Protein AF-0000000077140183 (afdb_homodimer)

Secondary structure (DSSP, 8-state):
---PPPHHHHHHHHHHHHHHHHS-S-HHHHHHHHHHHHHHHTT-SEEEEEEEETTEEEEEEEEETTGGGTT-EEESTTSHHHHHHHHTS-EEES-TTT-TTS-HHHHHHHT-SEEEEEEEEETTEEEEEEEEEESSTT---HHHHHHHHHHHHHHHHHHHHHHHHHHHHHHHHHHHHHHHB-TTTSSEEHHHHHHHHHHHHHH--SSS-EEEEEEEEETTHHHHHHHH-HHHHHHHHHHHHHHHHTTS-TTSEEEE-SSSEEEEEEEESS-HHHHHHHHHHHHHHT-EEEEETTEEEEE-EEEEEEEETTT-SSHHHHHHHHHHHHHHHHHHHHH-/---PPPHHHHHHHHHHHHHHHHS-S-HHHHHHHHHHHHHHHTT-SEEEEEEEETTEEEEEEEEETTGGGTT-EEESTTSHHHHHHHHTS-EEES-TTT-TTS-HHHHHHHT-SEEEEEEEEETTEEEEEEEEEESSTT---HHHHHHHHHHHHHHHHHHHHHHHHHHHHHHHHHHHHHHHB-TTTSSEEHHHHHHHHHHHHHH-SSSS-EEEEEEEEETTHHHHHHHH-HHHHHHHHHHHHHHHHTTS-TTSEEEE-SSSEEEEEEEESS-HHHHHHHHHHHHHHT-EEEEETTEEEEE-EEEEEEEETTT-SSHHHHHHHHHHHHHHHHHHHHH-

Solvent-accessible surface area (backbone atoms only — not comparable to full-atom values): 34399 Å² total; per-residue (Å²): 127,89,66,73,66,52,63,70,56,50,51,51,50,48,52,50,50,30,52,56,54,55,44,73,63,40,56,72,61,48,44,40,50,52,19,45,51,54,15,60,74,61,65,39,51,13,10,32,32,28,34,74,56,89,68,28,31,32,28,73,26,42,21,66,79,36,49,85,47,56,67,43,72,43,54,30,76,73,25,49,63,33,49,18,52,75,69,68,36,72,42,74,41,50,34,37,92,76,38,87,61,44,49,48,68,64,29,57,75,73,52,42,20,15,37,40,32,38,46,24,48,49,92,89,43,80,70,30,34,40,36,33,29,25,66,45,60,59,66,74,52,70,47,43,52,51,53,52,56,66,44,35,55,37,55,20,22,47,48,51,50,11,53,52,48,50,53,49,51,52,49,39,53,52,27,45,43,48,33,30,25,28,88,86,62,65,38,28,13,42,66,36,44,53,53,50,49,52,52,51,57,69,64,56,56,95,59,77,56,36,39,36,38,34,30,36,36,47,52,61,44,67,58,40,25,72,74,62,31,59,68,50,30,52,48,50,53,32,50,49,50,53,48,44,55,72,73,52,59,88,87,44,47,48,21,41,59,42,88,51,31,31,36,36,42,42,76,36,69,61,57,66,67,59,52,49,51,49,52,54,47,50,56,56,63,52,38,45,78,44,77,53,97,90,36,82,42,68,45,40,67,28,47,10,73,20,38,51,63,86,51,22,86,47,68,67,43,30,50,52,43,6,48,50,39,15,52,51,40,39,54,56,50,71,75,97,127,89,66,74,65,52,61,68,54,49,52,52,51,46,51,50,50,31,50,56,54,56,42,73,66,39,57,73,60,47,43,41,50,51,21,44,51,52,15,60,74,61,66,38,51,13,10,33,32,29,34,74,57,90,65,28,30,32,29,72,26,42,19,66,78,37,48,84,46,56,68,42,71,43,55,30,77,74,25,49,63,32,50,20,52,74,68,69,35,72,43,76,43,49,34,38,90,76,38,87,61,43,50,48,68,65,29,58,76,72,51,43,20,14,37,40,32,37,49,26,49,49,92,89,42,80,69,31,35,42,35,35,29,26,66,44,62,60,67,74,50,71,46,42,53,51,52,51,57,68,45,36,54,37,54,20,23,46,49,51,50,11,53,53,46,48,54,50,49,52,48,40,53,51,27,45,44,47,33,30,26,28,88,84,61,66,37,29,13,41,67,37,43,53,52,49,47,51,52,50,58,69,63,57,56,96,60,76,56,36,41,35,38,35,31,36,34,46,52,62,44,66,58,40,26,72,75,63,31,59,68,51,32,52,48,51,52,32,49,48,50,52,49,46,56,72,73,52,58,88,88,45,49,48,18,41,60,41,89,51,32,32,36,35,41,43,75,35,69,60,58,67,67,58,51,51,52,49,53,55,48,50,57,56,65,51,37,45,79,44,77,54,98,90,36,80,42,70,46,42,67,26,46,10,72,18,38,51,62,86,52,23,86,46,69,67,44,30,51,51,43,7,48,50,39,15,51,52,40,40,53,56,48,70,75,97

Foldseek 3Di:
DLDADDPVLVVLLVVLLVPLQPDDLAQLVLQQSLFVSLCVSQVFQKKFWWDDDPQKTATCYMDHLCRVVHGPIDGLPQAPLVVCVVVVHKDKQQALVPDNSHDNVVCVVSLFTIKIKHWADDPHDTGTIMITTHNDGRSGDSNSRVSSVVNRPSSNVSNVVSVVVVVVVVVVVVVVQVVFADPLQSAGEQVNVLVVVQVVLVPPDPDLKKKKKKKKFWPCLVVQCVVPNVVRSSVLQNLLSVLLVVLDDPVWHWYAYDSGMIMIIDIGSDDPVVVVVSVVVSLVRSWDWDDDPNDIDTTHMFMFMFIPPPQHSDDVRNVVRRVVRSVVRVVVVVVD/DLDADDPVLVVLLVVLLVPLQPDDLAQLVLQQSLFVSLCVSQVFQKKFWWDDDPQKTATCYMDHLCRVVHGDIDGLPQAPLVVCVVVVHKDKDQALVPDNSHDNVVCVVSLFTIKIKHWADDPHDTGTIMITTHNDGRSGDSNSRVSSVVNRPSSNVSNVVSVVVVVVVVVVVVVVQVVFADPLQSAGEQVNVLVVVQVVLVVPDPDLKKKKKKKKFWPCLVVQCVVPNVVRSSVLQNLLSVLLVVLDDPVWHWYAYDSGMIMIIDIGSDDPVVVVVSVVVSLVRSWDWDDDPNDIDTTHMFMFMFIPPPQHSDSVRNVVRRVVRSVVRVVVVVVD

Radius of gyration: 33.9 Å; Cα contacts (8 Å, |Δi|>4): 1271; chains: 2; bounding box: 65×95×74 Å

Organism: Leptospira biflexa serovar Patoc (strain Patoc 1 / ATCC 23582 / Paris) (NCBI:txid456481)

pLDDT: mean 90.31, std 8.54, range [27.25, 98.44]

InterPro domains:
  IPR000160 GGDEF domain [PF00990] (179-335)
  IPR000160 GGDEF domain [PS50887] (209-336)
  IPR000160 GGDEF domain [SM00267] (168-335)
  IPR000160 GGDEF domain [TIGR00254] (178-334)
  IPR000160 GGDEF domain [cd01949] (181-334)
  IPR003018 GAF domain [PF13185] (31-160)
  IPR003018 GAF domain [SM00065] (26-169)
  IPR029016 GAF-like domain superfamily [G3DSA:3.30.450.40] (6-173)
  IPR029787 Nucleotide cyclase [SSF55073] (184-334)
  IPR043128 Reverse transcriptase/Diguanylate cyclase domain [G3DSA:3.30.70.270] (174-336)
  IPR052163 Diguanylate Cyclase/Regulatory Protein [PTHR46663] (154-335)

Sequence (672 aa):
MATSPSESTLEKILKIQTELTAAKPDVPLLLDLITLHSKELVSGDGAVFELVEGEDLVYRAASGTASNQIGLRLKVTGSFSGLSLQLKETLNCIDSEEDNRVNREACRVVGLRSMIVVPLYFDMEVLGVLKVLSAKPGFFTENDLYSLNMLSGTMAAVLHNAYRWAEREKRLQSMSYLASHDTLTGIYNRSAFYDFLRRGITRLSSNFISLSVVFFDLDGLKQVNDSYGHAAGDFLITQFANRLSNLIQDHDTFARLGGDEFGLILMSPEPKDSVVSFLINIAKLVEGEVLFESKSLLIKVSYGIAFYPEDGKDLESLVARADERMYENKRERKKNMATSPSESTLEKILKIQTELTAAKPDVPLLLDLITLHSKELVSGDGAVFELVEGEDLVYRAASGTASNQIGLRLKVTGSFSGLSLQLKETLNCIDSEEDNRVNREACRVVGLRSMIVVPLYFDMEVLGVLKVLSAKPGFFTENDLYSLNMLSGTMAAVLHNAYRWAEREKRLQSMSYLASHDTLTGIYNRSAFYDFLRRGITRLSSNFISLSVVFFDLDGLKQVNDSYGHAAGDFLITQFANRLSNLIQDHDTFARLGGDEFGLILMSPEPKDSVVSFLINIAKLVEGEVLFESKSLLIKVSYGIAFYPEDGKDLESLVARADERMYENKRERKKN

Nearest PDB structures (foldseek):
  5m3c-assembly1_B  TM=9.252E-01  e=2.926E-11  Pseudomonas aeruginosa
  4zmu-assembly2_D  TM=4.448E-01  e=1.237E-18  Pseudomonas aeruginosa PAO1
  3hva-assembly2_B  TM=9.137E-01  e=3.283E-10  Pseudomonas aeruginosa PAO1
  7e6g-assembly1_B  TM=7.432E-01  e=3.866E-12  Pseudomonas aeruginosa
  5xge-assembly1_A  TM=5.636E-01  e=2.466E-12  Pseudomonas aeruginosa PAO1

Structure (mmCIF, N/CA/C/O backbone):
data_AF-0000000077140183-model_v1
#
loop_
_entity.id
_entity.type
_entity.pdbx_description
1 polymer 'GGDEF domain-containing protein'
#
loop_
_atom_site.group_PDB
_atom_site.id
_atom_site.type_symbol
_atom_site.label_atom_id
_atom_site.label_alt_id
_atom_site.label_comp_id
_atom_site.label_asym_id
_atom_site.label_entity_id
_atom_site.label_seq_id
_atom_site.pdbx_PDB_ins_code
_atom_site.Cartn_x
_atom_site.Cartn_y
_atom_site.Cartn_z
_atom_site.occupancy
_atom_site.B_iso_or_equiv
_atom_site.auth_seq_id
_atom_site.auth_comp_id
_atom_site.auth_asym_id
_atom_site.auth_atom_id
_atom_site.pdbx_PDB_model_num
ATOM 1 N N . MET A 1 1 ? -12.25 -41.938 -20.172 1 27.25 1 MET A N 1
ATOM 2 C CA . MET A 1 1 ? -11.172 -41.844 -19.188 1 27.25 1 MET A CA 1
ATOM 3 C C . MET A 1 1 ? -10.383 -40.562 -19.375 1 27.25 1 MET A C 1
ATOM 5 O O . MET A 1 1 ? -9.852 -40.312 -20.453 1 27.25 1 MET A O 1
ATOM 9 N N . ALA A 1 2 ? -10.57 -39.438 -18.703 1 46.03 2 ALA A N 1
ATOM 10 C CA . ALA A 1 2 ? -9.992 -38.094 -18.906 1 46.03 2 ALA A CA 1
ATOM 11 C C . ALA A 1 2 ? -8.477 -38.188 -19.062 1 46.03 2 ALA A C 1
ATOM 13 O O . ALA A 1 2 ? -7.777 -38.688 -18.172 1 46.03 2 ALA A O 1
ATOM 14 N N . THR A 1 3 ? -7.969 -38.438 -20.188 1 50.25 3 THR A N 1
ATOM 15 C CA . THR A 1 3 ? -6.547 -38.656 -20.438 1 50.25 3 THR A CA 1
ATOM 16 C C . THR A 1 3 ? -5.719 -37.5 -19.859 1 50.25 3 THR A C 1
ATOM 18 O O . THR A 1 3 ? -6.012 -36.312 -20.109 1 50.25 3 THR A O 1
ATOM 21 N N . SER A 1 4 ? -4.973 -37.812 -18.828 1 60.75 4 SER A N 1
ATOM 22 C CA . SER A 1 4 ? -4.066 -36.875 -18.125 1 60.75 4 SER A CA 1
ATOM 23 C C . SER A 1 4 ? -2.965 -36.406 -19.062 1 60.75 4 SER A C 1
ATOM 25 O O . SER A 1 4 ? -2.533 -37.125 -19.953 1 60.75 4 SER A O 1
ATOM 27 N N . PRO A 1 5 ? -2.801 -34.969 -19.109 1 67.12 5 PRO A N 1
ATOM 28 C CA . PRO A 1 5 ? -1.727 -34.438 -19.953 1 67.12 5 PRO A CA 1
ATOM 29 C C . PRO A 1 5 ? -0.402 -35.188 -19.75 1 67.12 5 PRO A C 1
ATOM 31 O O . PRO A 1 5 ? -0.179 -35.781 -18.703 1 67.12 5 PRO A O 1
ATOM 34 N N . SER A 1 6 ? 0.355 -35.188 -20.797 1 78.75 6 SER A N 1
ATOM 35 C CA . SER A 1 6 ? 1.677 -35.812 -20.781 1 78.75 6 SER A CA 1
ATOM 36 C C . SER A 1 6 ? 2.588 -35.125 -19.766 1 78.75 6 SER A C 1
ATOM 38 O O . SER A 1 6 ? 2.297 -34 -19.297 1 78.75 6 SER A O 1
ATOM 40 N N . GLU A 1 7 ? 3.57 -35.781 -19.312 1 80.06 7 GLU A N 1
ATOM 41 C CA . GLU A 1 7 ? 4.555 -35.25 -18.375 1 80.06 7 GLU A CA 1
ATOM 42 C C . GLU A 1 7 ? 5.172 -33.969 -18.891 1 80.06 7 GLU A C 1
ATOM 44 O O . GLU A 1 7 ? 5.379 -33.031 -18.109 1 80.06 7 GLU A O 1
ATOM 49 N N . SER A 1 8 ? 5.363 -33.938 -20.141 1 85.44 8 SER A N 1
ATOM 50 C CA . SER A 1 8 ? 5.953 -32.75 -20.734 1 85.44 8 SER A CA 1
ATOM 51 C C . SER A 1 8 ? 5.016 -31.547 -20.641 1 85.44 8 SER A C 1
ATOM 53 O O . SER A 1 8 ? 5.453 -30.438 -20.359 1 85.44 8 SER A O 1
ATOM 55 N N . THR A 1 9 ? 3.689 -31.797 -20.844 1 89.19 9 THR A N 1
ATOM 56 C CA . THR A 1 9 ? 2.695 -30.734 -20.75 1 89.19 9 THR A CA 1
ATOM 57 C C . THR A 1 9 ? 2.578 -30.234 -19.312 1 89.19 9 THR A C 1
ATOM 59 O O . THR A 1 9 ? 2.498 -29.031 -19.078 1 89.19 9 THR A O 1
ATOM 62 N N . LEU A 1 10 ? 2.654 -31.156 -18.406 1 89.81 10 LEU A N 1
ATOM 63 C CA . LEU A 1 10 ? 2.553 -30.781 -17 1 89.81 10 LEU A CA 1
ATOM 64 C C . LEU A 1 10 ? 3.746 -29.938 -16.562 1 89.81 10 LEU A C 1
ATOM 66 O O . LEU A 1 10 ? 3.59 -28.984 -15.805 1 89.81 10 LEU A O 1
ATOM 70 N N . GLU A 1 11 ? 4.902 -30.234 -17.062 1 89.88 11 GLU A N 1
ATOM 71 C CA . GLU A 1 11 ? 6.098 -29.453 -16.75 1 89.88 11 GLU A CA 1
ATOM 72 C C . GLU A 1 11 ? 5.992 -28.047 -17.312 1 89.88 11 GLU A C 1
ATOM 74 O O . GLU A 1 11 ? 6.445 -27.094 -16.688 1 89.88 11 GLU A O 1
ATOM 79 N N . LYS A 1 12 ? 5.441 -27.953 -18.5 1 92.5 12 LYS A N 1
ATOM 80 C CA . LYS A 1 12 ? 5.223 -26.641 -19.094 1 92.5 12 LYS A CA 1
ATOM 81 C C . LYS A 1 12 ? 4.273 -25.797 -18.234 1 92.5 12 LYS A C 1
ATOM 83 O O . LYS A 1 12 ? 4.5 -24.609 -18.031 1 92.5 12 LYS A O 1
ATOM 88 N N . ILE A 1 13 ? 3.219 -26.438 -17.781 1 94.44 13 ILE A N 1
ATOM 89 C CA . ILE A 1 13 ? 2.236 -25.766 -16.953 1 94.44 13 ILE A CA 1
ATOM 90 C C . ILE A 1 13 ? 2.906 -25.266 -15.672 1 94.44 13 ILE A C 1
ATOM 92 O O . ILE A 1 13 ? 2.684 -24.125 -15.25 1 94.44 13 ILE A O 1
ATOM 96 N N . LEU A 1 14 ? 3.73 -26.094 -15.102 1 93.25 14 LEU A N 1
ATOM 97 C CA . LEU A 1 14 ? 4.441 -25.734 -13.883 1 93.25 14 LEU A CA 1
ATOM 98 C C . LEU A 1 14 ? 5.32 -24.5 -14.102 1 93.25 14 LEU A C 1
ATOM 100 O O . LEU A 1 14 ? 5.355 -23.609 -13.266 1 93.25 14 LEU A O 1
ATOM 104 N N . LYS A 1 15 ? 5.988 -24.484 -15.203 1 93.62 15 LYS A N 1
ATOM 105 C CA . LYS A 1 15 ? 6.867 -23.359 -15.539 1 93.62 15 LYS A CA 1
ATOM 106 C C . LYS A 1 15 ? 6.066 -22.078 -15.711 1 93.62 15 LYS A C 1
ATOM 108 O O . LYS A 1 15 ? 6.477 -21.016 -15.234 1 93.62 15 LYS A O 1
ATOM 113 N N . ILE A 1 16 ? 4.949 -22.156 -16.375 1 96.12 16 ILE A N 1
ATOM 114 C CA . ILE A 1 16 ? 4.09 -21 -16.594 1 96.12 16 ILE A CA 1
ATOM 115 C C . ILE A 1 16 ? 3.578 -20.469 -15.258 1 96.12 16 ILE A C 1
ATOM 117 O O . ILE A 1 16 ? 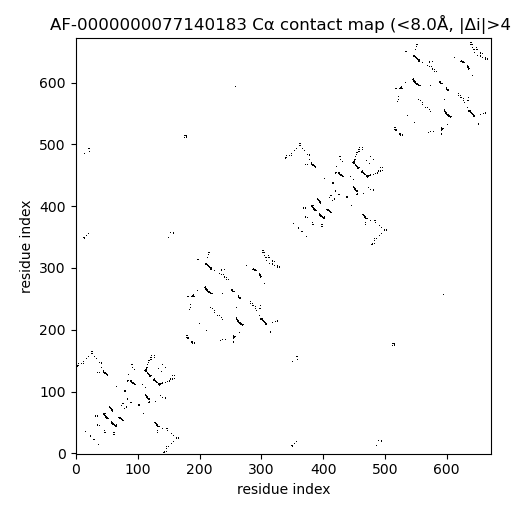3.57 -19.25 -15.023 1 96.12 16 ILE A O 1
ATOM 121 N N . GLN A 1 17 ? 3.164 -21.375 -14.406 1 95.75 17 GLN A N 1
ATOM 122 C CA . GLN A 1 17 ? 2.672 -20.969 -13.086 1 95.75 17 GLN A CA 1
ATOM 123 C C . GLN A 1 17 ? 3.74 -20.203 -12.312 1 95.75 17 GLN A C 1
ATOM 125 O O . GLN A 1 17 ? 3.453 -19.172 -11.703 1 95.75 17 GLN A O 1
ATOM 130 N N . THR A 1 18 ? 4.934 -20.734 -12.352 1 94.31 18 THR A N 1
ATOM 131 C CA . THR A 1 18 ? 6.043 -20.094 -11.648 1 94.31 18 THR A CA 1
ATOM 132 C C . THR A 1 18 ? 6.309 -18.703 -12.219 1 94.31 18 THR A C 1
ATOM 134 O O . THR A 1 18 ? 6.496 -17.75 -11.469 1 94.31 18 THR A O 1
ATOM 137 N N . GLU A 1 19 ? 6.289 -18.578 -13.5 1 95.25 19 GLU A N 1
ATOM 138 C CA . GLU A 1 19 ? 6.547 -17.297 -14.164 1 95.25 19 GLU A CA 1
ATOM 139 C C . GLU A 1 19 ? 5.473 -16.266 -13.812 1 95.25 19 GLU A C 1
ATOM 141 O O . GLU A 1 19 ? 5.785 -15.117 -13.523 1 95.25 19 GLU A O 1
ATOM 146 N N . LEU A 1 20 ? 4.27 -16.703 -13.859 1 96.69 20 LEU A N 1
ATOM 147 C CA . LEU A 1 20 ? 3.166 -15.805 -13.547 1 96.69 20 LEU A CA 1
ATOM 148 C C . LEU A 1 20 ? 3.25 -15.336 -12.102 1 96.69 20 LEU A C 1
ATOM 150 O O . LEU A 1 20 ? 3.033 -14.156 -11.812 1 96.69 20 LEU A O 1
ATOM 154 N N . THR A 1 21 ? 3.562 -16.234 -11.219 1 95.69 21 THR A N 1
ATOM 155 C CA . THR A 1 21 ? 3.641 -15.914 -9.797 1 95.69 21 THR A CA 1
ATOM 156 C C . THR A 1 21 ? 4.809 -14.969 -9.523 1 95.69 21 THR A C 1
ATOM 158 O O . THR A 1 21 ? 4.703 -14.078 -8.672 1 95.69 21 THR A O 1
ATOM 161 N N . ALA A 1 22 ? 5.891 -15.141 -10.242 1 94.81 22 ALA A N 1
ATOM 162 C CA . ALA A 1 22 ? 7.105 -14.352 -10.031 1 94.81 22 ALA A CA 1
ATOM 163 C C . ALA A 1 22 ? 7.004 -1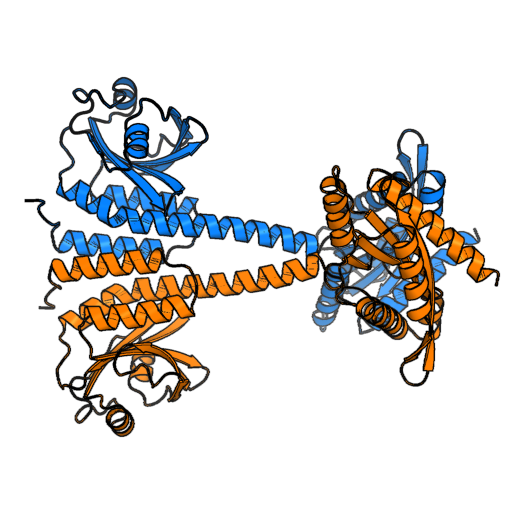2.992 -10.719 1 94.81 22 ALA A C 1
ATOM 165 O O . ALA A 1 22 ? 7.797 -12.094 -10.445 1 94.81 22 ALA A O 1
ATOM 166 N N . ALA A 1 23 ? 6.039 -12.812 -11.602 1 95.19 23 ALA A N 1
ATOM 167 C CA . ALA A 1 23 ? 5.906 -11.57 -12.359 1 95.19 23 ALA A CA 1
ATOM 168 C C . ALA A 1 23 ? 5.5 -10.414 -11.453 1 95.19 23 ALA A C 1
ATOM 170 O O . ALA A 1 23 ? 4.91 -10.625 -10.391 1 95.19 23 ALA A O 1
ATOM 171 N N . LYS A 1 24 ? 5.855 -9.211 -11.898 1 92.88 24 LYS A N 1
ATOM 172 C CA . LYS A 1 24 ? 5.391 -8.016 -11.203 1 92.88 24 LYS A CA 1
ATOM 173 C C . LYS A 1 24 ? 3.867 -7.977 -11.141 1 92.88 24 LYS A C 1
ATOM 175 O O . LYS A 1 24 ? 3.189 -8.312 -12.109 1 92.88 24 LYS A O 1
ATOM 180 N N . PRO A 1 25 ? 3.42 -7.59 -10.039 1 92.69 25 PRO A N 1
ATOM 181 C CA . PRO A 1 25 ? 1.963 -7.52 -9.914 1 92.69 25 PRO A CA 1
ATOM 182 C C . PRO A 1 25 ? 1.364 -6.328 -10.656 1 92.69 25 PRO A C 1
ATOM 184 O O . PRO A 1 25 ? 0.802 -5.426 -10.031 1 92.69 25 PRO A O 1
ATOM 187 N N . ASP A 1 26 ? 1.492 -6.297 -11.898 1 93.19 26 ASP A N 1
ATOM 188 C CA . ASP A 1 26 ? 0.964 -5.32 -12.844 1 93.19 26 ASP A CA 1
ATOM 189 C C . ASP A 1 26 ? -0.111 -5.945 -13.734 1 93.19 26 ASP A C 1
ATOM 191 O O . ASP A 1 26 ? 0.169 -6.871 -14.5 1 93.19 26 ASP A O 1
ATOM 195 N N . VAL A 1 27 ? -1.305 -5.426 -13.633 1 94.25 27 VAL A N 1
ATOM 196 C CA . VAL A 1 27 ? -2.469 -6.07 -14.227 1 94.25 27 VAL A CA 1
ATOM 197 C C . VAL A 1 27 ? -2.293 -6.156 -15.742 1 94.25 27 VAL A C 1
ATOM 199 O O . VAL A 1 27 ? -2.373 -7.242 -16.328 1 94.25 27 VAL A O 1
ATOM 202 N N . PRO A 1 28 ? -2.008 -5.051 -16.484 1 93.19 28 PRO A N 1
ATOM 203 C CA . PRO A 1 28 ? -1.827 -5.156 -17.922 1 93.19 28 PRO A CA 1
ATOM 204 C C . PRO A 1 28 ? -0.751 -6.168 -18.312 1 93.19 28 PRO A C 1
ATOM 206 O O . PRO A 1 28 ? -0.937 -6.938 -19.266 1 93.19 28 PRO A O 1
ATOM 209 N N . LEU A 1 29 ? 0.357 -6.156 -17.609 1 95.12 29 LEU A N 1
ATOM 210 C CA . LEU A 1 29 ? 1.44 -7.094 -17.875 1 95.12 29 LEU A CA 1
ATOM 211 C C . LEU A 1 29 ? 0.966 -8.531 -17.719 1 95.12 29 LEU A C 1
ATOM 213 O O . LEU A 1 29 ? 1.258 -9.391 -18.562 1 95.12 29 LEU A O 1
ATOM 217 N N . LEU A 1 30 ? 0.309 -8.836 -16.609 1 97.5 30 LEU A N 1
ATOM 218 C CA . LEU A 1 30 ? -0.152 -10.188 -16.328 1 97.5 30 LEU A CA 1
ATOM 219 C C . LEU A 1 30 ? -1.182 -10.641 -17.359 1 97.5 30 LEU A C 1
ATOM 221 O O . LEU A 1 30 ? -1.185 -11.805 -17.766 1 97.5 30 LEU A O 1
ATOM 225 N N . LEU A 1 31 ? -2.1 -9.742 -17.781 1 97.06 31 LEU A N 1
ATOM 226 C CA . LEU A 1 31 ? -3.07 -10.086 -18.812 1 97.06 31 LEU A CA 1
ATOM 227 C C . LEU A 1 31 ? -2.367 -10.484 -20.109 1 97.06 31 LEU A C 1
ATOM 229 O O . LEU A 1 31 ? -2.758 -11.453 -20.766 1 97.06 31 LEU A O 1
ATOM 233 N N . ASP A 1 32 ? -1.354 -9.758 -20.391 1 96.62 32 ASP A N 1
ATOM 234 C CA . ASP A 1 32 ? -0.572 -10.078 -21.594 1 96.62 32 ASP A CA 1
ATOM 235 C C . ASP A 1 32 ? 0.088 -11.445 -21.469 1 96.62 32 ASP A C 1
ATOM 237 O O . ASP A 1 32 ? 0.048 -12.25 -22.406 1 96.62 32 ASP A O 1
ATOM 241 N N . LEU A 1 33 ? 0.681 -11.727 -20.359 1 97.75 33 LEU A N 1
ATOM 242 C CA . LEU A 1 33 ? 1.35 -13 -20.125 1 97.75 33 LEU A CA 1
ATOM 243 C C . LEU A 1 33 ? 0.35 -14.148 -20.156 1 97.75 33 LEU A C 1
ATOM 245 O O . LEU A 1 33 ? 0.633 -15.211 -20.734 1 97.75 33 LEU A O 1
ATOM 249 N N . ILE A 1 34 ? -0.799 -13.938 -19.562 1 98.25 34 ILE A N 1
ATOM 250 C CA . ILE A 1 34 ? -1.831 -14.969 -19.5 1 98.25 34 ILE A CA 1
ATOM 251 C C . ILE A 1 34 ? -2.287 -15.32 -20.906 1 98.25 34 ILE A C 1
ATOM 253 O O . ILE A 1 34 ? -2.369 -16.5 -21.266 1 98.25 34 ILE A O 1
ATOM 257 N N . THR A 1 35 ? -2.564 -14.328 -21.734 1 97.88 35 THR A N 1
ATOM 258 C CA . THR A 1 35 ? -3.008 -14.594 -23.094 1 97.88 35 THR A CA 1
ATOM 259 C C . THR A 1 35 ? -1.903 -15.273 -23.906 1 97.88 35 THR A C 1
ATOM 261 O O . THR A 1 35 ? -2.154 -16.25 -24.594 1 97.88 35 THR A O 1
ATOM 264 N N . LEU A 1 36 ? -0.718 -14.828 -23.75 1 97.5 36 LEU A N 1
ATOM 265 C CA . LEU A 1 36 ? 0.408 -15.375 -24.5 1 97.5 36 LEU A CA 1
ATOM 266 C C . LEU A 1 36 ? 0.671 -16.828 -24.109 1 97.5 36 LEU A C 1
ATOM 268 O O . LEU A 1 36 ? 0.748 -17.703 -24.984 1 97.5 36 LEU A O 1
ATOM 272 N N . HIS A 1 37 ? 0.803 -17.109 -22.844 1 97.81 37 HIS A N 1
ATOM 273 C CA . HIS A 1 37 ? 1.134 -18.453 -22.359 1 97.81 37 HIS A CA 1
ATOM 274 C C . HIS A 1 37 ? 0.015 -19.438 -22.672 1 97.81 37 HIS A C 1
ATOM 276 O O . HIS A 1 37 ? 0.279 -20.594 -23.016 1 97.81 37 HIS A O 1
ATOM 282 N N . SER A 1 38 ? -1.236 -19.016 -22.516 1 98.06 38 SER A N 1
ATOM 283 C CA . SER A 1 38 ? -2.355 -19.906 -22.797 1 98.06 38 SER A CA 1
ATOM 284 C C . SER A 1 38 ? -2.418 -20.281 -24.281 1 98.06 38 SER A C 1
ATOM 286 O O . SER A 1 38 ? -2.645 -21.438 -24.625 1 98.06 38 SER A O 1
ATOM 288 N N . LYS A 1 39 ? -2.215 -19.234 -25.094 1 97.69 39 LYS A N 1
ATOM 289 C CA . LYS A 1 39 ? -2.176 -19.484 -26.531 1 97.69 39 LYS A CA 1
ATOM 290 C C . LYS A 1 39 ? -1.105 -20.516 -26.891 1 97.69 39 LYS A C 1
ATOM 292 O O . LYS A 1 39 ? -1.375 -21.469 -27.609 1 97.69 39 LYS A O 1
ATOM 297 N N . GLU A 1 40 ? 0.047 -20.375 -26.312 1 96.88 40 GLU A N 1
ATOM 298 C CA . GLU A 1 40 ? 1.183 -21.25 -26.625 1 96.88 40 GLU A CA 1
ATOM 299 C C . GLU A 1 40 ? 0.984 -22.641 -26.031 1 96.88 40 GLU A C 1
ATOM 301 O O . GLU A 1 40 ? 1.347 -23.641 -26.672 1 96.88 40 GLU A O 1
ATOM 306 N N . LEU A 1 41 ? 0.421 -22.703 -24.891 1 96.75 41 LEU A N 1
ATOM 307 C CA . LEU A 1 41 ? 0.246 -23.969 -24.188 1 96.75 41 LEU A CA 1
ATOM 308 C C . LEU A 1 41 ? -0.604 -24.938 -25 1 96.75 41 LEU A C 1
ATOM 310 O O . LEU A 1 41 ? -0.317 -26.141 -25.047 1 96.75 41 LEU A O 1
ATOM 314 N N . VAL A 1 42 ? -1.631 -24.391 -25.719 1 96.88 42 VAL A N 1
ATOM 315 C CA . VAL A 1 42 ? -2.539 -25.281 -26.422 1 96.88 42 VAL A CA 1
ATOM 316 C C . VAL A 1 42 ? -2.422 -25.047 -27.922 1 96.88 42 VAL A C 1
ATOM 318 O O . VAL A 1 42 ? -3.285 -25.484 -28.703 1 96.88 42 VAL A O 1
ATOM 321 N N . SER A 1 43 ? -1.419 -24.281 -28.297 1 97.06 43 SER A N 1
ATOM 322 C CA . SER A 1 43 ? -1.067 -24.031 -29.703 1 97.06 43 SER A CA 1
ATOM 323 C C . SER A 1 43 ? -2.221 -23.375 -30.453 1 97.06 43 SER A C 1
ATOM 325 O O . SER A 1 43 ? -2.488 -23.719 -31.609 1 97.06 43 SER A O 1
ATOM 327 N N . GLY A 1 44 ? -2.939 -22.5 -29.797 1 97.19 44 GLY A N 1
ATOM 328 C CA . GLY A 1 44 ? -3.998 -21.766 -30.453 1 97.19 44 GLY A CA 1
ATOM 329 C C . GLY A 1 44 ? -3.475 -20.703 -31.406 1 97.19 44 GLY A C 1
ATOM 330 O O . GLY A 1 44 ? -2.295 -20.359 -31.375 1 97.19 44 GLY A O 1
ATOM 331 N N . ASP A 1 45 ? -4.398 -20.25 -32.25 1 97.5 45 ASP A N 1
ATOM 332 C CA . ASP A 1 45 ? -4.035 -19.188 -33.188 1 97.5 45 ASP A CA 1
ATOM 333 C C . ASP A 1 45 ? -3.992 -17.828 -32.469 1 97.5 45 ASP A C 1
ATOM 335 O O . ASP A 1 45 ? -3.211 -16.953 -32.844 1 97.5 45 ASP A O 1
ATOM 339 N N . GLY A 1 46 ? -4.812 -17.703 -31.547 1 96.56 46 GLY A N 1
ATOM 340 C CA . GLY A 1 46 ? -4.922 -16.484 -30.766 1 96.56 46 GLY A CA 1
ATOM 341 C C . GLY A 1 46 ? -5.551 -16.688 -29.406 1 96.56 46 GLY A C 1
ATOM 342 O O . GLY A 1 46 ? -6.086 -17.766 -29.125 1 96.56 46 GLY A O 1
ATOM 343 N N . ALA A 1 47 ? -5.434 -15.672 -28.547 1 97.75 47 ALA A N 1
ATOM 344 C CA . ALA A 1 47 ? -6.086 -15.664 -27.234 1 97.75 47 ALA A CA 1
ATOM 345 C C . ALA A 1 47 ? -6.492 -14.242 -26.844 1 97.75 47 ALA A C 1
ATOM 347 O O . ALA A 1 47 ? -5.855 -13.273 -27.25 1 97.75 47 ALA A O 1
ATOM 348 N N . VAL A 1 48 ? -7.562 -14.188 -26.078 1 96.44 48 VAL A N 1
ATOM 349 C CA . VAL A 1 48 ? -8.062 -12.898 -25.609 1 96.44 48 VAL A CA 1
ATOM 350 C C . VAL A 1 48 ? -8.492 -13.008 -24.156 1 96.44 48 VAL A C 1
ATOM 352 O O . VAL A 1 48 ? -9 -14.047 -23.719 1 96.44 48 VAL A O 1
ATOM 355 N N . PHE A 1 49 ? -8.211 -11.953 -23.469 1 97.94 49 PHE A N 1
ATOM 356 C CA . PHE A 1 49 ? -8.773 -11.82 -22.125 1 97.94 49 PHE A CA 1
ATOM 357 C C . PHE A 1 49 ? -9.867 -10.766 -22.109 1 97.94 49 PHE A C 1
ATOM 359 O O . PHE A 1 49 ? -9.641 -9.617 -22.484 1 97.94 49 PHE A O 1
ATOM 366 N N . GLU A 1 50 ? -10.984 -11.141 -21.641 1 96.31 50 GLU A N 1
ATOM 367 C CA . GLU A 1 50 ? -12.156 -10.273 -21.609 1 96.31 50 GLU A CA 1
ATOM 368 C C . GLU A 1 50 ? -12.523 -9.875 -20.172 1 96.31 50 GLU A C 1
ATOM 370 O O . GLU A 1 50 ? -12.648 -10.734 -19.297 1 96.31 50 GLU A O 1
ATOM 375 N N . LEU A 1 51 ? -12.734 -8.664 -19.969 1 95.44 51 LEU A N 1
ATOM 376 C CA . LEU A 1 51 ? -13.203 -8.164 -18.688 1 95.44 51 LEU A CA 1
ATOM 377 C C . LEU A 1 51 ? -14.695 -7.836 -18.734 1 95.44 51 LEU A C 1
ATOM 379 O O . LEU A 1 51 ? -15.195 -7.387 -19.766 1 95.44 51 LEU A O 1
ATOM 383 N N . VAL A 1 52 ? -15.375 -7.977 -17.578 1 93.81 52 VAL A N 1
ATOM 384 C CA . VAL A 1 52 ? -16.797 -7.621 -17.484 1 93.81 52 VAL A CA 1
ATOM 385 C C . VAL A 1 52 ? -16.922 -6.152 -17.094 1 93.81 52 VAL A C 1
ATOM 387 O O . VAL A 1 52 ? -16.422 -5.734 -16.047 1 93.81 52 VAL A O 1
ATOM 390 N N . GLU A 1 53 ? -17.516 -5.414 -17.812 1 92.31 53 GLU A N 1
ATOM 391 C CA . GLU A 1 53 ? -17.859 -4.02 -17.547 1 92.31 53 GLU A CA 1
ATOM 392 C C . GLU A 1 53 ? -19.344 -3.77 -17.719 1 92.31 53 GLU A C 1
ATOM 394 O O . GLU A 1 53 ? -19.797 -3.457 -18.828 1 92.31 53 GLU A O 1
ATOM 399 N N . GLY A 1 54 ? -20.031 -3.828 -16.594 1 91.69 54 GLY A N 1
ATOM 400 C CA . GLY A 1 54 ? -21.484 -3.744 -16.688 1 91.69 54 GLY A CA 1
ATOM 401 C C . GLY A 1 54 ? -22.094 -4.938 -17.391 1 91.69 54 GLY A C 1
ATOM 402 O O . GLY A 1 54 ? -21.938 -6.078 -16.953 1 91.69 54 GLY A O 1
ATOM 403 N N . GLU A 1 55 ? -22.703 -4.645 -18.531 1 93.56 55 GLU A N 1
ATOM 404 C CA . GLU A 1 55 ? -23.375 -5.711 -19.266 1 93.56 55 GLU A CA 1
ATOM 405 C C . GLU A 1 55 ? -22.5 -6.199 -20.438 1 93.56 55 GLU A C 1
ATOM 407 O O . GLU A 1 55 ? -22.922 -7.082 -21.188 1 93.56 55 GLU A O 1
ATOM 412 N N . ASP A 1 56 ? -21.281 -5.641 -20.453 1 93.38 56 ASP A N 1
ATOM 413 C CA . ASP A 1 56 ? -20.438 -5.938 -21.609 1 93.38 56 ASP A CA 1
ATOM 414 C C . ASP A 1 56 ? -19.188 -6.699 -21.188 1 93.38 56 ASP A C 1
ATOM 416 O O . ASP A 1 56 ? -18.781 -6.652 -20.016 1 93.38 56 ASP A O 1
ATOM 420 N N . LEU A 1 57 ? -18.734 -7.469 -22.156 1 93 57 LEU A N 1
ATOM 421 C CA . LEU A 1 57 ? -17.359 -7.992 -22.125 1 93 57 LEU A CA 1
ATOM 422 C C . LEU A 1 57 ? -16.438 -7.168 -23.016 1 93 57 LEU A C 1
ATOM 424 O O . LEU A 1 57 ? -16.766 -6.898 -24.172 1 93 57 LEU A O 1
ATOM 428 N N . VAL A 1 58 ? -15.359 -6.758 -22.422 1 93.88 58 VAL A N 1
ATOM 429 C CA . VAL A 1 58 ? -14.438 -5.91 -23.172 1 93.88 58 VAL A CA 1
ATOM 430 C C . VAL A 1 58 ? -13.094 -6.613 -23.328 1 93.88 58 VAL A C 1
ATOM 432 O O . VAL A 1 58 ? -12.516 -7.078 -22.328 1 93.88 58 VAL A O 1
ATOM 435 N N . TYR A 1 59 ? -12.602 -6.703 -24.594 1 93.56 59 TYR A N 1
ATOM 436 C CA . TYR A 1 59 ? -11.281 -7.273 -24.859 1 93.56 59 TYR A CA 1
ATOM 437 C C . TYR A 1 59 ? -10.18 -6.375 -24.312 1 93.56 59 TYR A C 1
ATOM 439 O O . TYR A 1 59 ? -9.953 -5.277 -24.828 1 93.56 59 TYR A O 1
ATOM 447 N N . ARG A 1 60 ? -9.461 -6.844 -23.344 1 93.56 60 ARG A N 1
ATOM 448 C CA . ARG A 1 60 ? -8.484 -5.984 -22.672 1 93.56 60 ARG A CA 1
ATOM 449 C C . ARG A 1 60 ? -7.062 -6.395 -23.031 1 93.56 60 ARG A C 1
ATOM 451 O O . ARG A 1 60 ? -6.145 -5.574 -22.984 1 93.56 60 ARG A O 1
ATOM 458 N N . ALA A 1 61 ? -6.848 -7.625 -23.312 1 95.62 61 ALA A N 1
ATOM 459 C CA . ALA A 1 61 ? -5.555 -8.141 -23.75 1 95.62 61 ALA A CA 1
ATOM 460 C C . ALA A 1 61 ? -5.734 -9.211 -24.828 1 95.62 61 ALA A C 1
ATOM 462 O O . ALA A 1 61 ? -6.758 -9.898 -24.875 1 95.62 61 ALA A O 1
ATOM 463 N N . ALA A 1 62 ? -4.762 -9.305 -25.656 1 95.06 62 ALA A N 1
ATOM 464 C CA . ALA A 1 62 ? -4.867 -10.258 -26.75 1 95.06 62 ALA A CA 1
ATOM 465 C C . ALA A 1 62 ? -3.484 -10.68 -27.25 1 95.06 62 ALA A C 1
ATOM 467 O O . ALA A 1 62 ? -2.494 -9.984 -27 1 95.06 62 ALA A O 1
ATOM 468 N N . SER A 1 63 ? -3.436 -11.812 -27.828 1 94.94 63 SER A N 1
ATOM 469 C CA . SER A 1 63 ? -2.229 -12.344 -28.453 1 94.94 63 SER A CA 1
ATOM 470 C C . SER A 1 63 ? -2.553 -13.078 -29.75 1 94.94 63 SER A C 1
ATOM 472 O O . SER A 1 63 ? -3.705 -13.438 -30 1 94.94 63 SER A O 1
ATOM 474 N N . GLY A 1 64 ? -1.54 -13.227 -30.625 1 94.69 64 GLY A N 1
ATOM 475 C CA . GLY A 1 64 ? -1.72 -13.938 -31.875 1 94.69 64 GLY A CA 1
ATOM 476 C C . GLY A 1 64 ? -2.67 -13.242 -32.812 1 94.69 64 GLY A C 1
ATOM 477 O O . GLY A 1 64 ? -2.605 -12.023 -33 1 94.69 64 GLY A O 1
ATOM 478 N N . THR A 1 65 ? -3.566 -13.969 -33.438 1 92 65 THR A N 1
ATOM 479 C CA . THR A 1 65 ? -4.445 -13.453 -34.5 1 92 65 THR A CA 1
ATOM 480 C C . THR A 1 65 ? -5.508 -12.531 -33.906 1 92 65 THR A C 1
ATOM 482 O O . THR A 1 65 ? -6.18 -11.805 -34.625 1 92 65 THR A O 1
ATOM 485 N N . ALA A 1 66 ? -5.598 -12.555 -32.594 1 90.69 66 ALA A N 1
ATOM 486 C CA . ALA A 1 66 ? -6.633 -11.75 -31.938 1 90.69 66 ALA A CA 1
ATOM 487 C C . ALA A 1 66 ? -6.09 -10.391 -31.531 1 90.69 66 ALA A C 1
ATOM 489 O O . ALA A 1 66 ? -6.82 -9.562 -30.984 1 90.69 66 ALA A O 1
ATOM 490 N N . SER A 1 67 ? -4.855 -10.062 -31.75 1 91.38 67 SER A N 1
ATOM 491 C CA . SER A 1 67 ? -4.156 -8.883 -31.234 1 91.38 67 SER A CA 1
ATOM 492 C C . SER A 1 67 ? -4.832 -7.598 -31.703 1 91.38 67 SER A C 1
ATOM 494 O O . SER A 1 67 ? -4.77 -6.578 -31.016 1 91.38 67 SER A O 1
ATOM 496 N N . ASN A 1 68 ? -5.504 -7.629 -32.75 1 88.19 68 ASN A N 1
ATOM 497 C CA . ASN A 1 68 ? -6.121 -6.43 -33.312 1 88.19 68 ASN A CA 1
ATOM 498 C C . ASN A 1 68 ? -7.543 -6.242 -32.781 1 88.19 68 ASN A C 1
ATOM 500 O O . ASN A 1 68 ? -8.25 -5.324 -33.219 1 88.19 68 ASN A O 1
ATOM 504 N N . GLN A 1 69 ? -7.941 -7.043 -31.875 1 87.38 69 GLN A N 1
ATOM 505 C CA . GLN A 1 69 ? -9.328 -7.008 -31.438 1 87.38 69 GLN A CA 1
ATOM 506 C C . GLN A 1 69 ? -9.445 -6.324 -30.078 1 87.38 69 GLN A C 1
ATOM 508 O O . GLN A 1 69 ? -10.531 -6.289 -29.484 1 87.38 69 GLN A O 1
ATOM 513 N N . ILE A 1 70 ? -8.414 -5.828 -29.578 1 90.69 70 ILE A N 1
ATOM 514 C CA . ILE A 1 70 ? -8.422 -5.164 -28.281 1 90.69 70 ILE A CA 1
ATOM 515 C C . ILE A 1 70 ? -9.422 -4.012 -28.297 1 90.69 70 ILE A C 1
ATOM 517 O O . ILE A 1 70 ? -9.484 -3.252 -29.266 1 90.69 70 ILE A O 1
ATOM 521 N N . GLY A 1 71 ? -10.195 -3.883 -27.25 1 88.31 71 GLY A N 1
ATOM 522 C CA . GLY A 1 71 ? -11.188 -2.822 -27.156 1 88.31 71 GLY A CA 1
ATOM 523 C C . GLY A 1 71 ? -12.562 -3.252 -27.625 1 88.31 71 GLY A C 1
ATOM 524 O O . GLY A 1 71 ? -13.555 -2.561 -27.375 1 88.31 71 GLY A O 1
ATOM 525 N N . LEU A 1 72 ? -12.625 -4.348 -28.312 1 88.19 72 LEU A N 1
ATOM 526 C CA . LEU A 1 72 ? -13.898 -4.891 -28.75 1 88.19 72 LEU A CA 1
ATOM 527 C C . LEU A 1 72 ? -14.828 -5.133 -27.578 1 88.19 72 LEU A C 1
ATOM 529 O O . LEU A 1 72 ? -14.391 -5.605 -26.516 1 88.19 72 LEU A O 1
ATOM 533 N N . ARG A 1 73 ? -16.094 -4.844 -27.781 1 90.56 73 ARG A N 1
ATOM 534 C CA . ARG A 1 73 ? -17.109 -5.02 -26.75 1 90.56 73 ARG A CA 1
ATOM 535 C C . ARG A 1 73 ? -18.219 -5.961 -27.219 1 90.56 73 ARG A C 1
ATOM 537 O O . ARG A 1 73 ? -18.625 -5.91 -28.375 1 90.56 73 ARG A O 1
ATOM 544 N N . LEU A 1 74 ? -18.578 -6.883 -26.438 1 88.69 74 LEU A N 1
ATOM 545 C CA . LEU A 1 74 ? -19.703 -7.77 -26.703 1 88.69 74 LEU A CA 1
ATOM 546 C C . LEU A 1 74 ? -20.578 -7.914 -25.469 1 88.69 74 LEU A C 1
ATOM 548 O O . LEU A 1 74 ? -20.094 -7.785 -24.328 1 88.6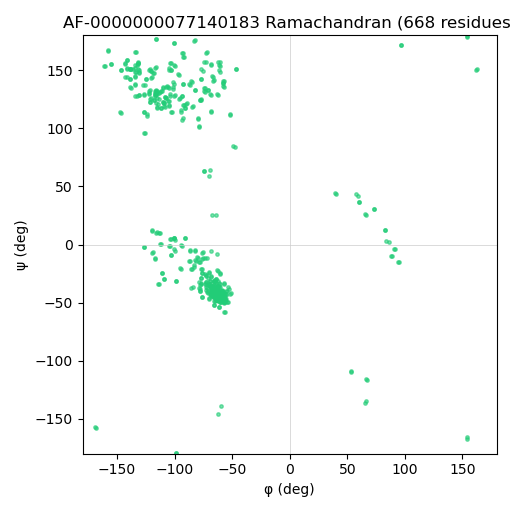9 74 LEU A O 1
ATOM 552 N N . LYS A 1 75 ? -21.828 -8.102 -25.672 1 91.5 75 LYS A N 1
ATOM 553 C CA . LYS A 1 75 ? -22.75 -8.305 -24.547 1 91.5 75 LYS A CA 1
ATOM 554 C C . LYS A 1 75 ? -22.438 -9.609 -23.828 1 91.5 75 LYS A C 1
ATOM 556 O O . LYS A 1 75 ? -22.125 -10.625 -24.453 1 91.5 75 LYS A O 1
ATOM 561 N N . VAL A 1 76 ? -22.547 -9.578 -22.531 1 93.12 76 VAL A N 1
ATOM 562 C CA . VAL A 1 76 ? -22.375 -10.789 -21.734 1 93.12 76 VAL A CA 1
ATOM 563 C C . VAL A 1 76 ? -23.453 -11.805 -22.094 1 93.12 76 VAL A C 1
ATOM 565 O O . VAL A 1 76 ? -23.141 -12.977 -22.359 1 93.12 76 VAL A O 1
ATOM 568 N N . THR A 1 77 ? -24.641 -11.266 -22.109 1 91.12 77 THR A N 1
ATOM 569 C CA . THR A 1 77 ? -25.781 -12.125 -22.422 1 91.12 77 THR A CA 1
ATOM 570 C C . THR A 1 77 ? -25.734 -12.555 -23.891 1 91.12 77 THR A C 1
ATOM 572 O O . THR A 1 77 ? -25.531 -11.734 -24.781 1 91.12 77 THR A O 1
ATOM 575 N N . GLY A 1 78 ? -25.859 -13.828 -24.109 1 87.5 78 GLY A N 1
ATOM 576 C CA . GLY A 1 78 ? -25.906 -14.336 -25.469 1 87.5 78 GLY A CA 1
ATOM 577 C C . GLY A 1 78 ? -24.547 -14.695 -26.031 1 87.5 78 GLY A C 1
ATOM 578 O O . GLY A 1 78 ? -24.438 -15.172 -27.156 1 87.5 78 GLY A O 1
ATOM 579 N N . SER A 1 79 ? -23.547 -14.469 -25.344 1 90.88 79 SER A N 1
ATOM 580 C CA . SER A 1 79 ? -22.203 -14.805 -25.812 1 90.88 79 SER A CA 1
ATOM 581 C C . SER A 1 79 ? -21.719 -16.109 -25.172 1 90.88 79 SER A C 1
ATOM 583 O O . SER A 1 79 ? -22.188 -16.5 -24.109 1 90.88 79 SER A O 1
ATOM 585 N N . PHE A 1 80 ? -20.812 -16.75 -25.906 1 95.44 80 PHE A N 1
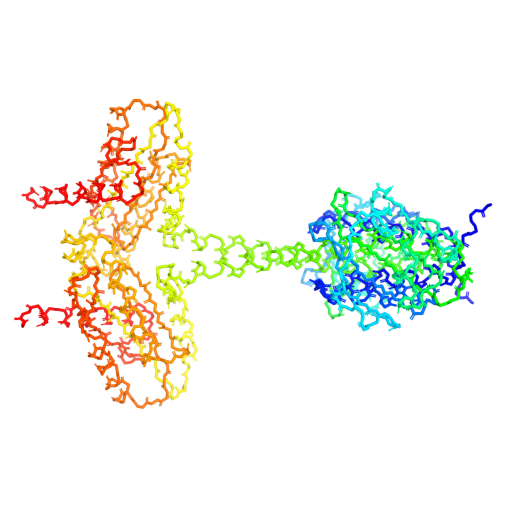ATOM 586 C CA . PHE A 1 80 ? -20.234 -17.984 -25.422 1 95.44 80 PHE A CA 1
ATOM 587 C C . PHE A 1 80 ? -19.453 -17.75 -24.125 1 95.44 80 PHE A C 1
ATOM 589 O O . PHE A 1 80 ? -19.531 -18.531 -23.188 1 95.44 80 PHE A O 1
ATOM 596 N N . SER A 1 81 ? -18.719 -16.641 -24.062 1 95.5 81 SER A N 1
ATOM 597 C CA . SER A 1 81 ? -17.984 -16.25 -22.859 1 95.5 81 SER A CA 1
ATOM 598 C C . SER A 1 81 ? -18.938 -15.977 -21.703 1 95.5 81 SER A C 1
ATOM 600 O O . SER A 1 81 ? -18.688 -16.391 -20.562 1 95.5 81 SER A O 1
ATOM 602 N N . GLY A 1 82 ? -20 -15.242 -22 1 95.25 82 GLY A N 1
ATOM 603 C CA . GLY A 1 82 ? -21.016 -15 -20.984 1 95.25 82 GLY A CA 1
ATOM 604 C C . GLY A 1 82 ? -21.609 -16.281 -20.422 1 95.25 82 GLY A C 1
ATOM 605 O O . GLY A 1 82 ? -21.859 -16.359 -19.219 1 95.25 82 GLY A O 1
ATOM 606 N N . LEU A 1 83 ? -21.875 -17.25 -21.281 1 96.06 83 LEU A N 1
ATOM 607 C CA . LEU A 1 83 ? -22.375 -18.547 -20.844 1 96.06 83 LEU A CA 1
ATOM 608 C C . LEU A 1 83 ? -21.406 -19.234 -19.906 1 96.06 83 LEU A C 1
ATOM 610 O O . LEU A 1 83 ? -21.812 -19.812 -18.891 1 96.06 83 LEU A O 1
ATOM 614 N N . SER A 1 84 ? -20.172 -19.172 -20.266 1 96.56 84 SER A N 1
ATOM 615 C CA . SER A 1 84 ? -19.141 -19.75 -19.422 1 96.56 84 SER A CA 1
ATOM 616 C C . SER A 1 84 ? -19.156 -19.125 -18.031 1 96.56 84 SER A C 1
ATOM 618 O O . SER A 1 84 ? -19.016 -19.828 -17.031 1 96.56 84 SER A O 1
ATOM 620 N N . LEU A 1 85 ? -19.281 -17.859 -17.953 1 95.19 85 LEU A N 1
ATOM 621 C CA . LEU A 1 85 ? -19.344 -17.156 -16.672 1 95.19 85 LEU A CA 1
ATOM 622 C C . LEU A 1 85 ? -20.578 -17.594 -15.883 1 95.19 85 LEU A C 1
ATOM 624 O O . LEU A 1 85 ? -20.484 -17.812 -14.68 1 95.19 85 LEU A O 1
ATOM 628 N N . GLN A 1 86 ? -21.656 -17.656 -16.531 1 94 86 GLN A N 1
ATOM 629 C CA . GLN A 1 86 ? -22.906 -18.047 -15.898 1 94 86 GLN A CA 1
ATOM 630 C C . GLN A 1 86 ? -22.812 -19.453 -15.312 1 94 86 GLN A C 1
ATOM 632 O O . GLN A 1 86 ? -23.25 -19.703 -14.188 1 94 86 GLN A O 1
ATOM 637 N N . LEU A 1 87 ? -22.219 -20.375 -16.047 1 94.44 87 LEU A N 1
ATOM 638 C CA . LEU A 1 87 ? -22.109 -21.766 -15.641 1 94.44 87 LEU A CA 1
ATOM 639 C C . LEU A 1 87 ? -20.922 -21.984 -14.719 1 94.44 87 LEU A C 1
ATOM 641 O O . LEU A 1 87 ? -20.797 -23.016 -14.07 1 94.44 87 LEU A O 1
ATOM 645 N N . LYS A 1 88 ? -19.984 -21.016 -14.719 1 93.81 88 LYS A N 1
ATOM 646 C CA . LYS A 1 88 ? -18.719 -21.094 -13.984 1 93.81 88 LYS A CA 1
ATOM 647 C C . LYS A 1 88 ? -17.922 -22.328 -14.398 1 93.81 88 LYS A C 1
ATOM 649 O O . LYS A 1 88 ? -17.438 -23.078 -13.547 1 93.81 88 LYS A O 1
ATOM 654 N N . GLU A 1 89 ? -17.922 -22.531 -15.742 1 94.31 89 GLU A N 1
ATOM 655 C CA . GLU A 1 89 ? -17.234 -23.703 -16.281 1 94.31 89 GLU A CA 1
ATOM 656 C C . GLU A 1 89 ? -16.469 -23.344 -17.547 1 94.31 89 GLU A C 1
ATOM 658 O O . GLU A 1 89 ? -16.875 -22.453 -18.312 1 94.31 89 GLU A O 1
ATOM 663 N N . THR A 1 90 ? -15.391 -24.109 -17.734 1 96.69 90 THR A N 1
ATOM 664 C CA . THR A 1 90 ? -14.688 -24.031 -19.016 1 96.69 90 THR A CA 1
ATOM 665 C C . THR A 1 90 ? -15.523 -24.672 -20.125 1 96.69 90 THR A C 1
ATOM 667 O O . THR A 1 90 ? -16.047 -25.781 -19.953 1 96.69 90 THR A O 1
ATOM 670 N N . LEU A 1 91 ? -15.617 -23.953 -21.219 1 96.75 91 LEU A N 1
ATOM 671 C CA . LEU A 1 91 ? -16.422 -24.453 -22.344 1 96.75 91 LEU A CA 1
ATOM 672 C C . LEU A 1 91 ? -15.57 -24.609 -23.594 1 96.75 91 LEU A C 1
ATOM 674 O O . LEU A 1 91 ? -14.594 -23.891 -23.781 1 96.75 91 LEU A O 1
ATOM 678 N N . ASN A 1 92 ? -15.953 -25.547 -24.375 1 97.5 92 ASN A N 1
ATOM 679 C CA . ASN A 1 92 ? -15.312 -25.828 -25.672 1 97.5 92 ASN A CA 1
ATOM 680 C C . ASN A 1 92 ? -16.297 -25.703 -26.812 1 97.5 92 ASN A C 1
ATOM 682 O O . ASN A 1 92 ? -17.422 -26.219 -26.734 1 97.5 92 ASN A O 1
ATOM 686 N N . CYS A 1 93 ? -15.984 -24.922 -27.766 1 97.94 93 CYS A N 1
ATOM 687 C CA . CYS A 1 93 ? -16.703 -24.875 -29.031 1 97.94 93 CYS A CA 1
ATOM 688 C C . CYS A 1 93 ? -15.93 -25.594 -30.125 1 97.94 93 CYS A C 1
ATOM 690 O O . CYS A 1 93 ? -14.891 -25.109 -30.578 1 97.94 93 CYS A O 1
ATOM 692 N N . ILE A 1 94 ? -16.469 -26.656 -30.594 1 97.62 94 ILE A N 1
ATOM 693 C CA . ILE A 1 94 ? -15.797 -27.516 -31.562 1 97.62 94 ILE A CA 1
ATOM 694 C C . ILE A 1 94 ? -15.844 -26.875 -32.938 1 97.62 94 ILE A C 1
ATOM 696 O O . ILE A 1 94 ? -14.852 -26.891 -33.688 1 97.62 94 ILE A O 1
ATOM 700 N N . ASP A 1 95 ? -16.953 -26.391 -33.312 1 97.88 95 ASP A N 1
ATOM 701 C CA . ASP A 1 95 ? -17.172 -25.703 -34.562 1 97.88 95 ASP A CA 1
ATOM 702 C C . ASP A 1 95 ? -18.219 -24.594 -34.438 1 97.88 95 ASP A C 1
ATOM 704 O O . ASP A 1 95 ? -19.406 -24.875 -34.25 1 97.88 95 ASP A O 1
ATOM 708 N N . SER A 1 96 ? -17.766 -23.344 -34.594 1 96.06 96 SER A N 1
ATOM 709 C CA . SER A 1 96 ? -18.641 -22.188 -34.375 1 96.06 96 SER A CA 1
ATOM 710 C C . SER A 1 96 ? -19.812 -22.188 -35.344 1 96.06 96 SER A C 1
ATOM 712 O O . SER A 1 96 ? -20.859 -21.609 -35.062 1 96.06 96 SER A O 1
ATOM 714 N N . GLU A 1 97 ? -19.688 -22.875 -36.5 1 96.31 97 GLU A N 1
ATOM 715 C CA . GLU A 1 97 ? -20.75 -22.906 -37.5 1 96.31 97 GLU A CA 1
ATOM 716 C C . GLU A 1 97 ? -21.844 -23.891 -37.062 1 96.31 97 GLU A C 1
ATOM 718 O O . GLU A 1 97 ? -22.953 -23.844 -37.625 1 96.31 97 GLU A O 1
ATOM 723 N N . GLU A 1 98 ? -21.578 -24.719 -36.125 1 96.19 98 GLU A N 1
ATOM 724 C CA . GLU A 1 98 ? -22.531 -25.766 -35.75 1 96.19 98 GLU A CA 1
ATOM 725 C C . GLU A 1 98 ? -22.953 -25.609 -34.281 1 96.19 98 GLU A C 1
ATOM 727 O O . GLU A 1 98 ? -23.797 -26.375 -33.812 1 96.19 98 GLU A O 1
ATOM 732 N N . ASP A 1 99 ? -22.344 -24.734 -33.562 1 96.5 99 ASP A N 1
ATOM 733 C CA . ASP A 1 99 ? -22.594 -24.562 -32.156 1 96.5 99 ASP A CA 1
ATOM 734 C C . ASP A 1 99 ? -23.625 -23.469 -31.891 1 96.5 99 ASP A C 1
ATOM 736 O O . ASP A 1 99 ? -23.344 -22.281 -32.125 1 96.5 99 ASP A O 1
ATOM 740 N N . ASN A 1 100 ? -24.781 -23.75 -31.375 1 93.62 100 ASN A N 1
ATOM 741 C CA . ASN A 1 100 ? -25.859 -22.797 -31.172 1 93.62 100 ASN A CA 1
ATOM 742 C C . ASN A 1 100 ? -25.578 -21.875 -29.984 1 93.62 100 ASN A C 1
ATOM 744 O O . ASN A 1 100 ? -26.25 -20.859 -29.812 1 93.62 100 ASN A O 1
ATOM 748 N N . ARG A 1 101 ? -24.562 -22.125 -29.281 1 93.88 101 ARG A N 1
ATOM 749 C CA . ARG A 1 101 ? -24.266 -21.344 -28.094 1 93.88 101 ARG A CA 1
ATOM 750 C C . ARG A 1 101 ? -23.438 -20.109 -28.438 1 93.88 101 ARG A C 1
ATOM 752 O O . ARG A 1 101 ? -23.297 -19.203 -27.625 1 93.88 101 ARG A O 1
ATOM 759 N N . VAL A 1 102 ? -22.906 -20.094 -29.609 1 94.06 102 VAL A N 1
ATOM 760 C CA . VAL A 1 102 ? -22.016 -18.984 -29.969 1 94.06 102 VAL A CA 1
ATOM 761 C C . VAL A 1 102 ? -22.734 -18.016 -30.875 1 94.06 102 VAL A C 1
ATOM 763 O O . VAL A 1 102 ? -23.766 -18.344 -31.469 1 94.06 102 VAL A O 1
ATOM 766 N N . ASN A 1 103 ? -22.266 -16.766 -30.875 1 88.62 103 ASN A N 1
ATOM 767 C CA . ASN A 1 103 ? -22.656 -15.805 -31.891 1 88.62 103 ASN A CA 1
ATOM 768 C C . ASN A 1 103 ? -21.891 -16.031 -33.188 1 88.62 103 ASN A C 1
ATOM 770 O O . ASN A 1 103 ? -20.781 -15.531 -33.375 1 88.62 103 ASN A O 1
ATOM 774 N N . ARG A 1 104 ? -22.547 -16.656 -34.125 1 91.31 104 ARG A N 1
ATOM 775 C CA . ARG A 1 104 ? -21.891 -17.125 -35.344 1 91.31 104 ARG A CA 1
ATOM 776 C C . ARG A 1 104 ? -21.375 -15.961 -36.188 1 91.31 104 ARG A C 1
ATOM 778 O O . ARG A 1 104 ? -20.266 -16.031 -36.719 1 91.31 104 ARG A O 1
ATOM 785 N N . GLU A 1 105 ? -22.141 -14.906 -36.219 1 87.44 105 GLU A N 1
ATOM 786 C CA . GLU A 1 105 ? -21.734 -13.734 -37 1 87.44 105 GLU A CA 1
ATOM 787 C C . GLU A 1 105 ? -20.469 -13.102 -36.438 1 87.44 105 GLU A C 1
ATOM 789 O O . GLU A 1 105 ? -19.547 -12.766 -37.188 1 87.44 105 GLU A O 1
ATOM 794 N N . ALA A 1 106 ? -20.438 -12.984 -35.188 1 83.81 106 ALA A N 1
ATOM 795 C CA . ALA A 1 106 ? -19.266 -12.43 -34.531 1 83.81 106 ALA A CA 1
ATOM 796 C C . ALA A 1 106 ? -18.031 -13.305 -34.75 1 83.81 106 ALA A C 1
ATOM 798 O O . ALA A 1 106 ? -16.938 -12.797 -34.969 1 83.81 106 ALA A O 1
ATOM 799 N N . CYS A 1 107 ? -18.172 -14.602 -34.781 1 91 107 CYS A N 1
ATOM 800 C CA . CYS A 1 107 ? -17.078 -15.547 -35 1 91 107 CYS A CA 1
ATOM 801 C C . CYS A 1 107 ? -16.547 -15.43 -36.438 1 91 107 CYS A C 1
ATOM 803 O O . CYS A 1 107 ? -15.336 -15.477 -36.656 1 91 107 CYS A O 1
ATOM 805 N N . ARG A 1 108 ? -17.484 -15.25 -37.312 1 89.06 108 ARG A N 1
ATOM 806 C CA . ARG A 1 108 ? -17.109 -15.133 -38.719 1 89.06 108 ARG A CA 1
ATOM 807 C C . ARG A 1 108 ? -16.266 -13.883 -38.969 1 89.06 108 ARG A C 1
ATOM 809 O O . ARG A 1 108 ? -15.289 -13.922 -39.719 1 89.06 108 ARG A O 1
ATOM 816 N N . VAL A 1 109 ? -16.609 -12.875 -38.312 1 81.31 109 VAL A N 1
ATOM 817 C CA . VAL A 1 109 ? -15.93 -11.594 -38.5 1 81.31 109 VAL A CA 1
ATOM 818 C C . VAL A 1 109 ? -14.469 -11.719 -38.062 1 81.31 109 VAL A C 1
ATOM 820 O O . VAL A 1 109 ? -13.586 -11.125 -38.688 1 81.31 109 VAL A O 1
ATOM 823 N N . VAL A 1 110 ? -14.195 -12.609 -37.062 1 82.19 110 VAL A N 1
ATOM 824 C CA . VAL A 1 110 ? -12.836 -12.695 -36.531 1 82.19 110 VAL A CA 1
ATOM 825 C C . VAL A 1 110 ? -12.141 -13.945 -37.062 1 82.19 110 VAL A C 1
ATOM 827 O O . VAL A 1 110 ? -10.969 -14.188 -36.781 1 82.19 110 VAL A O 1
ATOM 830 N N . GLY A 1 111 ? -12.875 -14.703 -37.844 1 86.44 111 GLY A N 1
ATOM 831 C CA . GLY A 1 111 ? -12.312 -15.906 -38.438 1 86.44 111 GLY A CA 1
ATOM 832 C C . GLY A 1 111 ? -12.109 -17.031 -37.469 1 86.44 111 GLY A C 1
ATOM 833 O O . GLY A 1 111 ? -11.156 -17.797 -37.562 1 86.44 111 GLY A O 1
ATOM 834 N N . LEU A 1 112 ? -12.883 -17.125 -36.5 1 92.69 112 LEU A N 1
ATOM 835 C CA . LEU A 1 112 ? -12.828 -18.109 -35.438 1 92.69 112 LEU A CA 1
ATOM 836 C C . LEU A 1 112 ? -13.75 -19.281 -35.719 1 92.69 112 LEU A C 1
ATOM 838 O O . LEU A 1 112 ? -14.922 -19.109 -36.062 1 92.69 112 LEU A O 1
ATOM 842 N N . ARG A 1 113 ? -13.211 -20.562 -35.688 1 96.75 113 ARG A N 1
ATOM 843 C CA . ARG A 1 113 ? -14.047 -21.734 -35.906 1 96.75 113 ARG A CA 1
ATOM 844 C C . ARG A 1 113 ? -14.156 -22.594 -34.656 1 96.75 113 ARG A C 1
ATOM 846 O O . ARG A 1 113 ? -15.156 -23.281 -34.469 1 96.75 113 ARG A O 1
ATOM 853 N N . SER A 1 114 ? -13.141 -22.656 -33.906 1 97.94 114 SER A N 1
ATOM 854 C CA . SER A 1 114 ? -13.164 -23.359 -32.625 1 97.94 114 SER A CA 1
ATOM 855 C C . SER A 1 114 ? -12.539 -22.5 -31.516 1 97.94 114 SER A C 1
ATOM 857 O O . SER A 1 114 ? -11.75 -21.594 -31.797 1 97.94 114 SER A O 1
ATOM 859 N N . MET A 1 115 ? -12.938 -22.75 -30.266 1 97.94 115 MET A N 1
ATOM 860 C CA . MET A 1 115 ? -12.391 -21.969 -29.156 1 97.94 115 MET A CA 1
ATOM 861 C C . MET A 1 115 ? -12.602 -22.688 -27.828 1 97.94 115 MET A C 1
ATOM 863 O O . MET A 1 115 ? -13.477 -23.547 -27.719 1 97.94 115 MET A O 1
ATOM 867 N N . ILE A 1 116 ? -11.75 -22.406 -26.875 1 98.06 116 ILE A N 1
ATOM 868 C CA . ILE A 1 116 ? -11.938 -22.734 -25.469 1 98.06 116 ILE A CA 1
ATOM 869 C C . ILE A 1 116 ? -12.102 -21.453 -24.656 1 98.06 116 ILE A C 1
ATOM 871 O O . ILE A 1 116 ? -11.352 -20.484 -24.844 1 98.06 116 ILE A O 1
ATOM 875 N N . VAL A 1 117 ? -13.109 -21.406 -23.844 1 98 117 VAL A N 1
ATOM 876 C CA . VAL A 1 117 ? -13.352 -20.266 -22.969 1 98 117 VAL A CA 1
ATOM 877 C C . VAL A 1 117 ? -13.227 -20.703 -21.516 1 98 117 VAL A C 1
ATOM 879 O O . VAL A 1 117 ? -13.828 -21.688 -21.094 1 98 117 VAL A O 1
ATOM 882 N N . VAL A 1 118 ? -12.453 -19.984 -20.734 1 98.12 118 VAL A N 1
ATOM 883 C CA . VAL A 1 118 ? -12.18 -20.297 -19.328 1 98.12 118 VAL A CA 1
ATOM 884 C C . VAL A 1 118 ? -12.562 -19.109 -18.453 1 98.12 118 VAL A C 1
ATOM 886 O O . VAL A 1 118 ? -11.906 -18.078 -18.469 1 98.12 118 VAL A O 1
ATOM 889 N N . PRO A 1 119 ? -13.57 -19.25 -17.656 1 97.56 119 PRO A N 1
ATOM 890 C CA . PRO A 1 119 ? -13.875 -18.188 -16.703 1 97.56 119 PRO A CA 1
ATOM 891 C C . PRO A 1 119 ? -12.898 -18.156 -15.523 1 97.56 119 PRO A C 1
ATOM 893 O O . PRO A 1 119 ? -12.508 -19.203 -15.016 1 97.56 119 PRO A O 1
ATOM 896 N N . LEU A 1 120 ? -12.453 -17.062 -15.172 1 97.19 120 LEU A N 1
ATOM 897 C CA . LEU A 1 120 ? -11.539 -16.922 -14.039 1 97.19 120 LEU A CA 1
ATOM 898 C C . LEU A 1 120 ? -12.242 -16.281 -12.852 1 97.19 120 LEU A C 1
ATOM 900 O O . LEU A 1 120 ? -12.797 -15.188 -12.969 1 97.19 120 LEU A O 1
ATOM 904 N N . TYR A 1 121 ? -12.109 -17.031 -11.758 1 94.69 121 TYR A N 1
ATOM 905 C CA . TYR A 1 121 ? -12.711 -16.578 -10.508 1 94.69 121 TYR A CA 1
ATOM 906 C C . TYR A 1 121 ? -11.711 -16.641 -9.359 1 94.69 121 TYR A C 1
ATOM 908 O O . TYR A 1 121 ? -10.836 -17.516 -9.344 1 94.69 121 TYR A O 1
ATOM 916 N N . PHE A 1 122 ? -11.828 -15.82 -8.508 1 93.75 122 PHE A N 1
ATOM 917 C CA . PHE A 1 122 ? -11.18 -15.93 -7.207 1 93.75 122 PHE A CA 1
ATOM 918 C C . PHE A 1 122 ? -12.195 -15.789 -6.078 1 93.75 122 PHE A C 1
ATOM 920 O O . PHE A 1 122 ? -12.781 -14.719 -5.895 1 93.75 122 PHE A O 1
ATOM 927 N N . ASP A 1 123 ? -12.32 -16.922 -5.387 1 87.25 123 ASP A N 1
ATOM 928 C CA . ASP A 1 123 ? -13.438 -17.016 -4.445 1 87.25 123 ASP A CA 1
ATOM 929 C C . ASP A 1 123 ? -14.766 -16.688 -5.129 1 87.25 123 ASP A C 1
ATOM 931 O O . ASP A 1 123 ? -15.164 -17.375 -6.078 1 87.25 123 ASP A O 1
ATOM 935 N N . MET A 1 124 ? -15.453 -15.562 -4.883 1 87.06 124 MET A N 1
ATOM 936 C CA . MET A 1 124 ? -16.766 -15.266 -5.473 1 87.06 124 MET A CA 1
ATOM 937 C C . MET A 1 124 ? -16.672 -14.086 -6.43 1 87.06 124 MET A C 1
ATOM 939 O O . MET A 1 124 ? -17.656 -13.727 -7.078 1 87.06 124 MET A O 1
ATOM 943 N N . GLU A 1 125 ? -15.578 -13.742 -6.68 1 91.06 125 GLU A N 1
ATOM 944 C CA . GLU A 1 125 ? -15.391 -12.57 -7.523 1 91.06 125 GLU A CA 1
ATOM 945 C C . GLU A 1 125 ? -14.984 -12.961 -8.938 1 91.06 125 GLU A C 1
ATOM 947 O O . GLU A 1 125 ? -14.062 -13.766 -9.125 1 91.06 125 GLU A O 1
ATOM 952 N N . VAL A 1 126 ? -15.695 -12.445 -9.922 1 93 126 VAL A N 1
ATOM 953 C CA . VAL A 1 126 ? -15.359 -12.648 -11.32 1 93 126 VAL A CA 1
ATOM 954 C C . VAL A 1 126 ? -14.18 -11.758 -11.711 1 93 126 VAL A C 1
ATOM 956 O O . VAL A 1 126 ? -14.227 -10.539 -11.539 1 93 126 VAL A O 1
ATOM 959 N N . LEU A 1 127 ? -13.133 -12.344 -12.234 1 95.25 127 LEU A N 1
ATOM 960 C CA . LEU A 1 127 ? -11.984 -11.57 -12.672 1 95.25 127 LEU A CA 1
ATOM 961 C C . LEU A 1 127 ? -12.031 -11.336 -14.18 1 95.25 127 LEU A C 1
ATOM 963 O O . LEU A 1 127 ? -11.5 -10.336 -14.68 1 95.25 127 LEU A O 1
ATOM 967 N N . GLY A 1 128 ? -12.594 -12.273 -14.922 1 96.75 128 GLY A N 1
ATOM 968 C CA . GLY A 1 128 ? -12.719 -12.188 -16.375 1 96.75 128 GLY A CA 1
ATOM 969 C C . GLY A 1 128 ? -12.789 -13.539 -17.047 1 96.75 128 GLY A C 1
ATOM 970 O O . GLY A 1 128 ? -13.086 -14.547 -16.406 1 96.75 128 GLY A O 1
ATOM 971 N N . VAL A 1 129 ? -12.625 -13.5 -18.391 1 97.69 129 VAL A N 1
ATOM 972 C CA . VAL A 1 129 ? -12.711 -14.719 -19.188 1 97.69 129 VAL A CA 1
ATOM 973 C C . VAL A 1 129 ? -11.539 -14.789 -20.156 1 97.69 129 VAL A C 1
ATOM 975 O O . VAL A 1 129 ? -11.242 -13.812 -20.844 1 97.69 129 VAL A O 1
ATOM 978 N N . LEU A 1 130 ? -10.875 -15.922 -20.094 1 98.44 130 LEU A N 1
ATOM 979 C CA . LEU A 1 130 ? -9.828 -16.219 -21.078 1 98.44 130 LEU A CA 1
ATOM 980 C C . LEU A 1 130 ? -10.391 -17.016 -22.25 1 98.44 130 LEU A C 1
ATOM 982 O O . LEU A 1 130 ? -11.086 -18.016 -22.047 1 98.44 130 LEU A O 1
ATOM 986 N N . LYS A 1 131 ? -10.18 -16.578 -23.438 1 97.19 131 LYS A N 1
ATOM 987 C CA . LYS A 1 131 ? -10.609 -17.25 -24.656 1 97.19 131 LYS A CA 1
ATOM 988 C C . LYS A 1 131 ? -9.414 -17.562 -25.562 1 97.19 131 LYS A C 1
ATOM 990 O O . LYS A 1 131 ? -8.648 -16.656 -25.922 1 97.19 131 LYS A O 1
ATOM 995 N N . VAL A 1 132 ? -9.25 -18.781 -25.875 1 98.25 132 VAL A N 1
ATOM 996 C CA . VAL A 1 132 ? -8.25 -19.203 -26.859 1 98.25 132 VAL A CA 1
ATOM 997 C C . VAL A 1 132 ? -8.953 -19.703 -28.125 1 98.25 132 VAL A C 1
ATOM 999 O O . VAL A 1 132 ? -9.906 -20.469 -28.047 1 98.25 132 VAL A O 1
ATOM 1002 N N . LEU A 1 133 ? -8.414 -19.234 -29.297 1 97.19 133 LEU A N 1
ATOM 1003 C CA . LEU A 1 133 ? -9.188 -19.5 -30.516 1 97.19 133 LEU A CA 1
ATOM 1004 C C . LEU A 1 133 ? -8.297 -20.078 -31.609 1 97.19 133 LEU A C 1
ATOM 1006 O O . LEU A 1 133 ? -7.074 -19.953 -31.562 1 97.19 133 LEU A O 1
ATOM 1010 N N . SER A 1 134 ? -8.953 -20.766 -32.5 1 97.94 134 SER A N 1
ATOM 1011 C CA . SER A 1 134 ? -8.336 -21.312 -33.719 1 97.94 134 SER A CA 1
ATOM 1012 C C . SER A 1 134 ? -9.258 -21.141 -34.906 1 97.94 134 SER A C 1
ATOM 1014 O O . SER A 1 134 ? -10.477 -21.141 -34.781 1 97.94 134 SER A O 1
ATOM 1016 N N . ALA A 1 135 ? -8.656 -21.016 -36.094 1 96.75 135 ALA A N 1
ATOM 1017 C CA . ALA A 1 135 ? -9.398 -20.906 -37.344 1 96.75 135 ALA A CA 1
ATOM 1018 C C . ALA A 1 135 ? -9.859 -22.281 -37.812 1 96.75 135 ALA A C 1
ATOM 1020 O O . ALA A 1 135 ? -10.703 -22.391 -38.719 1 96.75 135 ALA A O 1
ATOM 1021 N N . LYS A 1 136 ? -9.375 -23.344 -37.219 1 97.5 136 LYS A N 1
ATOM 1022 C CA . LYS A 1 136 ? -9.711 -24.703 -37.625 1 97.5 136 LYS A CA 1
ATOM 1023 C C . LYS A 1 136 ? -10.758 -25.312 -36.688 1 97.5 136 LYS A C 1
ATOM 1025 O O . LYS A 1 136 ? -10.648 -25.219 -35.469 1 97.5 136 LYS A O 1
ATOM 1030 N N . PRO A 1 137 ? -11.742 -25.953 -37.281 1 97.06 137 PRO A N 1
ATOM 1031 C CA . PRO A 1 137 ? -12.703 -26.672 -36.438 1 97.06 137 PRO A CA 1
ATOM 1032 C C . PRO A 1 137 ? -12.086 -27.875 -35.719 1 97.06 137 PRO A C 1
ATOM 1034 O O . PRO A 1 137 ? -11.195 -28.531 -36.281 1 97.06 137 PRO A O 1
ATOM 1037 N N . GLY A 1 138 ? -12.523 -28.141 -34.531 1 97.25 138 GLY A N 1
ATOM 1038 C CA . GLY A 1 138 ? -12.078 -29.297 -33.781 1 97.25 138 GLY A CA 1
ATOM 1039 C C . GLY A 1 138 ? -10.609 -29.25 -33.406 1 97.25 138 GLY A C 1
ATOM 1040 O O . GLY A 1 138 ? -9.953 -30.281 -33.312 1 97.25 138 GLY A O 1
ATOM 1041 N N . PHE A 1 139 ? -10.117 -28.141 -33.312 1 97.5 139 PHE A N 1
ATOM 1042 C CA . PHE A 1 139 ? -8.688 -27.969 -33.125 1 97.5 139 PHE A CA 1
ATOM 1043 C C . PHE A 1 139 ? -8.273 -28.359 -31.703 1 97.5 139 PHE A C 1
ATOM 1045 O O . PHE A 1 139 ? -7.234 -28.984 -31.5 1 97.5 139 PHE A O 1
ATOM 1052 N N . PHE A 1 140 ? -9.039 -28.047 -30.719 1 97.5 140 PHE A N 1
ATOM 1053 C CA . PHE A 1 140 ? -8.664 -28.234 -29.328 1 97.5 140 PHE A CA 1
ATOM 1054 C C . PHE A 1 140 ? -9.148 -29.594 -28.812 1 97.5 140 PHE A C 1
ATOM 1056 O O . PHE A 1 140 ? -10.281 -29.984 -29.094 1 97.5 140 PHE A O 1
ATOM 1063 N N . THR A 1 141 ? -8.32 -30.203 -28.094 1 95 141 THR A N 1
ATOM 1064 C CA . THR A 1 141 ? -8.609 -31.531 -27.531 1 95 141 THR A CA 1
ATOM 1065 C C . THR A 1 141 ? -9.031 -31.406 -26.062 1 95 141 THR A C 1
ATOM 1067 O O . THR A 1 141 ? -8.961 -30.328 -25.484 1 95 141 THR A O 1
ATOM 1070 N N . GLU A 1 142 ? -9.445 -32.562 -25.5 1 93.06 142 GLU A N 1
ATOM 1071 C CA . GLU A 1 142 ? -9.766 -32.594 -24.078 1 93.06 142 GLU A CA 1
ATOM 1072 C C . GLU A 1 142 ? -8.539 -32.312 -23.219 1 93.06 142 GLU A C 1
ATOM 1074 O O . GLU A 1 142 ? -8.656 -31.719 -22.156 1 93.06 142 GLU A O 1
ATOM 1079 N N . ASN A 1 143 ? -7.438 -32.75 -23.719 1 92.75 143 ASN A N 1
ATOM 1080 C CA . ASN A 1 143 ? -6.195 -32.469 -23 1 92.75 143 ASN A CA 1
ATOM 1081 C C . ASN A 1 143 ? -5.926 -30.953 -22.938 1 92.75 143 ASN A C 1
ATOM 1083 O O . ASN A 1 143 ? -5.398 -30.469 -21.938 1 92.75 143 ASN A O 1
ATOM 1087 N N . ASP A 1 144 ? -6.293 -30.281 -24 1 95.44 144 ASP A N 1
ATOM 1088 C CA . ASP A 1 144 ? -6.129 -28.828 -24.016 1 95.44 144 ASP A CA 1
ATOM 1089 C C . ASP A 1 144 ? -7.02 -28.172 -22.969 1 95.44 144 ASP A C 1
ATOM 1091 O O . ASP A 1 144 ? -6.574 -27.281 -22.234 1 95.44 144 ASP A O 1
ATOM 1095 N N . LEU A 1 145 ? -8.211 -28.656 -22.906 1 94.94 145 LEU A N 1
ATOM 1096 C CA . LEU A 1 145 ? -9.148 -28.125 -21.922 1 94.94 145 LEU A CA 1
ATOM 1097 C C . LEU A 1 145 ? -8.633 -28.359 -20.5 1 94.94 145 LEU A C 1
ATOM 1099 O O . LEU A 1 145 ? -8.68 -27.453 -19.672 1 94.94 145 LEU A O 1
ATOM 1103 N N . TYR A 1 146 ? -8.164 -29.516 -20.312 1 91.94 146 TYR A N 1
ATOM 1104 C CA . TYR A 1 146 ? -7.633 -29.875 -19 1 91.94 146 TYR A CA 1
ATOM 1105 C C . TYR A 1 146 ? -6.445 -29 -18.625 1 91.94 146 TYR A C 1
ATOM 1107 O O . TYR A 1 146 ? -6.348 -28.531 -17.5 1 91.94 146 TYR A O 1
ATOM 1115 N N . SER A 1 147 ? -5.586 -28.781 -19.562 1 94.44 147 SER A N 1
ATOM 1116 C CA . SER A 1 147 ? -4.387 -27.984 -19.328 1 94.44 147 SER A CA 1
ATOM 1117 C C . SER A 1 147 ? -4.742 -26.562 -18.938 1 94.44 147 SER A C 1
ATOM 1119 O O . SER A 1 147 ? -4.191 -26.016 -17.969 1 94.44 147 SER A O 1
ATOM 1121 N N . LEU A 1 148 ? -5.656 -25.984 -19.609 1 96.56 148 LEU A N 1
ATOM 1122 C CA . LEU A 1 148 ? -6.059 -24.609 -19.312 1 96.56 148 LEU A CA 1
ATOM 1123 C C . LEU A 1 148 ? -6.773 -24.531 -17.969 1 96.56 148 LEU A C 1
ATOM 1125 O O . LEU A 1 148 ? -6.598 -23.578 -17.219 1 96.56 148 LEU A O 1
ATOM 1129 N N . ASN A 1 149 ? -7.539 -25.5 -17.672 1 93.62 149 ASN A N 1
ATOM 1130 C CA . ASN A 1 149 ? -8.227 -25.562 -16.391 1 93.62 149 ASN A CA 1
ATOM 1131 C C . ASN A 1 149 ? -7.234 -25.641 -15.227 1 93.62 149 ASN A C 1
ATOM 1133 O O . ASN A 1 149 ? -7.457 -25.031 -14.18 1 93.62 149 ASN A O 1
ATOM 1137 N N . MET A 1 150 ? -6.223 -26.375 -15.438 1 91.25 150 MET A N 1
ATOM 1138 C CA . MET A 1 150 ? -5.207 -26.516 -14.398 1 91.25 150 MET A CA 1
ATOM 1139 C C . MET A 1 150 ? -4.52 -25.172 -14.125 1 91.25 150 MET A C 1
ATOM 1141 O O . MET A 1 150 ? -4.125 -24.891 -12.992 1 91.25 150 MET A O 1
ATOM 1145 N N . LEU A 1 151 ? -4.434 -24.344 -15.109 1 94.88 151 LEU A N 1
ATOM 1146 C CA . LEU A 1 151 ? -3.773 -23.047 -14.984 1 94.88 151 LEU A CA 1
ATOM 1147 C C . LEU A 1 151 ? -4.73 -22 -14.43 1 94.88 151 LEU A C 1
ATOM 1149 O O . LEU A 1 151 ? -4.297 -20.953 -13.938 1 94.88 151 LEU A O 1
ATOM 1153 N N . SER A 1 152 ? -5.996 -22.219 -14.531 1 95.88 152 SER A N 1
ATOM 1154 C CA . SER A 1 152 ? -7.016 -21.219 -14.266 1 95.88 152 SER A CA 1
ATOM 1155 C C . SER A 1 152 ? -6.91 -20.688 -12.836 1 95.88 152 SER A C 1
ATOM 1157 O O . SER A 1 152 ? -7.066 -19.484 -12.602 1 95.88 152 SER A O 1
ATOM 1159 N N . GLY A 1 153 ? -6.641 -21.562 -11.914 1 94.44 153 GLY A N 1
ATOM 1160 C CA . GLY A 1 153 ? -6.527 -21.141 -10.523 1 94.44 153 GLY A CA 1
ATOM 1161 C C . GLY A 1 153 ? -5.395 -20.172 -10.281 1 94.44 153 GLY A C 1
ATOM 1162 O O . GLY A 1 153 ? -5.578 -19.156 -9.602 1 94.44 153 GLY A O 1
ATOM 1163 N N . THR A 1 154 ? -4.246 -20.516 -10.82 1 96.06 154 THR A N 1
ATOM 1164 C CA . THR A 1 154 ? -3.082 -19.641 -10.664 1 96.06 154 THR A CA 1
ATOM 1165 C C . THR A 1 154 ? -3.303 -18.312 -11.375 1 96.06 154 THR A C 1
ATOM 1167 O O . THR A 1 154 ? -2.984 -17.25 -10.836 1 96.06 154 THR A O 1
ATOM 1170 N N . MET A 1 155 ? -3.867 -18.375 -12.594 1 97.75 155 MET A N 1
ATOM 1171 C CA . MET A 1 155 ? -4.152 -17.156 -13.336 1 97.75 155 MET A CA 1
ATOM 1172 C C . MET A 1 155 ? -5.078 -16.234 -12.547 1 97.75 155 MET A C 1
ATOM 1174 O O . MET A 1 155 ? -4.82 -15.039 -12.43 1 97.75 155 MET A O 1
ATOM 1178 N N . ALA A 1 156 ? -6.082 -16.828 -11.961 1 97.12 156 ALA A N 1
ATOM 1179 C CA . ALA A 1 156 ? -7.035 -16.062 -11.164 1 97.12 156 ALA A CA 1
ATOM 1180 C C . ALA A 1 156 ? -6.367 -15.461 -9.93 1 97.12 156 ALA A C 1
ATOM 1182 O O . ALA A 1 156 ? -6.578 -14.297 -9.609 1 97.12 156 ALA A O 1
ATOM 1183 N N . ALA A 1 157 ? -5.555 -16.219 -9.305 1 96.69 157 ALA A N 1
ATOM 1184 C CA . ALA A 1 157 ? -4.902 -15.781 -8.07 1 96.69 157 ALA A CA 1
ATOM 1185 C C . ALA A 1 157 ? -3.945 -14.617 -8.336 1 96.69 157 ALA A C 1
ATOM 1187 O O . ALA A 1 157 ? -3.961 -13.617 -7.613 1 96.69 157 ALA A O 1
ATOM 1188 N N . VAL A 1 158 ? -3.094 -14.781 -9.352 1 97.31 158 VAL A N 1
ATOM 1189 C CA . VAL A 1 158 ? -2.109 -13.734 -9.625 1 97.31 158 VAL A CA 1
ATOM 1190 C C . VAL A 1 158 ? -2.822 -12.445 -10.031 1 97.31 158 VAL A C 1
ATOM 1192 O O . VAL A 1 158 ? -2.387 -11.352 -9.68 1 97.31 158 VAL A O 1
ATOM 1195 N N . LEU A 1 159 ? -3.908 -12.57 -10.797 1 96.69 159 LEU A N 1
ATOM 1196 C CA . LEU A 1 159 ? -4.664 -11.391 -11.203 1 96.69 159 LEU A CA 1
ATOM 1197 C C . LEU A 1 159 ? -5.332 -10.734 -9.992 1 96.69 159 LEU A C 1
ATOM 1199 O O . LEU A 1 159 ? -5.293 -9.508 -9.852 1 96.69 159 LEU A O 1
ATOM 1203 N N . HIS A 1 160 ? -5.922 -11.555 -9.172 1 96.19 160 HIS A N 1
ATOM 1204 C CA . HIS A 1 160 ? -6.543 -11.047 -7.953 1 96.19 160 HIS A CA 1
ATOM 1205 C C . HIS A 1 160 ? -5.539 -10.266 -7.105 1 96.19 160 HIS A C 1
ATOM 1207 O O . HIS A 1 160 ? -5.828 -9.156 -6.656 1 96.19 160 HIS A O 1
ATOM 1213 N N . ASN A 1 161 ? -4.418 -10.852 -6.93 1 94.62 161 ASN A N 1
ATOM 1214 C CA . ASN A 1 161 ? -3.371 -10.203 -6.148 1 94.62 161 ASN A CA 1
ATOM 1215 C C . ASN A 1 161 ? -2.91 -8.906 -6.805 1 94.62 161 ASN A C 1
ATOM 1217 O O . ASN A 1 161 ? -2.654 -7.914 -6.113 1 94.62 161 ASN A O 1
ATOM 1221 N N . ALA A 1 162 ? -2.791 -8.961 -8.062 1 94.88 162 ALA A N 1
ATOM 1222 C CA . ALA A 1 162 ? -2.367 -7.762 -8.789 1 94.88 162 ALA A CA 1
ATOM 1223 C C . ALA A 1 162 ? -3.385 -6.637 -8.633 1 94.88 162 ALA A C 1
ATOM 1225 O O . ALA A 1 162 ? -3.01 -5.473 -8.453 1 94.88 162 ALA A O 1
ATOM 1226 N N . TYR A 1 163 ? -4.652 -6.934 -8.719 1 92.75 163 TYR A N 1
ATOM 1227 C CA . TYR A 1 163 ? -5.695 -5.93 -8.523 1 92.75 163 TYR A CA 1
ATOM 1228 C C . TYR A 1 163 ? -5.617 -5.336 -7.121 1 92.75 163 TYR A C 1
ATOM 1230 O O . TYR A 1 163 ? -5.719 -4.117 -6.949 1 92.75 163 TYR A O 1
ATOM 1238 N N . ARG A 1 164 ? -5.422 -6.191 -6.18 1 91.75 164 ARG A N 1
ATOM 1239 C CA . ARG A 1 164 ? -5.312 -5.727 -4.801 1 91.75 164 ARG A CA 1
ATOM 1240 C C . ARG A 1 164 ? -4.074 -4.859 -4.613 1 91.75 164 ARG A C 1
ATOM 1242 O O . ARG A 1 164 ? -4.109 -3.867 -3.881 1 91.75 164 ARG A O 1
ATOM 1249 N N . TRP A 1 165 ? -3.047 -5.273 -5.219 1 91.12 165 TRP A N 1
ATOM 1250 C CA . TRP A 1 165 ? -1.809 -4.504 -5.188 1 91.12 165 TRP A CA 1
ATOM 1251 C C . TRP A 1 165 ? -2.023 -3.105 -5.766 1 91.12 165 TRP A C 1
ATOM 1253 O O . TRP A 1 165 ? -1.595 -2.113 -5.172 1 91.12 165 TRP A O 1
ATOM 1263 N N . ALA A 1 166 ? -2.672 -3.035 -6.875 1 89.88 166 ALA A N 1
ATOM 1264 C CA . ALA A 1 166 ? -2.938 -1.761 -7.535 1 89.88 166 ALA A CA 1
ATOM 1265 C C . ALA A 1 166 ? -3.789 -0.851 -6.656 1 89.88 166 ALA A C 1
ATOM 1267 O O . ALA A 1 166 ? -3.537 0.353 -6.57 1 89.88 166 ALA A O 1
ATOM 1268 N N . GLU A 1 167 ? -4.762 -1.372 -6.051 1 88.81 167 GLU A N 1
ATOM 1269 C CA . GLU A 1 167 ? -5.617 -0.613 -5.145 1 88.81 167 GLU A CA 1
ATOM 1270 C C . GLU A 1 167 ? -4.82 -0.035 -3.982 1 88.81 167 GLU A C 1
ATOM 1272 O O . GLU A 1 167 ? -5.008 1.124 -3.607 1 88.81 167 GLU A O 1
ATOM 1277 N N . ARG A 1 168 ? -3.986 -0.836 -3.459 1 85.81 168 ARG A N 1
ATOM 1278 C CA . ARG A 1 168 ? -3.164 -0.398 -2.336 1 85.81 168 ARG A CA 1
ATOM 1279 C C . ARG A 1 168 ? -2.193 0.699 -2.764 1 85.81 168 ARG A C 1
ATOM 1281 O O . ARG A 1 168 ? -1.95 1.646 -2.012 1 85.81 168 ARG A O 1
ATOM 1288 N N . GLU A 1 169 ? -1.659 0.497 -3.885 1 85.94 169 GLU A N 1
ATOM 1289 C CA . GLU A 1 169 ? -0.754 1.514 -4.41 1 85.94 169 GLU A CA 1
ATOM 1290 C C . GLU A 1 169 ? -1.464 2.855 -4.566 1 85.94 169 GLU A C 1
ATOM 1292 O O . GLU A 1 169 ? -0.912 3.9 -4.215 1 85.94 169 GLU A O 1
ATOM 1297 N N . LYS A 1 170 ? -2.619 2.838 -5.074 1 84.38 170 LYS A N 1
ATOM 1298 C CA . LYS A 1 170 ? -3.414 4.055 -5.223 1 84.38 170 LYS A CA 1
ATOM 1299 C C . LYS A 1 170 ? -3.715 4.684 -3.863 1 84.38 170 LYS A C 1
ATOM 1301 O O . LYS A 1 170 ? -3.619 5.902 -3.703 1 84.38 170 LYS A O 1
ATOM 1306 N N . ARG A 1 171 ? -4.074 3.865 -2.947 1 81.75 171 ARG A N 1
ATOM 1307 C CA . ARG A 1 171 ? -4.34 4.34 -1.595 1 81.75 171 ARG A CA 1
ATOM 1308 C C . ARG A 1 171 ? -3.094 4.961 -0.975 1 81.75 171 ARG A C 1
ATOM 1310 O O . ARG A 1 171 ? -3.172 6 -0.314 1 81.75 171 ARG A O 1
ATOM 1317 N N . LEU A 1 172 ? -1.958 4.27 -1.163 1 81 172 LEU A N 1
ATOM 1318 C CA . LEU A 1 172 ? -0.69 4.781 -0.652 1 81 172 LEU A CA 1
ATOM 1319 C C . LEU A 1 172 ? -0.373 6.145 -1.256 1 81 172 LEU A C 1
ATOM 1321 O O . LEU A 1 172 ? 0.066 7.055 -0.548 1 81 172 LEU A O 1
ATOM 1325 N N . GLN A 1 173 ? -0.622 6.227 -2.496 1 79.06 173 GLN A N 1
ATOM 1326 C CA . GLN A 1 173 ? -0.369 7.496 -3.168 1 79.06 173 GLN A CA 1
ATOM 1327 C C . GLN A 1 173 ? -1.28 8.594 -2.627 1 79.06 173 GLN A C 1
ATOM 1329 O O . GLN A 1 173 ? -0.828 9.711 -2.363 1 79.06 173 GLN A O 1
ATOM 1334 N N . SER A 1 174 ? -2.541 8.266 -2.436 1 80.19 174 SER A N 1
ATOM 1335 C CA . SER A 1 174 ? -3.502 9.219 -1.887 1 80.19 174 SER A CA 1
ATOM 1336 C C . SER A 1 174 ? -3.131 9.617 -0.462 1 80.19 174 SER A C 1
ATOM 1338 O O . SER A 1 174 ? -3.148 10.797 -0.119 1 80.19 174 SER A O 1
ATOM 1340 N N . MET A 1 175 ? -2.805 8.664 0.299 1 77.38 175 MET A N 1
ATOM 1341 C CA . MET A 1 175 ? -2.441 8.914 1.69 1 77.38 175 MET A CA 1
ATOM 1342 C C . MET A 1 175 ? -1.161 9.742 1.777 1 77.38 175 MET A C 1
ATOM 1344 O O . MET A 1 175 ? -1.042 10.617 2.631 1 77.38 175 MET A O 1
ATOM 1348 N N . SER A 1 176 ? -0.209 9.367 0.99 1 76.5 176 SER A N 1
ATOM 1349 C CA . SER A 1 176 ? 1.028 10.141 0.928 1 76.5 176 SER A CA 1
ATOM 1350 C C . SER A 1 176 ? 0.751 11.602 0.6 1 76.5 176 SER A C 1
ATOM 1352 O O . SER A 1 176 ? 1.346 12.5 1.196 1 76.5 176 SER A O 1
ATOM 1354 N N . TYR A 1 177 ? -0.148 11.812 -0.267 1 77 177 TYR A N 1
ATOM 1355 C CA . TYR A 1 177 ? -0.533 13.18 -0.616 1 77 177 TYR A CA 1
ATOM 1356 C C . TYR A 1 177 ? -1.164 13.891 0.576 1 77 177 TYR A C 1
ATOM 1358 O O . TYR A 1 177 ? -0.798 15.023 0.895 1 77 177 TYR A O 1
ATOM 1366 N N . LEU A 1 178 ? -2.02 13.234 1.221 1 76.19 178 LEU A N 1
ATOM 1367 C CA . LEU A 1 178 ? -2.703 13.812 2.375 1 76.19 178 LEU A CA 1
ATOM 1368 C C . LEU A 1 178 ? -1.725 14.062 3.518 1 76.19 178 LEU A C 1
ATOM 1370 O O . LEU A 1 178 ? -1.895 15.008 4.289 1 76.19 178 LEU A O 1
ATOM 1374 N N . ALA A 1 179 ? -0.762 13.242 3.561 1 74.69 179 ALA A N 1
ATOM 1375 C CA . ALA A 1 179 ? 0.237 13.344 4.621 1 74.69 179 ALA A CA 1
ATOM 1376 C C . ALA A 1 179 ? 1.197 14.5 4.355 1 74.69 179 ALA A C 1
ATOM 1378 O O . ALA A 1 179 ? 1.773 15.062 5.289 1 74.69 179 ALA A O 1
ATOM 1379 N N . SER A 1 180 ? 1.304 14.836 3.068 1 83.12 180 SER A N 1
ATOM 1380 C CA . SER A 1 180 ? 2.371 15.773 2.75 1 83.12 180 SER A CA 1
ATOM 1381 C C . SER A 1 180 ? 1.809 17.078 2.191 1 83.12 180 SER A C 1
ATOM 1383 O O . SER A 1 180 ? 2.523 18.078 2.092 1 83.12 180 SER A O 1
ATOM 1385 N N . HIS A 1 181 ? 0.531 17.094 1.837 1 86.88 181 HIS A N 1
ATOM 1386 C CA . HIS A 1 181 ? -0.013 18.281 1.184 1 86.88 181 HIS A CA 1
ATOM 1387 C C . HIS A 1 181 ? -1.18 18.859 1.976 1 86.88 181 HIS A C 1
ATOM 1389 O O . HIS A 1 181 ? -1.875 18.141 2.688 1 86.88 181 HIS A O 1
ATOM 1395 N N . ASP A 1 182 ? -1.29 20.125 1.824 1 85.56 182 ASP A N 1
ATOM 1396 C CA . ASP A 1 182 ? -2.439 20.828 2.375 1 85.56 182 ASP A CA 1
ATOM 1397 C C . ASP A 1 182 ? -3.674 20.641 1.495 1 85.56 182 ASP A C 1
ATOM 1399 O O . ASP A 1 182 ? -3.652 20.984 0.309 1 85.56 182 ASP A O 1
ATOM 1403 N N . THR A 1 183 ? -4.715 20.156 2.098 1 79.19 183 THR A N 1
ATOM 1404 C CA . THR A 1 183 ? -5.879 19.734 1.328 1 79.19 183 THR A CA 1
ATOM 1405 C C . THR A 1 183 ? -6.598 20.938 0.726 1 79.19 183 THR A C 1
ATOM 1407 O O . THR A 1 183 ? -7.234 20.828 -0.324 1 79.19 183 THR A O 1
ATOM 1410 N N . LEU A 1 184 ? -6.445 22.094 1.319 1 83.56 184 LEU A N 1
ATOM 1411 C CA . LEU A 1 184 ? -7.133 23.281 0.833 1 83.56 184 LEU A CA 1
ATOM 1412 C C . LEU A 1 184 ? -6.438 23.844 -0.4 1 83.56 184 LEU A C 1
ATOM 1414 O O . LEU A 1 184 ? -7.098 24.266 -1.355 1 83.56 184 LEU A O 1
ATOM 1418 N N . THR A 1 185 ? -5.141 23.844 -0.415 1 92.62 185 THR A N 1
ATOM 1419 C CA . THR A 1 185 ? -4.395 24.578 -1.423 1 92.62 185 THR A CA 1
ATOM 1420 C C . THR A 1 185 ? -3.686 23.625 -2.381 1 92.62 185 THR A C 1
ATOM 1422 O O . THR A 1 185 ? -3.27 24.031 -3.469 1 92.62 185 THR A O 1
ATOM 1425 N N . GLY A 1 186 ? -3.439 22.469 -1.892 1 90.25 186 GLY A N 1
ATOM 1426 C CA . GLY A 1 186 ? -2.738 21.5 -2.723 1 90.25 186 GLY A CA 1
ATOM 1427 C C . GLY A 1 186 ? -1.228 21.594 -2.605 1 90.25 186 GLY A C 1
ATOM 1428 O O . GLY A 1 186 ? -0.504 20.75 -3.129 1 90.25 186 GLY A O 1
ATOM 1429 N N . ILE A 1 187 ? -0.762 22.641 -1.957 1 93.12 187 ILE A N 1
ATOM 1430 C CA . ILE A 1 187 ? 0.677 22.75 -1.751 1 93.12 187 ILE A CA 1
ATOM 1431 C C . ILE A 1 187 ? 1.099 21.922 -0.546 1 93.12 187 ILE A C 1
ATOM 1433 O O . ILE A 1 187 ? 0.262 21.281 0.094 1 93.12 187 ILE A O 1
ATOM 1437 N N . TYR A 1 188 ? 2.406 21.859 -0.288 1 90.62 188 TYR A N 1
ATOM 1438 C CA . TYR A 1 188 ? 2.895 21.031 0.812 1 90.62 188 TYR A CA 1
ATOM 1439 C C . TYR A 1 188 ? 2.336 21.516 2.145 1 90.62 188 TYR A C 1
ATOM 1441 O O . TYR A 1 188 ? 1.938 22.672 2.275 1 90.62 188 TYR A O 1
ATOM 1449 N N . ASN A 1 189 ? 2.283 20.562 3.068 1 85.75 189 ASN A N 1
ATOM 1450 C CA . ASN A 1 189 ? 1.84 20.938 4.41 1 85.75 189 ASN A CA 1
ATOM 1451 C C . ASN A 1 189 ? 3.021 21.141 5.352 1 85.75 189 ASN A C 1
ATOM 1453 O O . ASN A 1 189 ? 4.176 21.078 4.93 1 85.75 189 ASN A O 1
ATOM 1457 N N . ARG A 1 190 ? 2.715 21.453 6.531 1 83.19 190 ARG A N 1
ATOM 1458 C CA . ARG A 1 190 ? 3.711 21.797 7.539 1 83.19 190 ARG A CA 1
ATOM 1459 C C . ARG A 1 190 ? 4.715 20.672 7.727 1 83.19 190 ARG A C 1
ATOM 1461 O O . ARG A 1 190 ? 5.926 20.906 7.738 1 83.19 190 ARG A O 1
ATOM 1468 N N . SER A 1 191 ? 4.18 19.516 7.891 1 79 191 SER A N 1
ATOM 1469 C CA . SER A 1 191 ? 5.059 18.375 8.125 1 79 191 SER A CA 1
ATOM 1470 C C . SER A 1 191 ? 6.043 18.188 6.973 1 79 191 SER A C 1
ATOM 1472 O O . SER A 1 191 ? 7.234 17.969 7.199 1 79 191 SER A O 1
ATOM 1474 N N . ALA A 1 192 ? 5.516 18.25 5.77 1 83.62 192 ALA A N 1
ATOM 1475 C CA . ALA A 1 192 ? 6.371 18.125 4.594 1 83.62 192 ALA A CA 1
ATOM 1476 C C . ALA A 1 192 ? 7.422 19.234 4.559 1 83.62 192 ALA A C 1
ATOM 1478 O O . ALA A 1 192 ? 8.578 19 4.199 1 83.62 192 ALA A O 1
ATOM 1479 N N . PHE A 1 193 ? 7.008 20.406 4.883 1 91.69 193 PHE A N 1
ATOM 1480 C CA . PHE A 1 193 ? 7.914 21.547 4.887 1 91.69 193 PHE A CA 1
ATOM 1481 C C . PHE A 1 193 ? 9.133 21.266 5.762 1 91.69 193 PHE A C 1
ATOM 1483 O O . PHE A 1 193 ? 10.273 21.438 5.32 1 91.69 193 PHE A O 1
ATOM 1490 N N . TYR A 1 194 ? 8.898 20.828 6.914 1 84.19 194 TYR A N 1
ATOM 1491 C CA . TYR A 1 194 ? 9.977 20.641 7.879 1 84.19 194 TYR A CA 1
ATOM 1492 C C . TYR A 1 194 ? 10.844 19.438 7.512 1 84.19 194 TYR A C 1
ATOM 1494 O O . TYR A 1 194 ? 12.055 19.438 7.734 1 84.19 194 TYR A O 1
ATOM 1502 N N . ASP A 1 195 ? 10.234 18.469 6.977 1 82.75 195 ASP A N 1
ATOM 1503 C CA . ASP A 1 195 ? 10.992 17.328 6.496 1 82.75 195 ASP A CA 1
ATOM 1504 C C . ASP A 1 195 ? 11.953 17.734 5.379 1 82.75 195 ASP A C 1
ATOM 1506 O O . ASP A 1 195 ? 13.117 17.328 5.379 1 82.75 195 ASP A O 1
ATOM 1510 N N . PHE A 1 196 ? 11.398 18.5 4.457 1 87.62 196 PHE A N 1
ATOM 1511 C CA . PHE A 1 196 ? 12.211 18.969 3.34 1 87.62 196 PHE A CA 1
ATOM 1512 C C . PHE A 1 196 ? 13.336 19.875 3.824 1 87.62 196 PHE A C 1
ATOM 1514 O O . PHE A 1 196 ? 14.453 19.812 3.318 1 87.62 196 PHE A O 1
ATOM 1521 N N . LEU A 1 197 ? 13.016 20.672 4.73 1 90.19 197 LEU A N 1
ATOM 1522 C CA . LEU A 1 197 ? 14.031 21.594 5.258 1 90.19 197 LEU A CA 1
ATOM 1523 C C . LEU A 1 197 ? 15.148 20.812 5.941 1 90.19 197 LEU A C 1
ATOM 1525 O O . LEU A 1 197 ? 16.328 21.109 5.734 1 90.19 197 LEU A O 1
ATOM 1529 N N . ARG A 1 198 ? 14.789 19.922 6.746 1 85.19 198 ARG A N 1
ATOM 1530 C CA . ARG A 1 198 ? 15.781 19.078 7.426 1 85.19 198 ARG A CA 1
ATOM 1531 C C . ARG A 1 198 ? 16.688 18.391 6.418 1 85.19 198 ARG A C 1
ATOM 1533 O O . ARG A 1 198 ? 17.906 18.391 6.566 1 85.19 198 ARG A O 1
ATOM 1540 N N . ARG A 1 199 ? 16.172 17.812 5.395 1 81.56 199 ARG A N 1
ATOM 1541 C CA . ARG A 1 199 ? 16.938 17.125 4.359 1 81.56 199 ARG A CA 1
ATOM 1542 C C . ARG A 1 199 ? 17.812 18.094 3.582 1 81.56 199 ARG A C 1
ATOM 1544 O O . ARG A 1 199 ? 18.922 17.734 3.182 1 81.56 199 ARG A O 1
ATOM 1551 N N . GLY A 1 200 ? 17.172 19.25 3.295 1 82.88 200 GLY A N 1
ATOM 1552 C CA . GLY A 1 200 ? 17.922 20.266 2.586 1 82.88 200 GLY A CA 1
ATOM 1553 C C . GLY A 1 200 ? 19.172 20.703 3.32 1 82.88 200 GLY A C 1
ATOM 1554 O O . GLY A 1 200 ? 20.25 20.828 2.717 1 82.88 200 GLY A O 1
ATOM 1555 N N . ILE A 1 201 ? 19.047 20.859 4.621 1 86.62 201 ILE A N 1
ATOM 1556 C CA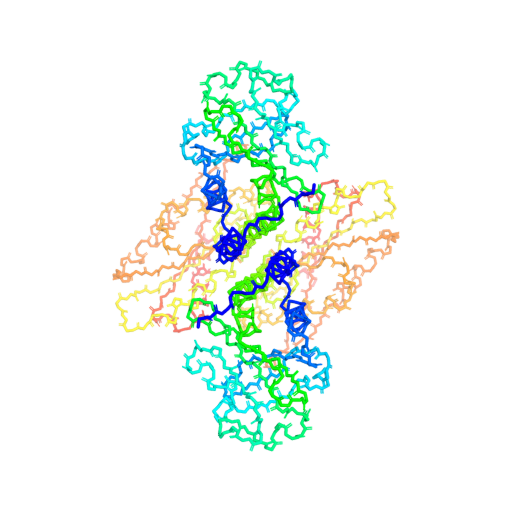 . ILE A 1 201 ? 20.156 21.297 5.441 1 86.62 201 ILE A CA 1
ATOM 1557 C C . ILE A 1 201 ? 21.234 20.203 5.477 1 86.62 201 ILE A C 1
ATOM 1559 O O . ILE A 1 201 ? 22.422 20.5 5.379 1 86.62 201 ILE A O 1
ATOM 1563 N N . THR A 1 202 ? 20.828 19.016 5.559 1 80.94 202 THR A N 1
ATOM 1564 C CA . THR A 1 202 ? 21.75 17.891 5.664 1 80.94 202 THR A CA 1
ATOM 1565 C C . THR A 1 202 ? 22.516 17.688 4.359 1 80.94 202 THR A C 1
ATOM 1567 O O . THR A 1 202 ? 23.672 17.234 4.367 1 80.94 202 THR A O 1
ATOM 1570 N N . ARG A 1 203 ? 21.875 18 3.348 1 74.25 203 ARG A N 1
ATOM 1571 C CA . ARG A 1 203 ? 22.469 17.812 2.029 1 74.25 203 ARG A CA 1
ATOM 1572 C C . ARG A 1 203 ? 23.484 18.906 1.73 1 74.25 203 ARG A C 1
ATOM 1574 O O . ARG A 1 203 ? 24.344 18.75 0.868 1 74.25 203 ARG A O 1
ATOM 1581 N N . LEU A 1 204 ? 23.203 20.094 2.375 1 74 204 LEU A N 1
ATOM 1582 C CA . LEU A 1 204 ? 24.016 21.25 2.045 1 74 204 LEU A CA 1
ATOM 1583 C C . LEU A 1 204 ? 25.438 21.094 2.564 1 74 204 LEU A C 1
ATOM 1585 O O . LEU A 1 204 ? 25.656 20.938 3.77 1 74 204 LEU A O 1
ATOM 1589 N N . SER A 1 205 ? 26.125 20.141 2.07 1 60.69 205 SER A N 1
ATOM 1590 C CA . SER A 1 205 ? 27.562 20.141 2.314 1 60.69 205 SER A CA 1
ATOM 1591 C C . SER A 1 205 ? 28.219 21.375 1.707 1 60.69 205 SER A C 1
ATOM 1593 O O . SER A 1 205 ? 27.531 22.266 1.196 1 60.69 205 SER A O 1
ATOM 1595 N N . SER A 1 206 ? 29.484 21.297 1.186 1 54.5 206 SER A N 1
ATOM 1596 C CA . SER A 1 206 ? 30.5 22.234 0.71 1 54.5 206 SER A CA 1
ATOM 1597 C C . SER A 1 206 ? 30 23.016 -0.504 1 54.5 206 SER A C 1
ATOM 1599 O O . SER A 1 206 ? 30.672 23.922 -0.991 1 54.5 206 SER A O 1
ATOM 1601 N N . ASN A 1 207 ? 28.828 22.641 -1.063 1 57.28 207 ASN A N 1
ATOM 1602 C CA . ASN A 1 207 ? 28.719 23.172 -2.422 1 57.28 207 ASN A CA 1
ATOM 1603 C C . ASN A 1 207 ? 28.016 24.516 -2.447 1 57.28 207 ASN A C 1
ATOM 1605 O O . ASN A 1 207 ? 27.422 24.938 -1.455 1 57.28 207 ASN A O 1
ATOM 1609 N N . PHE A 1 208 ? 28.156 25.328 -3.531 1 66.44 208 PHE A N 1
ATOM 1610 C CA . PHE A 1 208 ? 27.797 26.688 -3.951 1 66.44 208 PHE A CA 1
ATOM 1611 C C . PHE A 1 208 ? 26.281 26.844 -4.031 1 66.44 208 PHE A C 1
ATOM 1613 O O . PHE A 1 208 ? 25.781 27.578 -4.883 1 66.44 208 PHE A O 1
ATOM 1620 N N . ILE A 1 209 ? 25.547 25.984 -3.227 1 76 209 ILE A N 1
ATOM 1621 C CA . ILE A 1 209 ? 24.094 26.156 -3.264 1 76 209 ILE A CA 1
ATOM 1622 C C . ILE A 1 209 ? 23.625 26.828 -1.98 1 76 209 ILE A C 1
ATOM 1624 O O . ILE A 1 209 ? 24.031 26.438 -0.881 1 76 209 ILE A O 1
ATOM 1628 N N . SER A 1 210 ? 22.969 27.922 -2.256 1 82.75 210 SER A N 1
ATOM 1629 C CA . SER A 1 210 ? 22.391 28.609 -1.109 1 82.75 210 SER A CA 1
ATOM 1630 C C . SER A 1 210 ? 21 28.062 -0.784 1 82.75 210 SER A C 1
ATOM 1632 O O . SER A 1 210 ? 20.281 27.625 -1.68 1 82.75 210 SER A O 1
ATOM 1634 N N . LEU A 1 211 ? 20.734 27.891 0.487 1 90.94 211 LEU A N 1
ATOM 1635 C CA . LEU A 1 211 ? 19.406 27.531 0.953 1 90.94 211 LEU A CA 1
ATOM 1636 C C . LEU A 1 211 ? 18.75 28.688 1.702 1 90.94 211 LEU A C 1
ATOM 1638 O O . LEU A 1 211 ? 19.375 29.266 2.604 1 90.94 211 LEU A O 1
ATOM 1642 N N . SER A 1 212 ? 17.609 29.094 1.24 1 94 212 SER A N 1
ATOM 1643 C CA . SER A 1 212 ? 16.859 30.156 1.908 1 94 212 SER A CA 1
ATOM 1644 C C . SER A 1 212 ? 15.492 29.656 2.354 1 94 212 SER A C 1
ATOM 1646 O O . SER A 1 212 ? 14.867 28.844 1.665 1 94 212 SER A O 1
ATOM 1648 N N . VAL A 1 213 ? 15.117 30.156 3.473 1 95.56 213 VAL A N 1
ATOM 1649 C CA . VAL A 1 213 ? 13.797 29.875 4.039 1 95.56 213 VAL A CA 1
ATOM 1650 C C . VAL A 1 213 ? 13 31.172 4.141 1 95.56 213 VAL A C 1
ATOM 1652 O O . VAL A 1 213 ? 13.492 32.188 4.656 1 95.56 213 VAL A O 1
ATOM 1655 N N . VAL A 1 214 ? 11.781 31.109 3.611 1 96.44 214 VAL A N 1
ATOM 1656 C CA . VAL A 1 214 ? 10.914 32.281 3.67 1 96.44 214 VAL A CA 1
ATOM 1657 C C . VA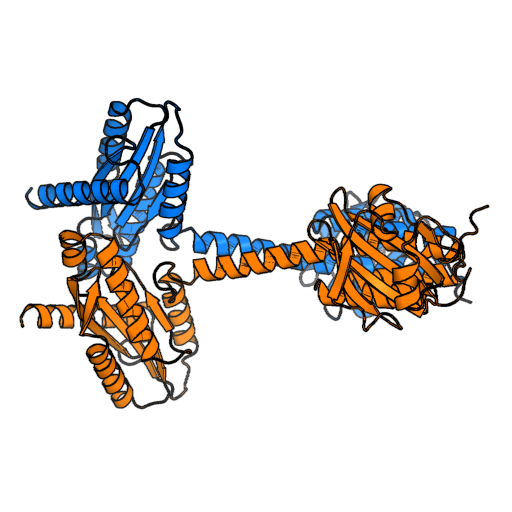L A 1 214 ? 9.617 31.922 4.398 1 96.44 214 VAL A C 1
ATOM 1659 O O . VAL A 1 214 ? 8.992 30.906 4.098 1 96.44 214 VAL A O 1
ATOM 1662 N N . PHE A 1 215 ? 9.281 32.688 5.32 1 95.75 215 PHE A N 1
ATOM 1663 C CA . PHE A 1 215 ? 7.977 32.594 5.965 1 95.75 215 PHE A CA 1
ATOM 1664 C C . PHE A 1 215 ? 7.051 33.719 5.496 1 95.75 215 PHE A C 1
ATOM 1666 O O . PHE A 1 215 ? 7.484 34.875 5.336 1 95.75 215 PHE A O 1
ATOM 1673 N N . PHE A 1 216 ? 5.836 33.344 5.191 1 95.75 216 PHE A N 1
ATOM 1674 C CA . PHE A 1 216 ? 4.809 34.281 4.812 1 95.75 216 PHE A CA 1
ATOM 1675 C C . PHE A 1 216 ? 3.648 34.25 5.801 1 95.75 216 PHE A C 1
ATOM 1677 O O . PHE A 1 216 ? 3.309 33.219 6.336 1 95.75 216 PHE A O 1
ATOM 1684 N N . ASP A 1 217 ? 3.068 35.312 5.977 1 93.44 217 ASP A N 1
ATOM 1685 C CA . ASP A 1 217 ? 1.801 35.469 6.691 1 93.44 217 ASP A CA 1
ATOM 1686 C C . ASP A 1 217 ? 0.777 36.219 5.844 1 93.44 217 ASP A C 1
ATOM 1688 O O . ASP A 1 217 ? 1.081 37.281 5.285 1 93.44 217 ASP A O 1
ATOM 1692 N N . LEU A 1 218 ? -0.348 35.656 5.73 1 94.5 218 LEU A N 1
ATOM 1693 C CA . LEU A 1 218 ? -1.44 36.312 5.039 1 94.5 218 LEU A CA 1
ATOM 1694 C C . LEU A 1 218 ? -2.113 37.344 5.953 1 94.5 218 LEU A C 1
ATOM 1696 O O . LEU A 1 218 ? -2.994 37 6.738 1 94.5 218 LEU A O 1
ATOM 1700 N N . ASP A 1 219 ? -1.865 38.594 5.613 1 93.25 219 ASP A N 1
ATOM 1701 C CA . ASP A 1 219 ? -2.309 39.688 6.5 1 93.25 219 ASP A CA 1
ATOM 1702 C C . ASP A 1 219 ? -3.82 39.875 6.41 1 93.25 219 ASP A C 1
ATOM 1704 O O . ASP A 1 219 ? -4.379 39.938 5.312 1 93.25 219 ASP A O 1
ATOM 1708 N N . GLY A 1 220 ? -4.461 39.938 7.629 1 90.56 220 GLY A N 1
ATOM 1709 C CA . GLY A 1 220 ? -5.863 40.312 7.691 1 90.56 220 GLY A CA 1
ATOM 1710 C C . GLY A 1 220 ? -6.809 39.156 7.426 1 90.56 220 GLY A C 1
ATOM 1711 O O . GLY A 1 220 ? -7.996 39.375 7.18 1 90.56 220 GLY A O 1
ATOM 1712 N N . LEU A 1 221 ? -6.305 38 7.438 1 90 221 LEU A N 1
ATOM 1713 C CA . LEU A 1 221 ? -7.152 36.844 7.152 1 90 221 LEU A CA 1
ATOM 1714 C C . LEU A 1 221 ? -8.297 36.75 8.156 1 90 221 LEU A C 1
ATOM 1716 O O . LEU A 1 221 ? -9.43 36.406 7.789 1 90 221 LEU A O 1
ATOM 1720 N N . LYS A 1 222 ? -7.977 36.938 9.352 1 81.56 222 LYS A N 1
ATOM 1721 C CA . LYS A 1 222 ? -9.008 36.844 10.383 1 81.56 222 LYS A CA 1
ATOM 1722 C C . LYS A 1 222 ? -10.125 37.875 10.109 1 81.56 222 LYS A C 1
ATOM 1724 O O . LYS A 1 222 ? -11.305 37.562 10.258 1 81.56 222 LYS A O 1
ATOM 1729 N N . GLN A 1 223 ? -9.742 39.031 9.766 1 85.81 223 GLN A N 1
ATOM 1730 C CA . GLN A 1 223 ? -10.727 40.062 9.438 1 85.81 223 GLN A CA 1
ATOM 1731 C C . GLN A 1 223 ? -11.602 39.656 8.266 1 85.81 223 GLN A C 1
ATOM 1733 O O . GLN A 1 223 ? -12.805 39.938 8.242 1 85.81 223 GLN A O 1
ATOM 1738 N N . VAL A 1 224 ? -11.023 39.094 7.352 1 90.62 224 VAL A N 1
ATOM 1739 C CA . VAL A 1 224 ? -11.758 38.594 6.188 1 90.62 224 VAL A CA 1
ATOM 1740 C C . VAL A 1 224 ? -12.75 37.531 6.621 1 90.62 224 VAL A C 1
ATOM 1742 O O . VAL A 1 224 ? -13.906 37.531 6.203 1 90.62 224 VAL A O 1
ATOM 1745 N N . ASN A 1 225 ? -12.312 36.594 7.438 1 82.19 225 ASN A N 1
ATOM 1746 C CA . ASN A 1 225 ? -13.18 35.531 7.957 1 82.19 225 ASN A CA 1
ATOM 1747 C C . ASN A 1 225 ? -14.359 36.125 8.734 1 82.19 225 ASN A C 1
ATOM 1749 O O . ASN A 1 225 ? -15.492 35.688 8.562 1 82.19 225 ASN A O 1
ATOM 1753 N N . ASP A 1 226 ? -14.008 37.062 9.516 1 77.25 226 ASP A N 1
ATOM 1754 C CA . ASP A 1 226 ? -15.016 37.688 10.367 1 77.25 226 ASP A CA 1
ATOM 1755 C C . ASP A 1 226 ? -16.047 38.438 9.547 1 77.25 226 ASP A C 1
ATOM 1757 O O . ASP A 1 226 ? -17.234 38.438 9.891 1 77.25 226 ASP A O 1
ATOM 1761 N N . SER A 1 227 ? -15.586 39.031 8.523 1 84.31 227 SER A N 1
ATOM 1762 C CA . SER A 1 227 ? -16.438 39.938 7.73 1 84.31 227 SER A CA 1
ATOM 1763 C C . SER A 1 227 ? -17.234 39.125 6.691 1 84.31 227 SER A C 1
ATOM 1765 O O . SER A 1 227 ? -18.375 39.469 6.41 1 84.31 227 SER A O 1
ATOM 1767 N N . TYR A 1 228 ? -16.578 38.125 6.16 1 84.62 228 TYR A N 1
ATOM 1768 C CA . TYR A 1 228 ? -17.172 37.531 4.98 1 84.62 228 TYR A CA 1
ATOM 1769 C C . TYR A 1 228 ? -17.328 36.031 5.152 1 84.62 228 TYR A C 1
ATOM 1771 O O . TYR A 1 228 ? -17.797 35.344 4.246 1 84.62 228 TYR A O 1
ATOM 1779 N N . GLY A 1 229 ? -16.906 35.594 6.195 1 76.75 229 GLY A N 1
ATOM 1780 C CA . GLY A 1 229 ? -17.031 34.156 6.473 1 76.75 229 GLY A CA 1
ATOM 1781 C C . GLY A 1 229 ? -15.789 33.375 6.133 1 76.75 229 GLY A C 1
ATOM 1782 O O . GLY A 1 229 ? -14.898 33.875 5.434 1 76.75 229 GLY A O 1
ATOM 1783 N N . HIS A 1 230 ? -15.734 32.094 6.5 1 76.56 230 HIS A N 1
ATOM 1784 C CA . HIS A 1 230 ? -14.562 31.234 6.336 1 76.56 230 HIS A CA 1
ATOM 1785 C C . HIS A 1 230 ? -14.359 30.859 4.871 1 76.56 230 HIS A C 1
ATOM 1787 O O . HIS A 1 230 ? -13.227 30.625 4.434 1 76.56 230 HIS A O 1
ATOM 1793 N N . ALA A 1 231 ? -15.445 30.766 4.242 1 81.88 231 ALA A N 1
ATOM 1794 C CA . ALA A 1 231 ? -15.32 30.469 2.816 1 81.88 231 ALA A CA 1
ATOM 1795 C C . ALA A 1 231 ? -14.492 31.531 2.105 1 81.88 231 ALA A C 1
ATOM 1797 O O . ALA A 1 231 ? -13.695 31.219 1.214 1 81.88 231 ALA A O 1
ATOM 1798 N N . ALA A 1 232 ? -14.703 32.719 2.467 1 88.19 232 ALA A N 1
ATOM 1799 C CA . ALA A 1 232 ? -13.93 33.812 1.901 1 88.19 232 ALA A CA 1
ATOM 1800 C C . ALA A 1 232 ? -12.453 33.719 2.297 1 88.19 232 ALA A C 1
ATOM 1802 O O . ALA A 1 232 ? -11.57 34 1.49 1 88.19 232 ALA A O 1
ATOM 1803 N N . GLY A 1 233 ? -12.258 33.375 3.498 1 90.31 233 GLY A N 1
ATOM 1804 C CA . GLY A 1 233 ? -10.891 33.156 3.957 1 90.31 233 GLY A CA 1
ATOM 1805 C C . GLY A 1 233 ? -10.195 32.031 3.219 1 90.31 233 GLY A C 1
ATOM 1806 O O . GLY A 1 233 ? -9.047 32.188 2.795 1 90.31 233 GLY A O 1
ATOM 1807 N N . ASP A 1 234 ? -10.898 30.984 3.025 1 88 234 ASP A N 1
ATOM 1808 C CA . ASP A 1 234 ? -10.367 29.859 2.271 1 88 234 ASP A CA 1
ATOM 1809 C C . ASP A 1 234 ? -10.023 30.25 0.839 1 88 234 ASP A C 1
ATOM 1811 O O . ASP A 1 234 ? -9.016 29.828 0.287 1 88 234 ASP A O 1
ATOM 1815 N N . PHE A 1 235 ? -10.883 30.984 0.351 1 92.25 235 PHE A N 1
ATOM 1816 C CA . PHE A 1 235 ? -10.656 31.484 -1 1 92.25 235 PHE A CA 1
ATOM 1817 C C . PHE A 1 235 ? -9.383 32.312 -1.062 1 92.25 235 PHE A C 1
ATOM 1819 O O . PHE A 1 235 ? -8.57 32.156 -1.974 1 92.25 235 PHE A O 1
ATOM 1826 N N . LEU A 1 236 ? -9.25 33.188 -0.099 1 94.62 236 LEU A N 1
ATOM 1827 C CA . LEU A 1 236 ? -8.078 34.031 -0.044 1 94.62 236 LEU A CA 1
ATOM 1828 C C . LEU A 1 236 ? -6.805 33.219 0.094 1 94.62 236 LEU A C 1
ATOM 1830 O O . LEU A 1 236 ? -5.809 33.5 -0.578 1 94.62 236 LEU A O 1
ATOM 1834 N N . ILE A 1 237 ? -6.863 32.281 0.925 1 94.94 237 ILE A N 1
ATOM 1835 C CA . ILE A 1 237 ? -5.742 31.375 1.158 1 94.94 237 ILE A CA 1
ATOM 1836 C C . ILE A 1 237 ? -5.363 30.672 -0.146 1 94.94 237 ILE A C 1
ATOM 1838 O O . ILE A 1 237 ? -4.188 30.641 -0.52 1 94.94 237 ILE A O 1
ATOM 1842 N N . THR A 1 238 ? -6.32 30.172 -0.856 1 96.06 238 THR A N 1
ATOM 1843 C CA . THR A 1 238 ? -6.113 29.422 -2.096 1 96.06 238 THR A CA 1
ATOM 1844 C C . THR A 1 238 ? -5.551 30.344 -3.182 1 96.06 238 THR A C 1
ATOM 1846 O O . THR A 1 238 ? -4.664 29.938 -3.938 1 96.06 238 THR A O 1
ATOM 1849 N N . GLN A 1 239 ? -6.055 31.484 -3.229 1 95.88 239 GLN A N 1
ATOM 1850 C CA . GLN A 1 239 ? -5.586 32.438 -4.227 1 95.88 239 GLN A CA 1
ATOM 1851 C C . GLN A 1 239 ? -4.125 32.812 -3.99 1 95.88 239 GLN A C 1
ATOM 1853 O O . GLN A 1 239 ? -3.342 32.906 -4.938 1 95.88 239 GLN A O 1
ATOM 1858 N N . PHE A 1 240 ? -3.814 33.062 -2.793 1 95.94 240 PHE A N 1
ATOM 1859 C CA . PHE A 1 240 ? -2.42 33.344 -2.475 1 95.94 240 PHE A CA 1
ATOM 1860 C C . PHE A 1 240 ? -1.521 32.188 -2.896 1 95.94 240 PHE A C 1
ATOM 1862 O O . PHE A 1 240 ? -0.493 32.406 -3.541 1 95.94 240 PHE A O 1
ATOM 1869 N N . ALA A 1 241 ? -1.936 31.016 -2.486 1 96.5 241 ALA A N 1
ATOM 1870 C CA . ALA A 1 241 ? -1.155 29.828 -2.807 1 96.5 241 ALA A CA 1
ATOM 1871 C C . ALA A 1 241 ? -0.973 29.672 -4.312 1 96.5 241 ALA A C 1
ATOM 1873 O O . ALA A 1 241 ? 0.13 29.391 -4.789 1 96.5 241 ALA A O 1
ATOM 1874 N N . ASN A 1 242 ? -2.008 29.891 -5.047 1 95.88 242 ASN A N 1
ATOM 1875 C CA . ASN A 1 242 ? -1.965 29.766 -6.5 1 95.88 242 ASN A CA 1
ATOM 1876 C C . ASN A 1 242 ? -1.039 30.812 -7.125 1 95.88 242 ASN A C 1
ATOM 1878 O O . ASN A 1 242 ? -0.225 30.484 -7.988 1 95.88 242 ASN A O 1
ATOM 1882 N N . ARG A 1 243 ? -1.173 31.984 -6.676 1 96.06 243 ARG A N 1
ATOM 1883 C CA . ARG A 1 243 ? -0.373 33.062 -7.23 1 96.06 243 ARG A CA 1
ATOM 1884 C C . ARG A 1 243 ? 1.112 32.844 -6.965 1 96.06 243 ARG A C 1
ATOM 1886 O O . ARG A 1 243 ? 1.938 33 -7.871 1 96.06 243 ARG A O 1
ATOM 1893 N N . LEU A 1 244 ? 1.418 32.5 -5.785 1 96.19 244 LEU A N 1
ATOM 1894 C CA . LEU A 1 244 ? 2.826 32.312 -5.461 1 96.19 244 LEU A CA 1
ATOM 1895 C C . LEU A 1 244 ? 3.385 31.094 -6.184 1 96.19 244 LEU A C 1
ATOM 1897 O O . LEU A 1 244 ? 4.531 31.109 -6.641 1 96.19 244 LEU A O 1
ATOM 1901 N N . SER A 1 245 ? 2.611 30.078 -6.258 1 95.75 245 SER A N 1
ATOM 1902 C CA . SER A 1 245 ? 3.031 28.875 -6.953 1 95.75 245 SER A CA 1
ATOM 1903 C C . SER A 1 245 ? 3.396 29.172 -8.406 1 95.75 245 SER A C 1
ATOM 1905 O O . SER A 1 245 ? 4.293 28.531 -8.969 1 95.75 245 SER A O 1
ATOM 1907 N N . ASN A 1 246 ? 2.729 30.078 -8.977 1 94.5 246 ASN A N 1
ATOM 1908 C CA . ASN A 1 246 ? 2.963 30.438 -10.367 1 94.5 246 ASN A CA 1
ATOM 1909 C C . ASN A 1 246 ? 4.242 31.266 -10.531 1 94.5 246 ASN A C 1
ATOM 1911 O O . ASN A 1 246 ? 4.746 31.422 -11.641 1 94.5 246 ASN A O 1
ATOM 1915 N N . LEU A 1 247 ? 4.773 31.719 -9.445 1 94.19 247 LEU A N 1
ATOM 1916 C CA . LEU A 1 247 ? 5.934 32.594 -9.508 1 94.19 247 LEU A CA 1
ATOM 1917 C C . LEU A 1 247 ? 7.211 31.844 -9.164 1 94.19 247 LEU A C 1
ATOM 1919 O O . LEU A 1 247 ? 8.312 32.375 -9.32 1 94.19 247 LEU A O 1
ATOM 1923 N N . ILE A 1 248 ? 7.031 30.625 -8.695 1 93.06 248 ILE A N 1
ATOM 1924 C CA . ILE A 1 248 ? 8.203 29.844 -8.297 1 93.06 248 ILE A CA 1
ATOM 1925 C C . ILE A 1 248 ? 8.336 28.609 -9.195 1 93.06 248 ILE A C 1
ATOM 1927 O O . ILE A 1 248 ? 7.547 28.438 -10.133 1 93.06 248 ILE A O 1
ATOM 1931 N N . GLN A 1 249 ? 9.445 27.891 -8.922 1 87.56 249 GLN A N 1
ATOM 1932 C CA . GLN A 1 249 ? 9.703 26.703 -9.734 1 87.56 249 GLN A CA 1
ATOM 1933 C C . GLN A 1 249 ? 9.125 25.453 -9.078 1 87.56 249 GLN A C 1
ATOM 1935 O O . GLN A 1 249 ? 8.891 25.422 -7.871 1 87.56 249 GLN A O 1
ATOM 1940 N N . ASP A 1 250 ? 9.039 24.422 -9.844 1 81.5 250 ASP A N 1
ATOM 1941 C CA . ASP A 1 250 ? 8.43 23.172 -9.391 1 81.5 250 ASP A CA 1
ATOM 1942 C C . ASP A 1 250 ? 9.289 22.5 -8.32 1 81.5 250 ASP A C 1
ATOM 1944 O O . ASP A 1 250 ? 8.773 21.797 -7.457 1 81.5 250 ASP A O 1
ATOM 1948 N N . HIS A 1 251 ? 10.539 22.75 -8.375 1 79.19 251 HIS A N 1
ATOM 1949 C CA . HIS A 1 251 ? 11.43 22.062 -7.441 1 79.19 251 HIS A CA 1
ATOM 1950 C C . HIS A 1 251 ? 11.516 22.828 -6.121 1 79.19 251 HIS A C 1
ATOM 1952 O O . HIS A 1 251 ? 12.062 22.312 -5.141 1 79.19 251 HIS A O 1
ATOM 1958 N N . ASP A 1 252 ? 10.883 24.016 -6.074 1 88.81 252 ASP A N 1
ATOM 1959 C CA . ASP A 1 252 ? 10.828 24.766 -4.824 1 88.81 252 ASP A CA 1
ATOM 1960 C C . ASP A 1 252 ? 9.789 24.172 -3.873 1 88.81 252 ASP A C 1
ATOM 1962 O O . ASP A 1 252 ? 8.75 23.672 -4.312 1 88.81 252 ASP A O 1
ATOM 1966 N N . THR A 1 253 ? 10.156 24.203 -2.605 1 93.31 253 THR A N 1
ATOM 1967 C CA . THR A 1 253 ? 9.211 23.703 -1.617 1 93.31 253 THR A CA 1
ATOM 1968 C C . THR A 1 253 ? 8.352 24.844 -1.062 1 93.31 253 THR A C 1
ATOM 1970 O O . THR A 1 253 ? 8.859 25.703 -0.348 1 93.31 253 THR A O 1
ATOM 1973 N N . PHE A 1 254 ? 7.141 24.875 -1.41 1 96.31 254 PHE A N 1
ATOM 1974 C CA . PHE A 1 254 ? 6.16 25.844 -0.936 1 96.31 254 PHE A CA 1
ATOM 1975 C C . PHE A 1 254 ? 5.055 25.156 -0.146 1 96.31 254 PHE A C 1
ATOM 1977 O O . PHE A 1 254 ? 4.414 24.234 -0.645 1 96.31 254 PHE A O 1
ATOM 1984 N N . ALA A 1 255 ? 4.898 25.594 1.119 1 95.19 255 ALA A N 1
ATOM 1985 C CA . ALA A 1 255 ? 4.016 24.844 2.016 1 95.19 255 ALA A CA 1
ATOM 1986 C C . ALA A 1 255 ? 3.121 25.797 2.812 1 95.19 255 ALA A C 1
ATOM 1988 O O . ALA A 1 255 ? 3.488 26.953 3.055 1 95.19 255 ALA A O 1
ATOM 1989 N N . ARG A 1 256 ? 1.947 25.328 3.188 1 92.62 256 ARG A N 1
ATOM 1990 C CA . ARG A 1 256 ? 1.111 26 4.184 1 92.62 256 ARG A CA 1
ATOM 1991 C C . ARG A 1 256 ? 1.395 25.453 5.582 1 92.62 256 ARG A C 1
ATOM 1993 O O . ARG A 1 256 ? 1.237 24.25 5.836 1 92.62 256 ARG A O 1
ATOM 2000 N N . LEU A 1 257 ? 1.815 26.297 6.453 1 86.44 257 LEU A N 1
ATOM 2001 C CA . LEU A 1 257 ? 2.309 25.891 7.766 1 86.44 257 LEU A CA 1
ATOM 2002 C C . LEU A 1 257 ? 1.201 25.953 8.812 1 86.44 257 LEU A C 1
ATOM 2004 O O . LEU A 1 257 ? 1.299 25.328 9.867 1 86.44 257 LEU A O 1
ATOM 2008 N N . GLY A 1 258 ? 0.23 26.703 8.508 1 79.31 258 GLY A N 1
ATOM 2009 C CA . GLY A 1 258 ? -0.887 26.938 9.414 1 79.31 258 GLY A CA 1
ATOM 2010 C C . GLY A 1 258 ? -2.059 27.641 8.75 1 79.31 258 GLY A C 1
ATOM 2011 O O . GLY A 1 258 ? -2.318 27.438 7.562 1 79.31 258 GLY A O 1
ATOM 2012 N N . GLY A 1 259 ? -2.852 28.25 9.562 1 79.56 259 GLY A N 1
ATOM 2013 C CA . GLY A 1 259 ? -4.012 28.953 9.023 1 79.56 259 GLY A CA 1
ATOM 2014 C C . GLY A 1 259 ? -3.654 29.984 7.977 1 79.56 259 GLY A C 1
ATOM 2015 O O . GLY A 1 259 ? -4.078 29.875 6.824 1 79.56 259 GLY A O 1
ATOM 2016 N N . ASP A 1 260 ? -2.818 30.906 8.398 1 88.88 260 ASP A N 1
ATOM 2017 C CA . ASP A 1 260 ? -2.432 32 7.5 1 88.88 260 ASP A CA 1
ATOM 2018 C C . ASP A 1 260 ? -0.922 32 7.266 1 88.88 260 ASP A C 1
ATOM 2020 O O . ASP A 1 260 ? -0.38 32.969 6.715 1 88.88 260 ASP A O 1
ATOM 2024 N N . GLU A 1 261 ? -0.318 30.953 7.664 1 91.25 261 GLU A N 1
ATOM 2025 C CA . GLU A 1 261 ? 1.14 30.906 7.598 1 91.25 261 GLU A CA 1
ATOM 2026 C C . GLU A 1 261 ? 1.613 29.984 6.484 1 91.25 261 GLU A C 1
ATOM 2028 O O . GLU A 1 261 ? 1.062 28.891 6.301 1 91.25 261 GLU A O 1
ATOM 2033 N N . PHE A 1 262 ? 2.633 30.469 5.707 1 95.81 262 PHE A N 1
ATOM 2034 C CA . PHE A 1 262 ? 3.205 29.703 4.602 1 95.81 262 PHE A CA 1
ATOM 2035 C C . PHE A 1 262 ? 4.727 29.703 4.676 1 95.81 262 PHE A C 1
ATOM 2037 O O . PHE A 1 262 ? 5.324 30.594 5.297 1 95.81 262 PHE A O 1
ATOM 2044 N N . GLY A 1 263 ? 5.316 28.719 4.086 1 95.88 263 GLY A N 1
ATOM 2045 C CA . GLY A 1 263 ? 6.762 28.609 4.031 1 95.88 263 GLY A CA 1
ATOM 2046 C C . GLY A 1 263 ? 7.281 28.25 2.654 1 95.88 263 GLY A C 1
ATOM 2047 O O . GLY A 1 263 ? 6.637 27.5 1.921 1 95.88 263 GLY A O 1
ATOM 2048 N N . LEU A 1 264 ? 8.422 28.781 2.314 1 96.75 264 LEU A N 1
ATOM 2049 C CA . LEU A 1 264 ? 9.102 28.5 1.055 1 96.75 264 LEU A CA 1
ATOM 2050 C C . LEU A 1 264 ? 10.57 28.156 1.29 1 96.75 264 LEU A C 1
ATOM 2052 O O . LEU A 1 264 ? 11.242 28.828 2.08 1 96.75 264 LEU A O 1
ATOM 2056 N N . ILE A 1 265 ? 10.992 27.078 0.759 1 94.69 265 ILE A N 1
ATOM 2057 C CA . ILE A 1 265 ? 12.398 26.703 0.758 1 94.69 265 ILE A CA 1
ATOM 2058 C C . ILE A 1 265 ? 12.969 26.828 -0.655 1 94.69 265 ILE A C 1
ATOM 2060 O O . ILE A 1 265 ? 12.445 26.219 -1.592 1 94.69 265 ILE A O 1
ATOM 2064 N N . LEU A 1 266 ? 13.961 27.609 -0.799 1 91.88 266 LEU A N 1
ATOM 2065 C CA . LEU A 1 266 ? 14.625 27.766 -2.088 1 91.88 266 LEU A CA 1
ATOM 2066 C C . LEU A 1 266 ? 16.078 27.328 -2.004 1 91.88 266 LEU A C 1
ATOM 2068 O O . LEU A 1 266 ? 16.812 27.75 -1.104 1 91.88 266 LEU A O 1
ATOM 2072 N N . MET A 1 267 ? 16.375 26.438 -2.855 1 87.06 267 MET A N 1
ATOM 2073 C CA . MET A 1 267 ? 17.781 26.078 -3.062 1 87.06 267 MET A CA 1
ATOM 2074 C C . MET A 1 267 ? 18.266 26.594 -4.41 1 87.06 267 MET A C 1
ATOM 2076 O O . MET A 1 267 ? 17.672 26.297 -5.449 1 87.06 267 MET A O 1
ATOM 2080 N N . SER A 1 268 ? 19.25 27.453 -4.336 1 84.81 268 SER A N 1
ATOM 2081 C CA . SER A 1 268 ? 19.672 28.109 -5.566 1 84.81 268 SER A CA 1
ATOM 2082 C C . SER A 1 268 ? 21.188 28.266 -5.602 1 84.81 268 SER A C 1
ATOM 2084 O O . SER A 1 268 ? 21.812 28.562 -4.582 1 84.81 268 SER A O 1
ATOM 2086 N N . PRO A 1 269 ? 21.688 28.125 -6.809 1 81.62 269 PRO A N 1
ATOM 2087 C CA . PRO A 1 269 ? 23.109 28.406 -6.988 1 81.62 269 PRO A CA 1
ATOM 2088 C C . PRO A 1 269 ? 23.406 29.891 -7.164 1 81.62 269 PRO A C 1
ATOM 2090 O O . PRO A 1 269 ? 24.562 30.297 -7.195 1 81.62 269 PRO A O 1
ATOM 2093 N N . GLU A 1 270 ? 22.359 30.656 -7.238 1 84.56 270 GLU A N 1
ATOM 2094 C CA . GLU A 1 270 ? 22.531 32.094 -7.484 1 84.56 270 GLU A CA 1
ATOM 2095 C C . GLU A 1 270 ? 23.078 32.812 -6.246 1 84.56 270 GLU A C 1
ATOM 2097 O O . GLU A 1 270 ? 22.906 32.312 -5.121 1 84.56 270 GLU A O 1
ATOM 2102 N N . PRO A 1 271 ? 23.703 33.969 -6.539 1 85.62 271 PRO A N 1
ATOM 2103 C CA . PRO A 1 271 ? 24.156 34.781 -5.398 1 85.62 271 PRO A CA 1
ATOM 2104 C C . PRO A 1 271 ? 23.016 35.219 -4.48 1 85.62 271 PRO A C 1
ATOM 2106 O O . PRO A 1 271 ? 21.891 35.438 -4.945 1 85.62 271 PRO A O 1
ATOM 2109 N N . LYS A 1 272 ? 23.281 35.344 -3.271 1 87.25 272 LYS A N 1
ATOM 2110 C CA . LYS A 1 272 ? 22.312 35.688 -2.229 1 87.25 272 LYS A CA 1
ATOM 2111 C C . LYS A 1 272 ? 21.5 36.938 -2.607 1 87.25 272 LYS A C 1
ATOM 2113 O O . LYS A 1 272 ? 20.281 36.969 -2.422 1 87.25 272 LYS A O 1
ATOM 2118 N N . ASP A 1 273 ? 22.188 37.875 -3.139 1 90 273 ASP A N 1
ATOM 2119 C CA . ASP A 1 273 ? 21.531 39.125 -3.477 1 90 273 ASP A CA 1
ATOM 2120 C C . ASP A 1 273 ? 20.453 38.906 -4.543 1 90 273 ASP A C 1
ATOM 2122 O O . ASP A 1 273 ? 19.406 39.531 -4.508 1 90 273 ASP A O 1
ATOM 2126 N N . SER A 1 274 ? 20.812 38.062 -5.395 1 91.25 274 SER A N 1
ATOM 2127 C CA . SER A 1 274 ? 19.844 37.75 -6.441 1 91.25 274 SER A CA 1
ATOM 2128 C C . SER A 1 274 ? 18.625 37.031 -5.871 1 91.25 274 SER A C 1
ATOM 2130 O O . SER A 1 274 ? 17.5 37.281 -6.293 1 91.25 274 SER A O 1
ATOM 2132 N N . VAL A 1 275 ? 18.859 36.219 -4.926 1 90 275 VAL A N 1
ATOM 2133 C CA . VAL A 1 275 ? 17.781 35.438 -4.305 1 90 275 VAL A CA 1
ATOM 2134 C C . VAL A 1 275 ? 16.906 36.375 -3.473 1 90 275 VAL A C 1
ATOM 2136 O O . VAL A 1 275 ? 15.672 36.281 -3.516 1 90 275 VAL A O 1
ATOM 2139 N N . VAL A 1 276 ? 17.5 37.219 -2.818 1 91.38 276 VAL A N 1
ATOM 2140 C CA . VAL A 1 276 ? 16.781 38.188 -1.997 1 91.38 276 VAL A CA 1
ATOM 2141 C C . VAL A 1 276 ? 15.875 39.031 -2.883 1 91.38 276 VAL A C 1
ATOM 2143 O O . VAL A 1 276 ? 14.703 39.25 -2.566 1 91.38 276 VAL A O 1
ATOM 2146 N N . SER A 1 277 ? 16.469 39.531 -3.936 1 92.94 277 SER A N 1
ATOM 2147 C CA . SER A 1 277 ? 15.711 40.344 -4.867 1 92.94 277 SER A CA 1
ATOM 2148 C C . SER A 1 277 ? 14.516 39.594 -5.43 1 92.94 277 SER A C 1
ATOM 2150 O O . SER A 1 277 ? 13.422 40.125 -5.551 1 92.94 277 SER A O 1
ATOM 2152 N N . PHE A 1 278 ? 14.82 38.438 -5.734 1 92.12 278 PHE A N 1
ATOM 2153 C CA . PHE A 1 278 ? 13.766 37.594 -6.27 1 92.12 278 PHE A CA 1
ATOM 2154 C C . PHE A 1 278 ? 12.648 37.406 -5.25 1 92.12 278 PHE A C 1
ATOM 2156 O O . PHE A 1 278 ? 11.469 37.562 -5.578 1 92.12 278 PHE A O 1
ATOM 2163 N N . LEU A 1 279 ? 12.969 37.125 -4.02 1 90.81 279 LEU A N 1
ATOM 2164 C CA . LEU A 1 279 ? 12 36.844 -2.969 1 90.81 279 LEU A CA 1
ATOM 2165 C C . LEU A 1 279 ? 11.18 38.062 -2.619 1 90.81 279 LEU A C 1
ATOM 2167 O O . LEU A 1 279 ? 9.977 38 -2.391 1 90.81 279 LEU A O 1
ATOM 2171 N N . ILE A 1 280 ? 11.805 39.188 -2.656 1 91.38 280 ILE A N 1
ATOM 2172 C CA . ILE A 1 280 ? 11.117 40.438 -2.41 1 91.38 280 ILE A CA 1
ATOM 2173 C C . ILE A 1 280 ? 10.133 40.719 -3.547 1 91.38 280 ILE A C 1
ATOM 2175 O O . ILE A 1 280 ? 9 41.156 -3.309 1 91.38 280 ILE A O 1
ATOM 2179 N N . ASN A 1 281 ? 10.586 40.438 -4.707 1 94.06 281 ASN A N 1
ATOM 2180 C CA . ASN A 1 281 ? 9.742 40.656 -5.879 1 94.06 281 ASN A CA 1
ATOM 2181 C C . ASN A 1 281 ? 8.492 39.781 -5.848 1 94.06 281 ASN A C 1
ATOM 2183 O O . ASN A 1 281 ? 7.395 40.25 -6.145 1 94.06 281 ASN A O 1
ATOM 2187 N N . ILE A 1 282 ? 8.703 38.594 -5.516 1 92.94 282 ILE A N 1
ATOM 2188 C CA . ILE A 1 282 ? 7.555 37.688 -5.551 1 92.94 282 ILE A CA 1
ATOM 2189 C C . ILE A 1 282 ? 6.582 38.062 -4.43 1 92.94 282 ILE A C 1
ATOM 2191 O O . ILE A 1 282 ? 5.367 37.906 -4.582 1 92.94 282 ILE A O 1
ATOM 2195 N N . ALA A 1 283 ? 7.035 38.5 -3.342 1 90.38 283 ALA A N 1
ATOM 2196 C CA . ALA A 1 283 ? 6.184 38.938 -2.236 1 90.38 283 ALA A CA 1
ATOM 2197 C C . ALA A 1 283 ? 5.305 40.094 -2.65 1 90.38 283 ALA A C 1
ATOM 2199 O O . ALA A 1 283 ? 4.164 40.219 -2.197 1 90.38 283 ALA A O 1
ATOM 2200 N N . LYS A 1 284 ? 5.875 40.906 -3.514 1 91.25 284 LYS A N 1
ATOM 2201 C CA . LYS A 1 284 ? 5.133 42.031 -4.02 1 91.25 284 LYS A CA 1
ATOM 2202 C C . LYS A 1 284 ? 4.141 41.625 -5.102 1 91.25 284 LYS A C 1
ATOM 2204 O O . LYS A 1 284 ? 3 42.094 -5.117 1 91.25 284 LYS A O 1
ATOM 2209 N N . LEU A 1 285 ? 4.57 40.75 -5.855 1 92.38 285 LEU A N 1
ATOM 2210 C CA . LEU A 1 285 ? 3.789 40.344 -7.02 1 92.38 285 LEU A CA 1
ATOM 2211 C C . LEU A 1 285 ? 2.555 39.562 -6.602 1 92.38 285 LEU A C 1
ATOM 2213 O O . LEU A 1 285 ? 1.529 39.594 -7.289 1 92.38 285 LEU A O 1
ATOM 2217 N N . VAL A 1 286 ? 2.617 38.906 -5.523 1 94.69 286 VAL A N 1
ATOM 2218 C CA . VAL A 1 286 ? 1.523 38.031 -5.098 1 94.69 286 VAL A CA 1
ATOM 2219 C C . VAL A 1 286 ? 0.381 38.875 -4.539 1 94.69 286 VAL A C 1
ATOM 2221 O O . VAL A 1 286 ? -0.769 38.438 -4.504 1 94.69 286 VAL A O 1
ATOM 2224 N N . GLU A 1 287 ? 0.709 40.062 -4.148 1 94.88 287 GLU A N 1
ATOM 2225 C CA . GLU A 1 287 ? -0.309 40.938 -3.561 1 94.88 287 GLU A CA 1
ATOM 2226 C C . GLU A 1 287 ? -1.239 41.5 -4.633 1 94.88 287 GLU A C 1
ATOM 2228 O O . GLU A 1 287 ? -0.854 41.625 -5.797 1 94.88 287 GLU A O 1
ATOM 2233 N N . GLY A 1 288 ? -2.492 41.75 -4.242 1 93.5 288 GLY A N 1
ATOM 2234 C CA . GLY A 1 288 ? -3.445 42.344 -5.172 1 93.5 288 GLY A CA 1
ATOM 2235 C C . GLY A 1 288 ? -4.887 42 -4.848 1 93.5 288 GLY A C 1
ATOM 2236 O O . GLY A 1 288 ? -5.152 41.25 -3.893 1 93.5 288 GLY A O 1
ATOM 2237 N N . GLU A 1 289 ? -5.699 42.562 -5.684 1 94.94 289 GLU A N 1
ATOM 2238 C CA . GLU A 1 289 ? -7.133 42.375 -5.473 1 94.94 289 GLU A CA 1
ATOM 2239 C C . GLU A 1 289 ? -7.617 41.062 -6.105 1 94.94 289 GLU A C 1
ATOM 2241 O O . GLU A 1 289 ? -7.125 40.656 -7.16 1 94.94 289 GLU A O 1
ATOM 2246 N N . VAL A 1 290 ? -8.5 40.406 -5.359 1 94.06 290 VAL A N 1
ATOM 2247 C CA . VAL A 1 290 ? -9.18 39.219 -5.879 1 94.06 290 VAL A CA 1
ATOM 2248 C C . VAL A 1 290 ? -10.68 39.344 -5.641 1 94.06 290 VAL A C 1
ATOM 2250 O O . VAL A 1 290 ? -11.109 39.969 -4.66 1 94.06 290 VAL A O 1
ATOM 2253 N N . LEU A 1 291 ? -11.453 38.75 -6.5 1 93.69 291 LEU A N 1
ATOM 2254 C CA . LEU A 1 291 ? -12.898 38.875 -6.422 1 93.69 291 LEU A CA 1
ATOM 2255 C C . LEU A 1 291 ? -13.523 37.594 -5.863 1 93.69 291 LEU A C 1
ATOM 2257 O O . LEU A 1 291 ? -13.336 36.5 -6.422 1 93.69 291 LEU A O 1
ATOM 2261 N N . PHE A 1 292 ? -14.195 37.75 -4.758 1 92.56 292 PHE A N 1
ATOM 2262 C CA . PHE A 1 292 ? -14.984 36.688 -4.152 1 92.56 292 PHE A CA 1
ATOM 2263 C C . PHE A 1 292 ? -16.469 37.031 -4.152 1 92.56 292 PHE A C 1
ATOM 2265 O O . PHE A 1 292 ? -16.891 37.938 -3.436 1 92.56 292 PHE A O 1
ATOM 2272 N N . GLU A 1 293 ? -17.328 36.281 -4.824 1 90.5 293 GLU A N 1
ATOM 2273 C CA . GLU A 1 293 ? -18.766 36.531 -4.895 1 90.5 293 GLU A CA 1
ATOM 2274 C C . GLU A 1 293 ? -19.078 38 -5.031 1 90.5 293 GLU A C 1
ATOM 2276 O O . GLU A 1 293 ? -19.875 38.562 -4.266 1 90.5 293 GLU A O 1
ATOM 2281 N N . SER A 1 294 ? -18.406 38.781 -5.832 1 88.88 294 SER A N 1
ATOM 2282 C CA . SER A 1 294 ? -18.625 40.156 -6.211 1 88.88 294 SER A CA 1
ATOM 2283 C C . SER A 1 294 ? -17.984 41.125 -5.203 1 88.88 294 SER A C 1
ATOM 2285 O O . SER A 1 294 ? -18.266 42.312 -5.211 1 88.88 294 SER A O 1
ATOM 2287 N N . LYS A 1 295 ? -17.344 40.562 -4.246 1 90.94 295 LYS A N 1
ATOM 2288 C CA . LYS A 1 295 ? -16.594 41.375 -3.287 1 90.94 295 LYS A CA 1
ATOM 2289 C C . LYS A 1 295 ? -15.102 41.375 -3.596 1 90.94 295 LYS A C 1
ATOM 2291 O O . LYS A 1 295 ? -14.547 40.312 -3.955 1 90.94 295 LYS A O 1
ATOM 2296 N N . SER A 1 296 ? -14.57 42.531 -3.463 1 93.31 296 SER A N 1
ATOM 2297 C CA . SER A 1 296 ? -13.133 42.625 -3.701 1 93.31 296 SER A CA 1
ATOM 2298 C C . SER A 1 296 ? -12.336 42.406 -2.416 1 93.31 296 SER A C 1
ATOM 2300 O O . SER A 1 296 ? -12.547 43.125 -1.425 1 93.31 296 SER A O 1
ATOM 2302 N N . LEU A 1 297 ? -11.555 41.406 -2.396 1 94.12 297 LEU A N 1
ATOM 2303 C CA . LEU A 1 297 ? -10.641 41.125 -1.291 1 94.12 297 LEU A CA 1
ATOM 2304 C C . LEU A 1 297 ? -9.203 41.469 -1.678 1 94.12 297 LEU A C 1
ATOM 2306 O O . LEU A 1 297 ? -8.859 41.438 -2.859 1 94.12 297 LEU A O 1
ATOM 2310 N N . LEU A 1 298 ? -8.438 41.844 -0.697 1 94.19 298 LEU A N 1
ATOM 2311 C CA . LEU A 1 298 ? -7.051 42.219 -0.96 1 94.19 298 LEU A CA 1
ATOM 2312 C C . LEU A 1 298 ? -6.09 41.219 -0.315 1 94.19 298 LEU A C 1
ATOM 2314 O O . LEU A 1 298 ? -6.184 40.938 0.884 1 94.19 298 LEU A O 1
ATOM 2318 N N . ILE A 1 299 ? -5.223 40.688 -1.147 1 95.38 299 ILE A N 1
ATOM 2319 C CA . ILE A 1 299 ? -4.145 39.875 -0.631 1 95.38 299 ILE A CA 1
ATOM 2320 C C . ILE A 1 299 ? -2.98 40.75 -0.181 1 95.38 299 ILE A C 1
ATOM 2322 O O . ILE A 1 299 ? -2.418 41.5 -0.979 1 95.38 299 ILE A O 1
ATOM 2326 N N . LYS A 1 300 ? -2.678 40.656 1.051 1 94.88 300 LYS A N 1
ATOM 2327 C CA . LYS A 1 300 ? -1.494 41.281 1.642 1 94.88 300 LYS A CA 1
ATOM 2328 C C . LYS A 1 300 ? -0.67 40.25 2.42 1 94.88 300 LYS A C 1
ATOM 2330 O O . LYS A 1 300 ? -1.227 39.406 3.105 1 94.88 300 LYS A O 1
ATOM 2335 N N . VAL A 1 301 ? 0.617 40.375 2.211 1 95.56 301 VAL A N 1
ATOM 2336 C CA . VAL A 1 301 ? 1.432 39.344 2.848 1 95.56 301 VAL A CA 1
ATOM 2337 C C . VAL A 1 301 ? 2.633 40 3.535 1 95.56 301 VAL A C 1
ATOM 2339 O O . VAL A 1 301 ? 3.205 40.969 3.025 1 95.56 301 VAL A O 1
ATOM 2342 N N . SER A 1 302 ? 2.965 39.562 4.711 1 96.31 302 SER A N 1
ATOM 2343 C CA . SER A 1 302 ? 4.234 39.812 5.387 1 96.31 302 SER A CA 1
ATOM 2344 C C . SER A 1 302 ? 5.195 38.656 5.207 1 96.31 302 SER A C 1
ATOM 2346 O O . SER A 1 302 ? 4.766 37.5 5.027 1 96.31 302 SER A O 1
ATOM 2348 N N . TYR A 1 303 ? 6.496 38.969 5.137 1 95.75 303 TYR A N 1
ATOM 2349 C CA . TYR A 1 303 ? 7.43 37.875 4.891 1 95.75 303 TYR A CA 1
ATOM 2350 C C . TYR A 1 303 ? 8.727 38.062 5.66 1 95.75 303 TYR A C 1
ATOM 2352 O O . TYR A 1 303 ? 9.016 39.188 6.121 1 95.75 303 TYR A O 1
ATOM 2360 N N . GLY A 1 304 ? 9.422 37.031 5.926 1 95.81 304 GLY A N 1
ATOM 2361 C CA . GLY A 1 304 ? 10.758 37 6.508 1 95.81 304 GLY A CA 1
ATOM 2362 C C . GLY A 1 304 ? 11.656 35.969 5.852 1 95.81 304 GLY A C 1
ATOM 2363 O O . GLY A 1 304 ? 11.234 34.844 5.586 1 95.81 304 GLY A O 1
ATOM 2364 N N . ILE A 1 305 ? 12.922 36.375 5.555 1 95.81 305 ILE A N 1
ATOM 2365 C CA . ILE A 1 305 ? 13.852 35.5 4.828 1 95.81 305 ILE A CA 1
ATOM 2366 C C . ILE A 1 305 ? 15.031 35.156 5.723 1 95.81 305 ILE A C 1
ATOM 2368 O O . ILE A 1 305 ? 15.586 36.031 6.406 1 95.81 305 ILE A O 1
ATOM 2372 N N . ALA A 1 306 ? 15.359 33.875 5.754 1 95.31 306 ALA A N 1
ATOM 2373 C CA . ALA A 1 306 ? 16.562 33.406 6.43 1 95.31 306 ALA A CA 1
ATOM 2374 C C . ALA A 1 306 ? 17.453 32.594 5.484 1 95.31 306 ALA A C 1
ATOM 2376 O O . ALA A 1 306 ? 16.953 31.844 4.656 1 95.31 306 ALA A O 1
ATOM 2377 N N . PHE A 1 307 ? 18.734 32.781 5.648 1 93.38 307 PHE A N 1
ATOM 2378 C CA . PHE A 1 307 ? 19.688 32.094 4.766 1 93.38 307 PHE A CA 1
ATOM 2379 C C . PHE A 1 307 ? 20.562 31.141 5.555 1 93.38 307 PHE A C 1
ATOM 2381 O O . PHE A 1 307 ? 21 31.453 6.66 1 93.38 307 PHE A O 1
ATOM 2388 N N . TYR A 1 308 ? 20.641 29.984 5.012 1 89.88 308 TYR A N 1
ATOM 2389 C CA . TYR A 1 308 ? 21.688 29.062 5.453 1 89.88 308 TYR A CA 1
ATOM 2390 C C . TYR A 1 308 ? 23.016 29.359 4.766 1 89.88 308 TYR A C 1
ATOM 2392 O O . TYR A 1 308 ? 23.062 29.547 3.549 1 89.88 308 TYR A O 1
ATOM 2400 N N . PRO A 1 309 ? 24.172 29.438 5.469 1 88 309 PRO A N 1
ATOM 2401 C CA . PRO A 1 309 ? 24.359 29.219 6.902 1 88 309 PRO A CA 1
ATOM 2402 C C . PRO A 1 309 ? 24.422 30.516 7.703 1 88 309 PRO A C 1
ATOM 2404 O O . PRO A 1 309 ? 24.609 30.484 8.922 1 88 309 PRO A O 1
ATOM 2407 N N . GLU A 1 310 ? 24.234 31.641 7.105 1 89.38 310 GLU A N 1
ATOM 2408 C CA . GLU A 1 310 ? 24.469 32.938 7.727 1 89.38 310 GLU A CA 1
ATOM 2409 C C . GLU A 1 310 ? 23.5 33.188 8.883 1 89.38 310 GLU A C 1
ATOM 2411 O O . GLU A 1 310 ? 23.875 33.75 9.914 1 89.38 310 GLU A O 1
ATOM 2416 N N . ASP A 1 311 ? 22.297 32.75 8.68 1 91.88 311 ASP A N 1
ATOM 2417 C CA . ASP A 1 311 ? 21.266 33.062 9.68 1 91.88 311 ASP A CA 1
ATOM 2418 C C . ASP A 1 311 ? 21.031 31.859 10.594 1 91.88 311 ASP A C 1
ATOM 2420 O O . ASP A 1 311 ? 20.219 31.922 11.516 1 91.88 311 ASP A O 1
ATOM 2424 N N . GLY A 1 312 ? 21.688 30.797 10.297 1 89.69 312 GLY A N 1
ATOM 2425 C CA . GLY A 1 312 ? 21.547 29.578 11.086 1 89.69 312 GLY A CA 1
ATOM 2426 C C . GLY A 1 312 ? 22.031 28.344 10.367 1 89.69 312 GLY A C 1
ATOM 2427 O O . GLY A 1 312 ? 21.922 28.25 9.141 1 89.69 312 GLY A O 1
ATOM 2428 N N . LYS A 1 313 ? 22.5 27.422 11.188 1 88.75 313 LYS A N 1
ATOM 2429 C CA . LYS A 1 313 ? 23.031 26.203 10.594 1 88.75 313 LYS A CA 1
ATOM 2430 C C . LYS A 1 313 ? 22.156 25 10.914 1 88.75 313 LYS A C 1
ATOM 2432 O O . LYS A 1 313 ? 22.516 23.859 10.594 1 88.75 313 LYS A O 1
ATOM 2437 N N . ASP A 1 314 ? 21.109 25.297 11.641 1 87.06 314 ASP A N 1
ATOM 2438 C CA . ASP A 1 314 ? 20.156 24.234 11.953 1 87.06 314 ASP A CA 1
ATOM 2439 C C . ASP A 1 314 ? 18.719 24.703 11.727 1 87.06 314 ASP A C 1
ATOM 2441 O O . ASP A 1 314 ? 18.469 25.891 11.516 1 87.06 314 ASP A O 1
ATOM 2445 N N . LEU A 1 315 ? 17.828 23.75 11.703 1 88 315 LEU A N 1
ATOM 2446 C CA . LEU A 1 315 ? 16.422 23.984 11.398 1 88 315 LEU A CA 1
ATOM 2447 C C . LEU A 1 315 ? 15.82 25.016 12.344 1 88 315 LEU A C 1
ATOM 2449 O O . LEU A 1 315 ? 15.164 25.953 11.898 1 88 315 LEU A O 1
ATOM 2453 N N . GLU A 1 316 ? 16.047 24.875 13.586 1 82.56 316 GLU A N 1
ATOM 2454 C CA . GLU A 1 316 ? 15.453 25.734 14.602 1 82.56 316 GLU A CA 1
ATOM 2455 C C . GLU A 1 316 ? 15.891 27.188 14.43 1 82.56 316 GLU A C 1
ATOM 2457 O O . GLU A 1 316 ? 15.062 28.094 14.469 1 82.56 316 GLU A O 1
ATOM 2462 N N . SER A 1 317 ? 17.141 27.312 14.188 1 89.19 317 SER A N 1
ATOM 2463 C CA . SER A 1 317 ? 17.672 28.672 14.055 1 89.19 317 SER A CA 1
ATOM 2464 C C . SER A 1 317 ? 17.156 29.344 12.789 1 89.19 317 SER A C 1
ATOM 2466 O O . SER A 1 317 ? 16.812 30.531 12.805 1 89.19 317 SER A O 1
ATOM 2468 N N . LEU A 1 318 ? 17.109 28.656 11.711 1 91.38 318 LEU A N 1
ATOM 2469 C CA . LEU A 1 318 ? 16.641 29.203 10.445 1 91.38 318 LEU A CA 1
ATOM 2470 C C . LEU A 1 318 ? 15.164 29.594 10.531 1 91.38 318 LEU A C 1
ATOM 2472 O O . LEU A 1 318 ? 14.781 30.688 10.094 1 91.38 318 LEU A O 1
ATOM 2476 N N . VAL A 1 319 ? 14.43 28.75 11.141 1 90.31 319 VAL A N 1
ATOM 2477 C CA . VAL A 1 319 ? 13 28.969 11.281 1 90.31 319 VAL A CA 1
ATOM 2478 C C . VAL A 1 319 ? 12.75 30.156 12.211 1 90.31 319 VAL A C 1
ATOM 2480 O O . VAL A 1 319 ? 11.914 31.016 11.914 1 90.31 319 VAL A O 1
ATOM 2483 N N . ALA A 1 320 ? 13.461 30.188 13.273 1 87 320 ALA A N 1
ATOM 2484 C CA . ALA A 1 320 ? 13.32 31.281 14.227 1 87 320 ALA A CA 1
ATOM 2485 C C . ALA A 1 320 ? 13.641 32.625 13.57 1 87 320 ALA A C 1
ATOM 2487 O O . ALA A 1 320 ? 12.938 33.625 13.797 1 87 320 ALA A O 1
ATOM 2488 N N . ARG A 1 321 ? 14.625 32.656 12.773 1 92.25 321 ARG A N 1
ATOM 2489 C CA . ARG A 1 321 ? 15.039 33.875 12.125 1 92.25 321 ARG A CA 1
ATOM 2490 C C . ARG A 1 321 ? 14.016 34.312 11.078 1 92.25 321 ARG A C 1
ATOM 2492 O O . ARG A 1 321 ? 13.672 35.5 10.992 1 92.25 321 ARG A O 1
ATOM 2499 N N . ALA A 1 322 ? 13.609 33.406 10.289 1 94.31 322 ALA A N 1
ATOM 2500 C CA . ALA A 1 322 ? 12.602 33.719 9.281 1 94.31 322 ALA A CA 1
ATOM 2501 C C . ALA A 1 322 ? 11.32 34.25 9.93 1 94.31 322 ALA A C 1
ATOM 2503 O O . ALA A 1 322 ? 10.703 35.188 9.438 1 94.31 322 ALA A O 1
ATOM 2504 N N . ASP A 1 323 ? 10.945 33.625 10.961 1 88.94 323 ASP A N 1
ATOM 2505 C CA . ASP A 1 323 ? 9.742 34 11.695 1 88.94 323 ASP A CA 1
ATOM 2506 C C . ASP A 1 323 ? 9.883 35.406 12.297 1 88.94 323 ASP A C 1
ATOM 2508 O O . ASP A 1 323 ? 8.961 36.219 12.203 1 88.94 323 ASP A O 1
ATOM 2512 N N . GLU A 1 324 ? 10.977 35.594 12.898 1 91 324 GLU A N 1
ATOM 2513 C CA . GLU A 1 324 ? 11.258 36.906 13.484 1 91 324 GLU A CA 1
ATOM 2514 C C . GLU A 1 324 ? 11.18 38 12.438 1 91 324 GLU A C 1
ATOM 2516 O O . GLU A 1 324 ? 10.562 39.031 12.672 1 91 324 GLU A O 1
ATOM 2521 N N . ARG A 1 325 ? 11.766 37.781 11.352 1 93.69 325 ARG A N 1
ATOM 2522 C CA . ARG A 1 325 ? 11.805 38.781 10.289 1 93.69 325 ARG A CA 1
ATOM 2523 C C . ARG A 1 325 ? 10.422 39 9.68 1 93.69 325 ARG A C 1
ATOM 2525 O O . ARG A 1 325 ? 10.07 40.094 9.273 1 93.69 325 ARG A O 1
ATOM 2532 N N . MET A 1 326 ? 9.75 37.969 9.609 1 93.44 326 MET A N 1
ATOM 2533 C CA . MET A 1 326 ? 8.367 38.062 9.141 1 93.44 326 MET A CA 1
ATOM 2534 C C . MET A 1 326 ? 7.543 38.938 10.086 1 93.44 326 MET A C 1
ATOM 2536 O O . MET A 1 326 ? 6.785 39.812 9.641 1 93.44 326 MET A O 1
ATOM 2540 N N . TYR A 1 327 ? 7.707 38.688 11.352 1 88.69 327 TYR A N 1
ATOM 2541 C CA . TYR A 1 327 ? 6.973 39.438 12.352 1 88.69 327 TYR A CA 1
ATOM 2542 C C . TYR A 1 327 ? 7.371 40.906 12.305 1 88.69 327 TYR A C 1
ATOM 2544 O O . TYR A 1 327 ? 6.527 41.812 12.469 1 88.69 327 TYR A O 1
ATOM 2552 N N . GLU A 1 328 ? 8.625 41.125 12.117 1 91.62 328 GLU A N 1
ATOM 2553 C CA . GLU A 1 328 ? 9.094 42.5 11.969 1 91.62 328 GLU A CA 1
ATOM 2554 C C . GLU A 1 328 ? 8.477 43.188 10.75 1 91.62 328 GLU A C 1
ATOM 2556 O O . GLU A 1 328 ? 8.047 44.344 10.82 1 91.62 328 GLU A O 1
ATOM 2561 N N . ASN A 1 329 ? 8.469 42.469 9.734 1 93 329 ASN A N 1
ATOM 2562 C CA . ASN A 1 329 ? 7.848 42.969 8.508 1 93 329 ASN A CA 1
ATOM 2563 C C . ASN A 1 329 ? 6.367 43.281 8.719 1 93 329 ASN A C 1
ATOM 2565 O O . ASN A 1 329 ? 5.863 44.312 8.242 1 93 329 ASN A O 1
ATOM 2569 N N . LYS A 1 330 ? 5.715 42.438 9.398 1 91.19 330 LYS A N 1
ATOM 2570 C CA . LYS A 1 330 ? 4.293 42.594 9.695 1 91.19 330 LYS A CA 1
ATOM 2571 C C . LYS A 1 330 ? 4.039 43.844 10.516 1 91.19 330 LYS A C 1
ATOM 2573 O O . LYS A 1 330 ? 3.086 44.594 10.25 1 91.19 330 LYS A O 1
ATOM 2578 N N . ARG A 1 331 ? 4.859 44.062 11.461 1 88.75 331 ARG A N 1
ATOM 2579 C CA . ARG A 1 331 ? 4.73 45.25 12.32 1 88.75 331 ARG A CA 1
ATOM 2580 C C . ARG A 1 331 ? 4.953 46.531 11.531 1 88.75 331 ARG A C 1
ATOM 2582 O O . ARG A 1 331 ? 4.262 47.531 11.75 1 88.75 331 ARG A O 1
ATOM 2589 N N . GLU A 1 332 ? 5.852 46.469 10.695 1 88.88 332 GLU A N 1
ATOM 2590 C CA . GLU A 1 332 ? 6.148 47.625 9.867 1 88.88 332 GLU A CA 1
ATOM 2591 C C . GLU A 1 332 ? 4.988 47.938 8.93 1 88.88 332 GLU A C 1
ATOM 2593 O O . GLU A 1 332 ? 4.691 49.125 8.68 1 88.88 332 GLU A O 1
ATOM 2598 N N . ARG A 1 333 ? 4.398 46.969 8.508 1 85.88 333 ARG A N 1
ATOM 2599 C CA . ARG A 1 333 ? 3.303 47.156 7.566 1 85.88 333 ARG A CA 1
ATOM 2600 C C . ARG A 1 333 ? 2.037 47.625 8.273 1 85.88 333 ARG A C 1
ATOM 2602 O O . ARG A 1 333 ? 1.197 48.312 7.68 1 85.88 333 ARG A O 1
ATOM 2609 N N . LYS A 1 334 ? 1.799 47.219 9.414 1 81.31 334 LYS A N 1
ATOM 2610 C CA . LYS A 1 334 ? 0.644 47.656 10.18 1 81.31 334 LYS A CA 1
ATOM 2611 C C . LYS A 1 334 ? 0.756 49.156 10.508 1 81.31 334 LYS A C 1
ATOM 2613 O O . LYS A 1 334 ? -0.255 49.844 10.602 1 81.31 334 LYS A O 1
ATOM 2618 N N . LYS A 1 335 ? 1.967 49.656 10.672 1 72.56 335 LYS A N 1
ATOM 2619 C CA . LYS A 1 335 ? 2.186 51.062 10.961 1 72.56 335 LYS A CA 1
ATOM 2620 C C . LYS A 1 335 ? 1.946 51.906 9.727 1 72.56 335 LYS A C 1
ATOM 2622 O O . LYS A 1 335 ? 1.536 53.062 9.836 1 72.56 335 LYS A O 1
ATOM 2627 N N . ASN A 1 336 ? 2.092 51.375 8.602 1 59.69 336 ASN A N 1
ATOM 2628 C CA . ASN A 1 336 ? 1.929 52.156 7.391 1 59.69 336 ASN A CA 1
ATOM 2629 C C . ASN A 1 336 ? 0.54 52 6.785 1 59.69 336 ASN A C 1
ATOM 2631 O O . ASN A 1 336 ? 0.026 50.875 6.719 1 59.69 336 ASN A O 1
ATOM 2635 N N . MET B 1 1 ? 20.141 -40.844 -16.109 1 27.73 1 MET B N 1
ATOM 2636 C CA . MET B 1 1 ? 19.031 -40.219 -16.781 1 27.73 1 MET B CA 1
ATOM 2637 C C . MET B 1 1 ? 18.047 -39.594 -15.773 1 27.73 1 MET B C 1
ATOM 2639 O O . MET B 1 1 ? 17.531 -40.312 -14.906 1 27.73 1 MET B O 1
ATOM 2643 N N . ALA B 1 2 ? 18.031 -38.344 -15.352 1 46.16 2 ALA B N 1
ATOM 2644 C CA . ALA B 1 2 ? 17.25 -37.688 -14.289 1 46.16 2 ALA B CA 1
ATOM 2645 C C . ALA B 1 2 ? 15.781 -38.062 -14.383 1 46.16 2 ALA B C 1
ATOM 2647 O O . ALA B 1 2 ? 15.133 -37.844 -15.406 1 46.16 2 ALA B O 1
ATOM 2648 N N . THR B 1 3 ? 15.391 -39.156 -13.852 1 50.34 3 THR B N 1
ATOM 2649 C CA . THR B 1 3 ? 14.031 -39.688 -13.969 1 50.34 3 THR B CA 1
ATOM 2650 C C . THR B 1 3 ? 13.016 -38.625 -13.562 1 50.34 3 THR B C 1
ATOM 2652 O O . THR B 1 3 ? 13.133 -38 -12.492 1 50.34 3 THR B O 1
ATOM 2655 N N . SER B 1 4 ? 12.258 -38.156 -14.523 1 61.03 4 SER B N 1
ATOM 2656 C CA . SER B 1 4 ? 11.18 -37.156 -14.375 1 61.03 4 SER B CA 1
ATOM 2657 C C . SER B 1 4 ? 10.078 -37.688 -13.461 1 61.03 4 SER B C 1
ATOM 2659 O O . SER B 1 4 ? 9.82 -38.906 -13.414 1 61.03 4 SER B O 1
ATOM 2661 N N . PRO B 1 5 ? 9.703 -36.812 -12.391 1 67.44 5 PRO B N 1
ATOM 2662 C CA . PRO B 1 5 ? 8.617 -37.25 -11.508 1 67.44 5 PRO B CA 1
ATOM 2663 C C . PRO B 1 5 ? 7.414 -37.781 -12.273 1 67.44 5 PRO B C 1
ATOM 2665 O O . PRO B 1 5 ? 7.215 -37.438 -13.445 1 67.44 5 PRO B O 1
ATOM 2668 N N . SER B 1 6 ? 6.742 -38.688 -11.617 1 78.94 6 SER B N 1
ATOM 2669 C 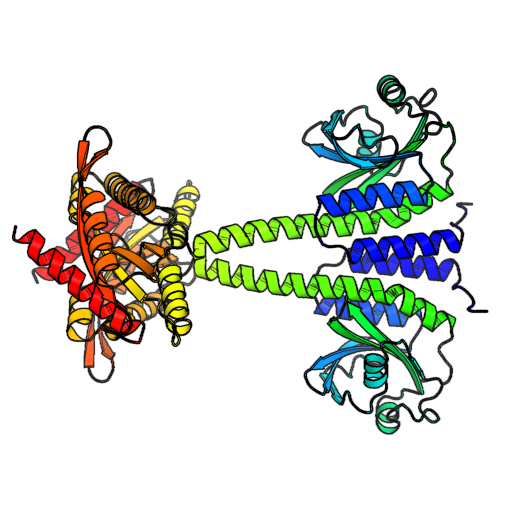CA . SER B 1 6 ? 5.535 -39.281 -12.18 1 78.94 6 SER B CA 1
ATOM 2670 C C . SER B 1 6 ? 4.465 -38.219 -12.43 1 78.94 6 SER B C 1
ATOM 2672 O O . SER B 1 6 ? 4.551 -37.094 -11.906 1 78.94 6 SER B O 1
ATOM 2674 N N . GLU B 1 7 ? 3.562 -38.469 -13.289 1 80.19 7 GLU B N 1
ATOM 2675 C CA . GLU B 1 7 ? 2.447 -37.594 -13.602 1 80.19 7 GLU B CA 1
ATOM 2676 C C . GLU B 1 7 ? 1.679 -37.188 -12.336 1 80.19 7 GLU B C 1
ATOM 2678 O O . GLU B 1 7 ? 1.278 -36.062 -12.172 1 80.19 7 GLU B O 1
ATOM 2683 N N . SER B 1 8 ? 1.567 -38.125 -11.484 1 85.44 8 SER B N 1
ATOM 2684 C CA . SER B 1 8 ? 0.847 -37.875 -10.242 1 85.44 8 SER B CA 1
ATOM 2685 C C . SER B 1 8 ? 1.584 -36.875 -9.367 1 85.44 8 SER B C 1
ATOM 2687 O O . SER B 1 8 ? 0.961 -36 -8.758 1 85.44 8 SER B O 1
ATOM 2689 N N . THR B 1 9 ? 2.934 -37 -9.328 1 89.19 9 THR B N 1
ATOM 2690 C CA . THR B 1 9 ? 3.744 -36.062 -8.539 1 89.19 9 THR B CA 1
ATOM 2691 C C . THR B 1 9 ? 3.684 -34.656 -9.125 1 89.19 9 THR B C 1
ATOM 2693 O O . THR B 1 9 ? 3.561 -33.688 -8.391 1 89.19 9 THR B O 1
ATOM 2696 N N . LEU B 1 10 ? 3.691 -34.594 -10.422 1 89.81 10 LEU B N 1
ATOM 2697 C CA . LEU B 1 10 ? 3.637 -33.312 -11.086 1 89.81 10 LEU B CA 1
ATOM 2698 C C . LEU B 1 10 ? 2.301 -32.625 -10.828 1 89.81 10 LEU B C 1
ATOM 2700 O O . LEU B 1 10 ? 2.256 -31.406 -10.625 1 89.81 10 LEU B O 1
ATOM 2704 N N . GLU B 1 11 ? 1.238 -33.375 -10.797 1 89.94 11 GLU B N 1
ATOM 2705 C CA . GLU B 1 11 ? -0.08 -32.812 -10.5 1 89.94 11 GLU B CA 1
ATOM 2706 C C . GLU B 1 11 ? -0.15 -32.281 -9.078 1 89.94 11 GLU B C 1
ATOM 2708 O O . GLU B 1 11 ? -0.786 -31.25 -8.82 1 89.94 11 GLU B O 1
ATOM 2713 N N . LYS B 1 12 ? 0.462 -33 -8.18 1 92.62 12 LYS B N 1
ATOM 2714 C CA . LYS B 1 12 ? 0.519 -32.531 -6.793 1 92.62 12 LYS B CA 1
ATOM 2715 C C . LYS B 1 12 ? 1.271 -31.203 -6.688 1 92.62 12 LYS B C 1
ATOM 2717 O O . LYS B 1 12 ? 0.851 -30.312 -5.957 1 92.62 12 LYS B O 1
ATOM 2722 N N . ILE B 1 13 ? 2.373 -31.141 -7.395 1 94.5 13 ILE B N 1
ATOM 2723 C CA . ILE B 1 13 ? 3.18 -29.922 -7.395 1 94.5 13 ILE B CA 1
ATOM 2724 C C . ILE B 1 13 ? 2.357 -28.75 -7.93 1 94.5 13 ILE B C 1
ATOM 2726 O O . ILE B 1 13 ? 2.373 -27.656 -7.359 1 94.5 13 ILE B O 1
ATOM 2730 N N . LEU B 1 14 ? 1.639 -29.016 -8.977 1 93.25 14 LEU B N 1
ATOM 2731 C CA . LEU B 1 14 ? 0.797 -27.984 -9.586 1 93.25 14 LEU B CA 1
ATOM 2732 C C . LEU B 1 14 ? -0.241 -27.484 -8.586 1 93.25 14 LEU B C 1
ATOM 2734 O O . LEU B 1 14 ? -0.47 -26.266 -8.492 1 93.25 14 LEU B O 1
ATOM 2738 N N . LYS B 1 15 ? -0.83 -28.375 -7.875 1 93.62 15 LYS B N 1
ATOM 2739 C CA . LYS B 1 15 ? -1.841 -28.016 -6.883 1 93.62 15 LYS B CA 1
ATOM 2740 C C . LYS B 1 15 ? -1.238 -27.172 -5.766 1 93.62 15 LYS B C 1
ATOM 2742 O O . LYS B 1 15 ? -1.837 -26.188 -5.34 1 93.62 15 LYS B O 1
ATOM 2747 N N . ILE B 1 16 ? -0.081 -27.531 -5.301 1 96.19 16 ILE B N 1
ATOM 2748 C CA . ILE B 1 16 ? 0.604 -26.812 -4.238 1 96.19 16 ILE B CA 1
ATOM 2749 C C . ILE B 1 16 ? 0.938 -25.391 -4.719 1 96.19 16 ILE B C 1
ATOM 2751 O O . ILE B 1 16 ? 0.744 -24.422 -3.986 1 96.19 16 ILE B O 1
ATOM 2755 N N . GLN B 1 17 ? 1.431 -25.297 -5.93 1 95.81 17 GLN B N 1
ATOM 2756 C CA . GLN B 1 17 ? 1.763 -23.984 -6.488 1 95.81 17 GLN B CA 1
ATOM 2757 C C . GLN B 1 17 ? 0.54 -23.078 -6.52 1 95.81 17 GLN B C 1
ATOM 2759 O O . GLN B 1 17 ? 0.622 -21.906 -6.145 1 95.81 17 GLN B O 1
ATOM 2764 N N . THR B 1 18 ? -0.551 -23.641 -6.965 1 94.38 18 THR B N 1
ATOM 2765 C CA . THR B 1 18 ? -1.79 -22.875 -7.043 1 94.38 18 THR B CA 1
ATOM 2766 C C . THR B 1 18 ? -2.23 -22.422 -5.652 1 94.38 18 THR B C 1
ATOM 2768 O O . THR B 1 18 ? -2.609 -21.266 -5.469 1 94.38 18 THR B O 1
ATOM 2771 N N . GLU B 1 19 ? -2.143 -23.266 -4.691 1 95.31 19 GLU B N 1
ATOM 2772 C CA . GLU B 1 19 ? -2.549 -22.953 -3.326 1 95.31 19 GLU B CA 1
ATOM 2773 C C . GLU B 1 19 ? -1.673 -21.859 -2.729 1 95.31 19 GLU B C 1
ATOM 2775 O O . GLU B 1 19 ? -2.178 -20.938 -2.096 1 95.31 19 GLU B O 1
ATOM 2780 N N . LEU B 1 20 ? -0.416 -22 -2.938 1 96.75 20 LEU B N 1
ATOM 2781 C CA . LEU B 1 20 ? 0.511 -21 -2.41 1 96.75 20 LEU B CA 1
ATOM 2782 C C . LEU B 1 20 ? 0.257 -19.625 -3.041 1 96.75 20 LEU B C 1
ATOM 2784 O O . LEU B 1 20 ? 0.276 -18.609 -2.35 1 96.75 20 LEU B O 1
ATOM 2788 N N . THR B 1 21 ? 0.03 -19.625 -4.316 1 95.75 21 THR B N 1
ATOM 2789 C CA . THR B 1 21 ? -0.194 -18.391 -5.047 1 95.75 21 THR B CA 1
ATOM 2790 C C . THR B 1 21 ? -1.507 -17.734 -4.617 1 95.75 21 THR B C 1
ATOM 2792 O O . THR B 1 21 ? -1.597 -16.516 -4.523 1 95.75 21 THR B O 1
ATOM 2795 N N . ALA B 1 22 ? -2.502 -18.547 -4.316 1 94.81 22 ALA B N 1
ATOM 2796 C CA . ALA B 1 22 ? -3.832 -18.062 -3.963 1 94.81 22 ALA B CA 1
ATOM 2797 C C . ALA B 1 22 ? -3.893 -17.656 -2.492 1 94.81 22 ALA B C 1
ATOM 2799 O O . ALA B 1 22 ? -4.832 -16.984 -2.066 1 94.81 22 ALA B O 1
ATOM 2800 N N . ALA B 1 23 ? -2.91 -18.031 -1.695 1 95.31 23 ALA B N 1
ATOM 2801 C CA . ALA B 1 23 ? -2.916 -17.75 -0.262 1 95.31 23 ALA B CA 1
ATOM 2802 C C . ALA B 1 23 ? -2.758 -16.266 0.004 1 95.31 23 ALA B C 1
ATOM 2804 O O . ALA B 1 23 ? -2.221 -15.531 -0.83 1 95.31 23 ALA B O 1
ATOM 2805 N N . LYS B 1 24 ? -3.252 -15.867 1.169 1 93 24 LYS B N 1
ATOM 2806 C CA . LYS B 1 24 ? -3.027 -14.492 1.613 1 93 24 LYS B CA 1
ATOM 2807 C C . LYS B 1 24 ? -1.536 -14.18 1.7 1 93 24 LYS B C 1
ATOM 2809 O O . LYS B 1 24 ? -0.749 -15.016 2.156 1 93 24 LYS B O 1
ATOM 2814 N N . PRO B 1 25 ? -1.235 -13.047 1.271 1 92.69 25 PRO B N 1
ATOM 2815 C CA . PRO B 1 25 ? 0.182 -12.68 1.336 1 92.69 25 PRO B CA 1
ATOM 2816 C C . PRO B 1 25 ? 0.641 -12.352 2.754 1 92.69 25 PRO B C 1
ATOM 2818 O O . PRO B 1 25 ? 1.009 -11.211 3.041 1 92.69 25 PRO B O 1
ATOM 2821 N N . ASP B 1 26 ? 0.599 -13.266 3.604 1 93.31 26 ASP B N 1
ATOM 2822 C CA . ASP B 1 26 ? 1.036 -13.242 4.996 1 93.31 26 ASP B CA 1
ATOM 2823 C C . ASP B 1 26 ? 2.254 -14.141 5.207 1 93.31 26 ASP B C 1
ATOM 2825 O O . ASP B 1 26 ? 2.174 -15.352 5.02 1 93.31 26 ASP B O 1
ATOM 2829 N N . VAL B 1 27 ? 3.338 -13.539 5.598 1 94.25 27 VAL B N 1
ATOM 2830 C CA . VAL B 1 27 ? 4.625 -14.227 5.602 1 94.25 27 VAL B CA 1
ATOM 2831 C C . VAL B 1 27 ? 4.57 -15.422 6.547 1 94.25 27 VAL B C 1
ATOM 2833 O O . VAL B 1 27 ? 4.863 -16.547 6.145 1 94.25 27 VAL B O 1
ATOM 2836 N N . PRO B 1 28 ? 4.18 -15.281 7.844 1 93.19 28 PRO B N 1
ATOM 2837 C CA . PRO B 1 28 ? 4.117 -16.453 8.727 1 93.19 28 PRO B CA 1
ATOM 2838 C C . PRO B 1 28 ? 3.24 -17.562 8.172 1 93.19 28 PRO B C 1
ATOM 2840 O O . PRO B 1 28 ? 3.607 -18.734 8.25 1 93.19 28 PRO B O 1
ATOM 2843 N N . LEU B 1 29 ? 2.102 -17.203 7.629 1 95.12 29 LEU B N 1
ATOM 2844 C CA . LEU B 1 29 ? 1.195 -18.188 7.043 1 95.12 29 LEU B CA 1
ATOM 2845 C C . LEU B 1 29 ? 1.872 -18.938 5.906 1 95.12 29 LEU B C 1
ATOM 2847 O O . LEU B 1 29 ? 1.775 -20.172 5.824 1 95.12 29 LEU B O 1
ATOM 2851 N N . LEU B 1 30 ? 2.484 -18.234 4.992 1 97.5 30 LEU B N 1
ATOM 2852 C CA . LEU B 1 30 ? 3.127 -18.844 3.832 1 97.5 30 LEU B CA 1
ATOM 2853 C C . LEU B 1 30 ? 4.281 -19.734 4.258 1 97.5 30 LEU B C 1
ATOM 2855 O O . LEU B 1 30 ? 4.492 -20.812 3.672 1 97.5 30 LEU B O 1
ATOM 2859 N N . LEU B 1 31 ? 5.086 -19.312 5.266 1 97.06 31 LEU B N 1
ATOM 2860 C CA . LEU B 1 31 ? 6.164 -20.156 5.77 1 97.06 31 LEU B CA 1
ATOM 2861 C C . LEU B 1 31 ? 5.621 -21.469 6.301 1 97.06 31 LEU B C 1
ATOM 2863 O O . LEU B 1 31 ? 6.199 -22.531 6.051 1 97.06 31 LEU B O 1
ATOM 2867 N N . ASP B 1 32 ? 4.531 -21.375 6.957 1 96.62 32 ASP B N 1
ATOM 2868 C CA . ASP B 1 32 ? 3.891 -22.578 7.473 1 96.62 32 ASP B CA 1
ATOM 2869 C C . ASP B 1 32 ? 3.439 -23.5 6.336 1 96.62 32 ASP B C 1
ATOM 2871 O O . ASP B 1 32 ? 3.67 -24.703 6.379 1 96.62 32 ASP B O 1
ATOM 2875 N N . LEU B 1 33 ? 2.818 -22.938 5.355 1 97.75 33 LEU B N 1
ATOM 2876 C CA . LEU B 1 33 ? 2.338 -23.719 4.215 1 97.75 33 LEU B CA 1
ATOM 2877 C C . LEU B 1 33 ? 3.5 -24.344 3.455 1 97.75 33 LEU B C 1
ATOM 2879 O O . LEU B 1 33 ? 3.42 -25.5 3.037 1 97.75 33 LEU B O 1
ATOM 2883 N N . ILE B 1 34 ? 4.551 -23.594 3.279 1 98.25 34 ILE B N 1
ATOM 2884 C CA . ILE B 1 34 ? 5.719 -24.062 2.549 1 98.25 34 ILE B CA 1
ATOM 2885 C C . ILE B 1 34 ? 6.324 -25.281 3.266 1 98.25 34 ILE B C 1
ATOM 2887 O O . ILE B 1 34 ? 6.609 -26.297 2.639 1 98.25 34 ILE B O 1
ATOM 2891 N N . THR B 1 35 ? 6.508 -25.188 4.574 1 97.81 35 THR B N 1
ATOM 2892 C CA . THR B 1 35 ? 7.078 -26.297 5.324 1 97.81 35 THR B CA 1
ATOM 2893 C C . THR B 1 35 ? 6.148 -27.5 5.293 1 97.81 35 THR B C 1
ATOM 2895 O O . THR B 1 35 ? 6.594 -28.625 5.055 1 97.81 35 THR B O 1
ATOM 2898 N N . LEU B 1 36 ? 4.902 -27.281 5.434 1 97.5 36 LEU B N 1
ATOM 2899 C CA . LEU B 1 36 ? 3.928 -28.359 5.461 1 97.5 36 LEU B CA 1
ATOM 2900 C C . LEU B 1 36 ? 3.863 -29.078 4.113 1 97.5 36 LEU B C 1
ATOM 2902 O O . LEU B 1 36 ? 3.982 -30.297 4.047 1 97.5 36 LEU B O 1
ATOM 2906 N N . HIS B 1 37 ? 3.693 -28.344 3.033 1 97.88 37 HIS B N 1
ATOM 2907 C CA . HIS B 1 37 ? 3.537 -28.922 1.703 1 97.88 37 HIS B CA 1
ATOM 2908 C C . HIS B 1 37 ? 4.812 -29.625 1.256 1 97.88 37 HIS B C 1
ATOM 2910 O O . HIS B 1 37 ? 4.75 -30.688 0.62 1 97.88 37 HIS B O 1
ATOM 2916 N N . SER B 1 38 ? 5.969 -29.062 1.558 1 98.06 38 SER B N 1
ATOM 2917 C CA . SER B 1 38 ? 7.227 -29.672 1.156 1 98.06 38 SER B CA 1
ATOM 2918 C C . SER B 1 38 ? 7.445 -31 1.882 1 98.06 38 SER B C 1
ATOM 2920 O O . SER B 1 38 ? 7.867 -31.984 1.273 1 98.06 38 SER B O 1
ATOM 2922 N N . LYS B 1 39 ? 7.148 -30.953 3.188 1 97.62 39 LYS B N 1
ATOM 2923 C CA . LYS B 1 39 ? 7.25 -32.188 3.967 1 97.62 39 LYS B CA 1
ATOM 2924 C C . LYS B 1 39 ? 6.371 -33.281 3.373 1 97.62 39 LYS B C 1
ATOM 2926 O O . LYS B 1 39 ? 6.832 -34.406 3.164 1 97.62 39 LYS B O 1
ATOM 2931 N N . GLU B 1 40 ? 5.172 -32.938 3.014 1 96.88 40 GLU B N 1
ATOM 2932 C CA . GLU B 1 40 ? 4.207 -33.906 2.506 1 96.88 40 GLU B CA 1
ATOM 2933 C C . GLU B 1 40 ? 4.574 -34.375 1.1 1 96.88 40 GLU B C 1
ATOM 2935 O O . GLU B 1 40 ? 4.41 -35.562 0.764 1 96.88 40 GLU B O 1
ATOM 2940 N N . LEU B 1 41 ? 5.059 -33.5 0.325 1 96.81 41 LEU B N 1
ATOM 2941 C CA . LEU B 1 41 ? 5.371 -33.781 -1.07 1 96.81 41 LEU B CA 1
ATOM 2942 C C . LEU B 1 41 ? 6.414 -34.875 -1.179 1 96.81 41 LEU B C 1
ATOM 2944 O O . LEU B 1 41 ? 6.316 -35.75 -2.049 1 96.81 41 LEU B O 1
ATOM 2948 N N . VAL B 1 42 ? 7.398 -34.875 -0.23 1 96.88 42 VAL B N 1
ATOM 2949 C CA . VAL B 1 42 ? 8.477 -35.844 -0.353 1 96.88 42 VAL B CA 1
ATOM 2950 C C . VAL B 1 42 ? 8.438 -36.812 0.822 1 96.88 42 VAL B C 1
ATOM 2952 O O . VAL B 1 42 ? 9.406 -37.531 1.084 1 96.88 42 VAL B O 1
ATOM 2955 N N . SER B 1 43 ? 7.359 -36.75 1.576 1 97 43 SER B N 1
ATOM 2956 C CA . SER B 1 43 ? 7.07 -37.656 2.676 1 97 43 SER B CA 1
ATOM 2957 C C . SER B 1 43 ? 8.156 -37.594 3.742 1 97 43 SER B C 1
ATOM 2959 O O . SER B 1 43 ? 8.555 -38.656 4.285 1 97 43 SER B O 1
ATOM 2961 N N . GLY B 1 44 ? 8.688 -36.438 3.99 1 97.12 44 GLY B N 1
ATOM 2962 C CA . GLY B 1 44 ? 9.664 -36.281 5.055 1 97.12 44 GLY B CA 1
ATOM 2963 C C . GLY B 1 44 ? 9.055 -36.375 6.441 1 97.12 44 GLY B C 1
ATOM 2964 O O . GLY B 1 44 ? 7.836 -36.281 6.594 1 97.12 44 GLY B O 1
ATOM 2965 N N . ASP B 1 45 ? 9.953 -36.531 7.398 1 97.44 45 ASP B N 1
ATOM 2966 C CA . ASP B 1 45 ? 9.492 -36.594 8.781 1 97.44 45 ASP B CA 1
ATOM 2967 C C . ASP B 1 45 ? 9.195 -35.188 9.305 1 97.44 45 ASP B C 1
ATOM 2969 O O . ASP B 1 45 ? 8.312 -35 10.141 1 97.44 45 ASP B O 1
ATOM 2973 N N . GLY B 1 46 ? 9.93 -34.281 8.828 1 96.5 46 GLY B N 1
ATOM 2974 C CA . GLY B 1 46 ? 9.789 -32.906 9.219 1 96.5 46 GLY B CA 1
ATOM 2975 C C . GLY B 1 46 ? 10.352 -31.922 8.188 1 96.5 46 GLY B C 1
ATOM 2976 O O . GLY B 1 46 ? 11.023 -32.344 7.242 1 96.5 46 GLY B O 1
ATOM 2977 N N . ALA B 1 47 ? 10.008 -30.641 8.352 1 97.75 47 ALA B N 1
ATOM 2978 C CA . ALA B 1 47 ? 10.562 -29.578 7.523 1 97.75 47 ALA B CA 1
ATOM 2979 C C . ALA B 1 47 ? 10.719 -28.281 8.328 1 97.75 47 ALA B C 1
ATOM 2981 O O . ALA B 1 47 ? 9.977 -28.047 9.281 1 97.75 47 ALA B O 1
ATOM 2982 N N . VAL B 1 48 ? 11.719 -27.516 7.926 1 96.44 48 VAL B N 1
ATOM 2983 C CA . VAL B 1 48 ? 11.984 -26.25 8.602 1 96.44 48 VAL B CA 1
ATOM 2984 C C . VAL B 1 48 ? 12.32 -25.188 7.562 1 96.44 48 VAL B C 1
ATOM 2986 O O . VAL B 1 48 ? 12.945 -25.469 6.543 1 96.44 48 VAL B O 1
ATOM 2989 N N . PHE B 1 49 ? 11.836 -24.031 7.875 1 97.94 49 PHE B N 1
ATOM 2990 C CA . PHE B 1 49 ? 12.273 -22.875 7.105 1 97.94 49 PHE B CA 1
ATOM 2991 C C . PHE B 1 49 ? 13.188 -21.984 7.938 1 97.94 49 PHE B C 1
ATOM 2993 O O . PHE B 1 49 ? 12.812 -21.547 9.023 1 97.94 49 PHE B O 1
ATOM 3000 N N . GLU B 1 50 ? 14.312 -21.703 7.414 1 96.31 50 GLU B N 1
ATOM 3001 C CA . GLU B 1 50 ? 15.336 -20.922 8.117 1 96.31 50 GLU B CA 1
ATOM 3002 C C . GLU B 1 50 ? 15.531 -19.562 7.473 1 96.31 50 GLU B C 1
ATOM 3004 O O . GLU B 1 50 ? 15.719 -19.453 6.258 1 96.31 50 GLU B O 1
ATOM 3009 N N . LEU B 1 51 ? 15.547 -18.578 8.242 1 95.44 51 LEU B N 1
ATOM 3010 C CA . LEU B 1 51 ? 15.844 -17.234 7.777 1 95.44 51 LEU B CA 1
ATOM 3011 C C . LEU B 1 51 ? 17.266 -16.828 8.156 1 95.44 51 LEU B C 1
ATOM 3013 O O . LEU B 1 51 ? 17.766 -17.219 9.219 1 95.44 51 LEU B O 1
ATOM 3017 N N . VAL B 1 52 ? 17.875 -15.953 7.324 1 93.81 52 VAL B N 1
ATOM 3018 C CA . VAL B 1 52 ? 19.219 -15.43 7.617 1 93.81 52 VAL B CA 1
ATOM 3019 C C . VAL B 1 52 ? 19.094 -14.156 8.438 1 93.81 52 VAL B C 1
ATOM 3021 O O . VAL B 1 52 ? 18.469 -13.18 8.008 1 93.81 52 VAL B O 1
ATOM 3024 N N . GLU B 1 53 ? 19.609 -14.117 9.516 1 92.38 53 GLU B N 1
ATOM 3025 C CA . GLU B 1 53 ? 19.719 -12.953 10.383 1 92.38 53 GLU B CA 1
ATOM 3026 C C . GLU B 1 53 ? 21.156 -12.688 10.789 1 92.38 53 GLU B C 1
ATOM 3028 O O . GLU B 1 53 ? 21.641 -13.227 11.789 1 92.38 53 GLU B O 1
ATOM 3033 N N . GLY B 1 54 ? 21.766 -11.789 10.023 1 91.69 54 GLY B N 1
ATOM 3034 C CA . GLY B 1 54 ? 23.188 -11.586 10.25 1 91.69 54 GLY B CA 1
ATOM 3035 C C . GLY B 1 54 ? 24.016 -12.797 9.875 1 91.69 54 GLY B C 1
ATOM 3036 O O . GLY B 1 54 ? 24 -13.242 8.727 1 91.69 54 GLY B O 1
ATOM 3037 N N . GLU B 1 55 ? 24.656 -13.352 10.898 1 93.56 55 GLU B N 1
ATOM 3038 C CA . GLU B 1 55 ? 25.531 -14.5 10.648 1 93.56 55 GLU B CA 1
ATOM 3039 C C . GLU B 1 55 ? 24.828 -15.805 11.016 1 93.56 55 GLU B C 1
ATOM 3041 O O . GLU B 1 55 ? 25.422 -16.875 10.914 1 93.56 55 GLU B O 1
ATOM 3046 N N . ASP B 1 56 ? 23.547 -15.633 11.367 1 93.5 56 ASP B N 1
ATOM 3047 C CA . ASP B 1 56 ? 22.844 -16.812 11.867 1 93.5 56 ASP B CA 1
ATOM 3048 C C . ASP B 1 56 ? 21.688 -17.188 10.938 1 93.5 56 ASP B C 1
ATOM 3050 O O . ASP B 1 56 ? 21.203 -16.359 10.164 1 93.5 56 ASP B O 1
ATOM 3054 N N . LEU B 1 57 ? 21.422 -18.484 10.992 1 93 57 LEU B N 1
ATOM 3055 C CA . LEU B 1 57 ? 20.156 -19.016 10.492 1 93 57 LEU B CA 1
ATOM 3056 C C . LEU B 1 57 ? 19.188 -19.281 11.633 1 93 57 LEU B C 1
ATOM 3058 O O . LEU B 1 57 ? 19.547 -19.906 12.633 1 93 57 LEU B O 1
ATOM 3062 N N . VAL B 1 58 ? 18.016 -18.734 11.469 1 93.88 58 VAL B N 1
ATOM 3063 C CA . VAL B 1 58 ? 17.031 -18.875 12.539 1 93.88 58 VAL B CA 1
ATOM 3064 C C . VAL B 1 58 ? 15.82 -19.656 12.031 1 93.88 58 VAL B C 1
ATOM 3066 O O . VAL B 1 58 ? 15.258 -19.328 10.984 1 93.88 58 VAL B O 1
ATOM 3069 N N . TYR B 1 59 ? 15.43 -20.719 12.789 1 93.5 59 TYR B N 1
ATOM 3070 C CA . TYR B 1 59 ? 14.242 -21.484 12.461 1 93.5 59 TYR B CA 1
ATOM 3071 C C . TYR B 1 59 ? 12.977 -20.656 12.68 1 93.5 59 TYR B C 1
ATOM 3073 O O . TYR B 1 59 ? 12.625 -20.344 13.82 1 93.5 59 TYR B O 1
ATOM 3081 N N . ARG B 1 60 ? 12.273 -20.375 11.633 1 93.5 60 ARG B N 1
ATOM 3082 C CA . ARG B 1 60 ? 11.133 -19.469 11.75 1 93.5 60 ARG B CA 1
ATOM 3083 C C . ARG B 1 60 ? 9.82 -20.219 11.586 1 93.5 60 ARG B C 1
ATOM 3085 O O . ARG B 1 60 ? 8.781 -19.781 12.102 1 93.5 60 ARG B O 1
ATOM 3092 N N . ALA B 1 61 ? 9.812 -21.266 10.852 1 95.62 61 ALA B N 1
ATOM 3093 C CA . ALA B 1 61 ? 8.656 -22.141 10.688 1 95.62 61 ALA B CA 1
ATOM 3094 C C . ALA B 1 61 ? 9.062 -23.609 10.641 1 95.62 61 ALA B C 1
ATOM 3096 O O . ALA B 1 61 ? 10.188 -23.922 10.234 1 95.62 61 ALA B O 1
ATOM 3097 N N . ALA B 1 62 ? 8.188 -24.422 11.055 1 95 62 ALA B N 1
ATOM 3098 C CA . ALA B 1 62 ? 8.508 -25.844 11.102 1 95 62 ALA B CA 1
ATOM 3099 C C . ALA B 1 62 ? 7.246 -26.703 11.031 1 95 62 ALA B C 1
ATOM 3101 O O . ALA B 1 62 ? 6.148 -26.219 11.32 1 95 62 ALA B O 1
ATOM 3102 N N . SER B 1 63 ? 7.406 -27.891 10.578 1 94.88 63 SER B N 1
ATOM 3103 C CA . SER B 1 63 ? 6.34 -28.875 10.523 1 94.88 63 SER B CA 1
ATOM 3104 C C . SER B 1 63 ? 6.859 -30.266 10.883 1 94.88 63 SER B C 1
ATOM 3106 O O . SER B 1 63 ? 8.07 -30.516 10.852 1 94.88 63 SER B O 1
ATOM 3108 N N . GLY B 1 64 ? 5.949 -31.156 11.289 1 94.62 64 GLY B N 1
ATOM 3109 C CA . GLY B 1 64 ? 6.32 -32.531 11.617 1 94.62 64 GLY B CA 1
ATOM 3110 C C . GLY B 1 64 ? 7.219 -32.625 12.836 1 94.62 64 GLY B C 1
ATOM 3111 O O . GLY B 1 64 ? 6.984 -31.938 13.844 1 94.62 64 GLY B O 1
ATOM 3112 N N . THR B 1 65 ? 8.258 -33.406 12.773 1 91.88 65 THR B N 1
ATOM 3113 C CA . THR B 1 65 ? 9.117 -33.719 13.914 1 91.88 65 THR B CA 1
ATOM 3114 C C . THR B 1 65 ? 9.984 -32.5 14.258 1 91.88 65 THR B C 1
ATOM 3116 O O . THR B 1 65 ? 10.586 -32.469 15.336 1 91.88 65 THR B O 1
ATOM 3119 N N . ALA B 1 66 ? 9.977 -31.547 13.375 1 90.44 66 ALA B N 1
ATOM 3120 C CA . ALA B 1 66 ? 10.828 -30.375 13.602 1 90.44 66 ALA B CA 1
ATOM 3121 C C . ALA B 1 66 ? 10.055 -29.25 14.297 1 90.44 66 ALA B C 1
ATOM 3123 O O . ALA B 1 66 ? 10.609 -28.203 14.586 1 90.44 66 ALA B O 1
ATOM 3124 N N . SER B 1 67 ? 8.812 -29.391 14.609 1 91.25 67 SER B N 1
ATOM 3125 C CA . SER B 1 67 ? 7.91 -28.344 15.078 1 91.25 67 SER B CA 1
ATOM 3126 C C . SER B 1 67 ? 8.406 -27.734 16.375 1 91.25 67 SER B C 1
ATOM 3128 O O . SER B 1 67 ? 8.141 -26.562 16.672 1 91.25 67 SER B O 1
ATOM 3130 N N . ASN B 1 68 ? 9.141 -28.438 17.109 1 88 68 ASN B N 1
ATOM 3131 C CA . ASN B 1 68 ? 9.602 -27.953 18.406 1 88 68 ASN B CA 1
ATOM 3132 C C . ASN B 1 68 ? 10.938 -27.219 18.297 1 88 68 ASN B C 1
ATOM 3134 O O . ASN B 1 68 ? 11.523 -26.828 19.297 1 88 68 ASN B O 1
ATOM 3138 N N . GLN B 1 69 ? 11.398 -27.031 17.125 1 87.06 69 GLN B N 1
ATOM 3139 C CA . GLN B 1 69 ? 12.727 -26.453 16.953 1 87.06 69 GLN B CA 1
ATOM 3140 C C . GLN B 1 69 ? 12.648 -24.984 16.547 1 87.06 69 GLN B C 1
ATOM 3142 O O . GLN B 1 69 ? 13.672 -24.359 16.25 1 87.06 69 GLN B O 1
ATOM 3147 N N . ILE B 1 70 ? 11.516 -24.453 16.5 1 90.62 70 ILE B N 1
ATOM 3148 C CA . ILE B 1 70 ? 11.336 -23.062 16.125 1 90.62 70 ILE B CA 1
ATOM 3149 C C . ILE B 1 70 ? 12.148 -22.156 17.047 1 90.62 70 ILE B C 1
ATOM 3151 O O . ILE B 1 70 ? 12.156 -22.359 18.266 1 90.62 70 ILE B O 1
ATOM 3155 N N . GLY B 1 71 ? 12.82 -21.188 16.484 1 88.31 71 GLY B N 1
ATOM 3156 C CA . GLY B 1 71 ? 13.625 -20.266 17.281 1 88.31 71 GLY B CA 1
ATOM 3157 C C . GLY B 1 71 ? 15.086 -20.688 17.375 1 88.31 71 GLY B C 1
ATOM 3158 O O . GLY B 1 71 ? 15.938 -19.891 17.781 1 88.31 71 GLY B O 1
ATOM 3159 N N . LEU B 1 72 ? 15.359 -21.891 17.031 1 88.19 72 LEU B N 1
ATOM 3160 C CA . LEU B 1 72 ? 16.734 -22.375 17.016 1 88.19 72 LEU B CA 1
ATOM 3161 C C . LEU B 1 72 ? 17.609 -21.531 16.094 1 88.19 72 LEU B C 1
ATOM 3163 O O . LEU B 1 72 ? 17.172 -21.125 15.016 1 88.19 72 LEU B O 1
ATOM 3167 N N . ARG B 1 73 ? 18.812 -21.297 16.531 1 90.69 73 ARG B N 1
ATOM 3168 C CA . ARG B 1 73 ? 19.781 -20.5 15.781 1 90.69 73 ARG B CA 1
ATOM 3169 C C . ARG B 1 73 ? 21.031 -21.297 15.477 1 90.69 73 ARG B C 1
ATOM 3171 O O . ARG B 1 73 ? 21.516 -22.047 16.328 1 90.69 73 ARG B O 1
ATOM 3178 N N . LEU B 1 74 ? 21.484 -21.266 14.297 1 88.69 74 LEU B N 1
ATOM 3179 C CA . LEU B 1 74 ? 22.75 -21.875 13.891 1 88.69 74 LEU B CA 1
ATOM 3180 C C . LEU B 1 74 ? 23.547 -20.922 13.016 1 88.69 74 LEU B C 1
ATOM 3182 O O . LEU B 1 74 ? 22.984 -20.078 12.32 1 88.69 74 LEU B O 1
ATOM 3186 N N . LYS B 1 75 ? 24.828 -21.016 13.102 1 91.62 75 LYS B N 1
ATOM 3187 C CA . LYS B 1 75 ? 25.688 -20.172 12.258 1 91.62 75 LYS B CA 1
ATOM 3188 C C . LYS B 1 75 ? 25.531 -20.562 10.781 1 91.62 75 LYS B C 1
ATOM 3190 O O . LYS B 1 75 ? 25.422 -21.734 10.453 1 91.62 75 LYS B O 1
ATOM 3195 N N . VAL B 1 76 ? 25.531 -19.562 9.945 1 93.12 76 VAL B N 1
ATOM 3196 C CA . VAL B 1 76 ? 25.484 -19.797 8.508 1 93.12 76 VAL B CA 1
ATOM 3197 C C . VAL B 1 76 ? 26.734 -20.578 8.07 1 93.12 76 VAL B C 1
ATOM 3199 O O . VAL B 1 76 ? 26.625 -21.578 7.375 1 93.12 76 VAL B O 1
ATOM 3202 N N . THR B 1 77 ? 27.828 -20.047 8.555 1 91.06 77 THR B N 1
ATOM 3203 C CA . THR B 1 77 ? 29.109 -20.672 8.211 1 91.06 77 THR B CA 1
ATOM 3204 C C . THR B 1 77 ? 29.234 -22.031 8.867 1 91.06 77 THR B C 1
ATOM 3206 O O . THR B 1 77 ? 28.953 -22.188 10.062 1 91.06 77 THR B O 1
ATOM 3209 N N . GLY B 1 78 ? 29.547 -23.016 8.094 1 87.56 78 GLY B N 1
ATOM 3210 C CA . GLY B 1 78 ? 29.781 -24.344 8.641 1 87.56 78 GLY B CA 1
ATOM 3211 C C . GLY B 1 78 ? 28.531 -25.203 8.664 1 87.56 78 GLY B C 1
ATOM 3212 O O . GLY B 1 78 ? 28.562 -26.359 9.078 1 87.56 78 GLY B O 1
ATOM 3213 N N . SER B 1 79 ? 27.453 -24.703 8.312 1 90.88 79 SER B N 1
ATOM 3214 C CA . SER B 1 79 ? 26.219 -25.469 8.281 1 90.88 79 SER B CA 1
ATOM 3215 C C . SER B 1 79 ? 25.891 -25.938 6.867 1 90.88 79 SER B C 1
ATOM 3217 O O . SER B 1 79 ? 26.344 -25.328 5.891 1 90.88 79 SER B O 1
ATOM 3219 N N . PHE B 1 80 ? 25.156 -27.031 6.824 1 95.38 80 PHE B N 1
ATOM 3220 C CA . PHE B 1 80 ? 24.734 -27.578 5.539 1 95.38 80 PHE B CA 1
ATOM 3221 C C . PHE B 1 80 ? 23.844 -26.594 4.801 1 95.38 80 PHE B C 1
ATOM 3223 O O . PHE B 1 80 ? 23.984 -26.406 3.592 1 95.38 80 PHE B O 1
ATOM 3230 N N . SER B 1 81 ? 22.938 -25.922 5.516 1 95.44 81 SER B N 1
ATOM 3231 C CA . SER B 1 81 ? 22.078 -24.891 4.949 1 95.44 81 SER B CA 1
ATOM 3232 C C . SER B 1 81 ? 22.891 -23.719 4.438 1 95.44 81 SER B C 1
ATOM 3234 O O . SER B 1 81 ? 22.625 -23.188 3.357 1 95.44 81 SER B O 1
ATOM 3236 N N . GLY B 1 82 ? 23.859 -23.297 5.246 1 95.19 82 GLY B N 1
ATOM 3237 C CA . GLY B 1 82 ? 24.75 -22.234 4.812 1 95.19 82 GLY B CA 1
ATOM 3238 C C . GLY B 1 82 ? 25.484 -22.562 3.531 1 95.19 82 GLY B C 1
ATOM 3239 O O . GLY B 1 82 ? 25.656 -21.688 2.67 1 95.19 82 GLY B O 1
ATOM 3240 N N . LEU B 1 83 ? 25.953 -23.797 3.414 1 96 83 LEU B N 1
ATOM 3241 C CA . LEU B 1 83 ? 26.625 -24.25 2.203 1 96 83 LEU B CA 1
ATOM 3242 C C . LEU B 1 83 ? 25.703 -24.156 0.997 1 96 83 LEU B C 1
ATOM 3244 O O . LEU B 1 83 ? 26.125 -23.734 -0.083 1 96 83 LEU B O 1
ATOM 3248 N N . SER B 1 84 ? 24.516 -24.578 1.201 1 96.56 84 SER B N 1
ATOM 3249 C CA . SER B 1 84 ? 23.516 -24.5 0.137 1 96.56 84 SER B CA 1
ATOM 3250 C C . SER B 1 84 ? 23.344 -23.062 -0.345 1 96.56 84 SER B C 1
ATOM 3252 O O . SER B 1 84 ? 23.25 -22.812 -1.55 1 96.56 84 SER B O 1
ATOM 3254 N N . LEU B 1 85 ? 23.266 -22.141 0.555 1 95.19 85 LEU B N 1
ATOM 3255 C CA . LEU B 1 85 ? 23.141 -20.734 0.219 1 95.19 85 LEU B CA 1
ATOM 3256 C C . LEU B 1 85 ? 24.359 -20.25 -0.556 1 95.19 85 LEU B C 1
ATOM 3258 O O . LEU B 1 85 ? 24.219 -19.516 -1.544 1 95.19 85 LEU B O 1
ATOM 3262 N N . GLN B 1 86 ? 25.484 -20.609 -0.096 1 93.94 86 GLN B N 1
ATOM 3263 C CA . GLN B 1 86 ? 26.734 -20.203 -0.733 1 93.94 86 GLN B CA 1
ATOM 3264 C C . GLN B 1 86 ? 26.797 -20.703 -2.17 1 93.94 86 GLN B C 1
ATOM 3266 O O . GLN B 1 86 ? 27.188 -19.969 -3.078 1 93.94 86 GLN B O 1
ATOM 3271 N N . LEU B 1 87 ? 26.406 -21.938 -2.393 1 94.38 87 LEU B N 1
ATOM 3272 C CA . LEU B 1 87 ? 26.484 -22.578 -3.701 1 94.38 87 LEU B CA 1
ATOM 3273 C C . LEU B 1 87 ? 25.281 -22.219 -4.555 1 94.38 87 LEU B C 1
ATOM 3275 O O . LEU B 1 87 ? 25.281 -22.453 -5.766 1 94.38 87 LEU B O 1
ATOM 3279 N N . LYS B 1 88 ? 24.203 -21.75 -3.902 1 93.81 88 LYS B N 1
ATOM 3280 C CA . LYS B 1 88 ? 22.938 -21.453 -4.547 1 93.81 88 LYS B CA 1
ATOM 3281 C C . LYS B 1 88 ? 22.359 -22.688 -5.227 1 93.81 88 LYS B C 1
ATOM 3283 O O . LYS B 1 88 ? 21.938 -22.641 -6.379 1 93.81 88 LYS B O 1
ATOM 3288 N N . GLU B 1 89 ? 22.484 -23.812 -4.473 1 94.31 89 GLU B N 1
ATOM 3289 C CA . GLU B 1 89 ? 22.031 -25.078 -5.012 1 94.31 89 GLU B CA 1
ATOM 3290 C C . GLU B 1 89 ? 21.312 -25.906 -3.949 1 94.31 89 GLU B C 1
ATOM 3292 O O . GLU B 1 89 ? 21.625 -25.812 -2.762 1 94.31 89 GLU B O 1
ATOM 3297 N N . THR B 1 90 ? 20.375 -26.719 -4.461 1 96.69 90 THR B N 1
ATOM 3298 C CA . THR B 1 90 ? 19.766 -27.719 -3.602 1 96.69 90 THR B CA 1
ATOM 3299 C C . THR B 1 90 ? 20.766 -28.828 -3.27 1 96.69 90 THR B C 1
ATOM 3301 O O . THR B 1 90 ? 21.438 -29.344 -4.16 1 96.69 90 THR B O 1
ATOM 3304 N N . LEU B 1 91 ? 20.812 -29.141 -1.985 1 96.75 91 LEU B N 1
ATOM 3305 C CA . LEU B 1 91 ? 21.75 -30.172 -1.55 1 96.75 91 LEU B CA 1
ATOM 3306 C C . LEU B 1 91 ? 21.031 -31.328 -0.883 1 96.75 91 LEU B C 1
ATOM 3308 O O . LEU B 1 91 ? 19.969 -31.141 -0.288 1 96.75 91 LEU B O 1
ATOM 3312 N N . ASN B 1 92 ? 21.594 -32.469 -1.016 1 97.5 92 ASN B N 1
ATOM 3313 C CA . ASN B 1 92 ? 21.094 -33.688 -0.404 1 97.5 92 ASN B CA 1
ATOM 3314 C C . ASN B 1 92 ? 22.141 -34.312 0.524 1 97.5 92 ASN B C 1
ATOM 3316 O O . ASN B 1 92 ? 23.312 -34.438 0.161 1 97.5 92 ASN B O 1
ATOM 3320 N N . CYS B 1 93 ? 21.766 -34.531 1.725 1 97.94 93 CYS B N 1
ATOM 3321 C CA . CYS B 1 93 ? 22.562 -35.344 2.652 1 97.94 93 CYS B CA 1
ATOM 3322 C C . CYS B 1 93 ? 21.984 -36.75 2.805 1 97.94 93 CYS B C 1
ATOM 3324 O O . CYS B 1 93 ? 20.906 -36.906 3.391 1 97.94 93 CYS B O 1
ATOM 3326 N N . ILE B 1 94 ? 22.703 -37.688 2.373 1 97.62 94 ILE B N 1
ATOM 3327 C CA . ILE B 1 94 ? 22.25 -39.062 2.346 1 97.62 94 ILE B CA 1
ATOM 3328 C C . ILE B 1 94 ? 22.297 -39.656 3.754 1 97.62 94 ILE B C 1
ATOM 3330 O O . ILE B 1 94 ? 21.359 -40.344 4.172 1 97.62 94 ILE B O 1
ATOM 3334 N N . ASP B 1 95 ? 23.328 -39.438 4.426 1 97.88 95 ASP B N 1
ATOM 3335 C CA . ASP B 1 95 ? 23.531 -39.875 5.797 1 97.88 95 ASP B CA 1
ATOM 3336 C C . ASP B 1 95 ? 24.391 -38.875 6.582 1 97.88 95 ASP B C 1
ATOM 3338 O O . ASP B 1 95 ? 25.578 -38.75 6.34 1 97.88 95 ASP B O 1
ATOM 3342 N N . SER B 1 96 ? 23.75 -38.25 7.582 1 96.06 96 SER B N 1
ATOM 3343 C CA . SER B 1 96 ? 24.422 -37.188 8.336 1 96.06 96 SER B CA 1
ATOM 3344 C C . SER B 1 96 ? 25.641 -37.719 9.078 1 96.06 96 SER B C 1
ATOM 3346 O O . SER B 1 96 ? 26.562 -36.969 9.383 1 96.06 96 SER B O 1
ATOM 3348 N N . GLU B 1 97 ? 25.703 -39.031 9.336 1 96.31 97 GLU B N 1
ATOM 3349 C CA . GLU B 1 97 ? 26.828 -39.625 10.055 1 96.31 97 GLU B CA 1
ATOM 3350 C C . GLU B 1 97 ? 28.031 -39.812 9.133 1 96.31 97 GLU B C 1
ATOM 3352 O O . GLU B 1 97 ? 29.156 -40 9.602 1 96.31 97 GLU B O 1
ATOM 3357 N N . GLU B 1 98 ? 27.828 -39.719 7.852 1 96.19 98 GLU B N 1
ATOM 3358 C CA . GLU B 1 98 ? 28.906 -39.969 6.895 1 96.19 98 GLU B CA 1
ATOM 3359 C C . GLU B 1 98 ? 29.188 -38.719 6.051 1 96.19 98 GLU B C 1
ATOM 3361 O O . GLU B 1 98 ? 30.094 -38.75 5.211 1 96.19 98 GLU B O 1
ATOM 3366 N N . ASP B 1 99 ? 28.406 -37.719 6.18 1 96.44 99 ASP B N 1
ATOM 3367 C CA . ASP B 1 99 ? 28.531 -36.5 5.363 1 96.44 99 ASP B CA 1
ATOM 3368 C C . ASP B 1 99 ? 29.359 -35.438 6.082 1 96.44 99 ASP B C 1
ATOM 3370 O O . ASP B 1 99 ? 28.922 -34.875 7.082 1 96.44 99 ASP B O 1
ATOM 3374 N N . ASN B 1 100 ? 30.5 -35.062 5.586 1 93.56 100 ASN B N 1
ATOM 3375 C CA . ASN B 1 100 ? 31.406 -34.125 6.234 1 93.56 100 ASN B CA 1
ATOM 3376 C C . ASN B 1 100 ? 30.906 -32.688 6.105 1 93.56 100 ASN B C 1
ATOM 3378 O O . ASN B 1 100 ? 31.422 -31.797 6.77 1 93.56 100 ASN B O 1
ATOM 3382 N N . ARG B 1 101 ? 29.906 -32.5 5.363 1 93.88 101 ARG B N 1
ATOM 3383 C CA . ARG B 1 101 ? 29.406 -31.156 5.117 1 93.88 101 ARG B CA 1
ATOM 3384 C C . ARG B 1 101 ? 28.422 -30.734 6.207 1 93.88 101 ARG B C 1
ATOM 3386 O O . ARG B 1 101 ? 28.078 -29.547 6.32 1 93.88 101 ARG B O 1
ATOM 3393 N N . VAL B 1 102 ? 27.969 -31.641 6.98 1 93.94 102 VAL B N 1
ATOM 3394 C CA . VAL B 1 102 ? 26.953 -31.312 7.973 1 93.94 102 VAL B CA 1
ATOM 3395 C C . VAL B 1 102 ? 27.578 -31.234 9.359 1 93.94 102 VAL B C 1
ATOM 3397 O O . VAL B 1 102 ? 28.688 -31.75 9.578 1 93.94 102 VAL B O 1
ATOM 3400 N N . ASN B 1 103 ? 26.906 -30.484 10.234 1 88.56 103 ASN B N 1
ATOM 3401 C CA . ASN B 1 103 ? 27.219 -30.547 11.656 1 88.56 103 ASN B CA 1
ATOM 3402 C C . ASN B 1 103 ? 26.594 -31.781 12.312 1 88.56 103 ASN B C 1
ATOM 3404 O O . ASN B 1 103 ? 25.438 -31.75 12.711 1 88.56 103 ASN B O 1
ATOM 3408 N N . ARG B 1 104 ? 27.422 -32.781 12.531 1 91.25 104 ARG B N 1
ATOM 3409 C CA . ARG B 1 104 ? 26.922 -34.094 12.961 1 91.25 104 ARG B CA 1
ATOM 3410 C C . ARG B 1 104 ? 26.281 -34 14.344 1 91.25 104 ARG B C 1
ATOM 3412 O O . ARG B 1 104 ? 25.25 -34.625 14.586 1 91.25 104 ARG B O 1
ATOM 3419 N N . GLU B 1 105 ? 26.875 -33.25 15.203 1 87.44 105 GLU B N 1
ATOM 3420 C CA . GLU B 1 105 ? 26.344 -33.094 16.562 1 87.44 105 GLU B CA 1
ATOM 3421 C C . GLU B 1 105 ? 24.953 -32.438 16.547 1 87.44 105 GLU B C 1
ATOM 3423 O O . GLU B 1 105 ? 24.047 -32.906 17.234 1 87.44 105 GLU B O 1
ATOM 3428 N N . ALA B 1 106 ? 24.844 -31.453 15.781 1 83.88 106 ALA B N 1
ATOM 3429 C CA . ALA B 1 106 ? 23.547 -30.781 15.672 1 83.88 106 ALA B CA 1
ATOM 3430 C C . ALA B 1 106 ? 22.484 -31.719 15.102 1 83.88 106 ALA B C 1
ATOM 3432 O O . ALA B 1 106 ? 21.344 -31.719 15.547 1 83.88 106 ALA B O 1
ATOM 3433 N N . CYS B 1 107 ? 22.828 -32.562 14.18 1 91 107 CYS B N 1
ATOM 3434 C CA . CYS B 1 107 ? 21.906 -33.531 13.562 1 91 107 CYS B CA 1
ATOM 3435 C C . CYS B 1 107 ? 21.469 -34.594 14.57 1 91 107 CYS B C 1
ATOM 3437 O O . CYS B 1 107 ? 20.297 -34.969 14.602 1 91 107 CYS B O 1
ATOM 3439 N N . ARG B 1 108 ? 22.438 -34.969 15.375 1 89.06 108 ARG B N 1
ATOM 3440 C CA . ARG B 1 108 ? 22.125 -36 16.391 1 89.06 108 ARG B CA 1
ATOM 3441 C C . ARG B 1 108 ? 21.125 -35.469 17.406 1 89.06 108 ARG B C 1
ATOM 3443 O O . ARG B 1 108 ? 20.219 -36.188 17.812 1 89.06 108 ARG B O 1
ATOM 3450 N N . VAL B 1 109 ? 21.266 -34.281 17.734 1 81.31 109 VAL B N 1
ATOM 3451 C CA . VAL B 1 109 ? 20.406 -33.656 18.75 1 81.31 109 VAL B CA 1
ATOM 3452 C C . VAL B 1 109 ? 18.953 -33.656 18.266 1 81.31 109 VAL B C 1
ATOM 3454 O O . VAL B 1 109 ? 18.031 -33.844 19.062 1 81.31 109 VAL B O 1
ATOM 3457 N N . VAL B 1 110 ? 18.75 -33.562 16.906 1 82.25 110 VAL B N 1
ATOM 3458 C CA . VAL B 1 110 ? 17.391 -33.438 16.406 1 82.25 110 VAL B CA 1
ATOM 3459 C C . VAL B 1 110 ? 16.938 -34.75 15.812 1 82.25 110 VAL B C 1
ATOM 3461 O O . VAL B 1 110 ? 15.797 -34.875 15.352 1 82.25 110 VAL B O 1
ATOM 3464 N N . GLY B 1 111 ? 17.828 -35.719 15.82 1 86.44 111 GLY B N 1
ATOM 3465 C CA . GLY B 1 111 ? 17.5 -37.031 15.297 1 86.44 111 GLY B CA 1
ATOM 3466 C C . GLY B 1 111 ? 17.406 -37.094 13.789 1 86.44 111 GLY B C 1
ATOM 3467 O O . GLY B 1 111 ? 16.594 -37.812 13.227 1 86.44 111 GLY B O 1
ATOM 3468 N N . LEU B 1 112 ? 18.109 -36.344 13.141 1 92.62 112 LEU B N 1
ATOM 3469 C CA . LEU B 1 112 ? 18.141 -36.188 11.688 1 92.62 112 LEU B CA 1
ATOM 3470 C C . LEU B 1 112 ? 19.25 -37.031 11.078 1 92.62 112 LEU B C 1
ATOM 3472 O O . LEU B 1 112 ? 20.391 -37 11.523 1 92.62 112 LEU B O 1
ATOM 3476 N N . ARG B 1 113 ? 18.922 -37.938 10.062 1 96.69 113 ARG B N 1
ATOM 3477 C CA . ARG B 1 113 ? 19.938 -38.75 9.414 1 96.69 113 ARG B CA 1
ATOM 3478 C C . ARG B 1 113 ? 20.094 -38.375 7.945 1 96.69 113 ARG B C 1
ATOM 3480 O O . ARG B 1 113 ? 21.172 -38.5 7.367 1 96.69 113 ARG B O 1
ATOM 3487 N N . SER B 1 114 ? 19.047 -38 7.32 1 97.88 114 SER B N 1
ATOM 3488 C CA . SER B 1 114 ? 19.094 -37.5 5.949 1 97.88 114 SER B CA 1
ATOM 3489 C C . SER B 1 114 ? 18.266 -36.25 5.793 1 97.88 114 SER B C 1
ATOM 3491 O O . SER B 1 114 ? 17.375 -35.969 6.598 1 97.88 114 SER B O 1
ATOM 3493 N N . MET B 1 115 ? 18.609 -35.406 4.797 1 97.88 115 MET B N 1
ATOM 3494 C CA . MET B 1 115 ? 17.875 -34.156 4.594 1 97.88 115 MET B CA 1
ATOM 3495 C C . MET B 1 115 ? 18.109 -33.625 3.188 1 97.88 115 MET B C 1
ATOM 3497 O O . MET B 1 115 ? 19.094 -33.969 2.537 1 97.88 115 MET B O 1
ATOM 3501 N N . ILE B 1 116 ? 17.156 -32.875 2.693 1 98.06 116 ILE B N 1
ATOM 3502 C CA . ILE B 1 116 ? 17.297 -32.031 1.52 1 98.06 116 ILE B CA 1
ATOM 3503 C C . ILE B 1 116 ? 17.203 -30.547 1.935 1 98.06 116 ILE B C 1
ATOM 3505 O O . ILE B 1 116 ? 16.328 -30.172 2.721 1 98.06 116 ILE B O 1
ATOM 3509 N N . VAL B 1 117 ? 18.125 -29.766 1.483 1 98 117 VAL B N 1
ATOM 3510 C CA . VAL B 1 117 ? 18.125 -28.344 1.753 1 98 117 VAL B CA 1
ATOM 3511 C C . VAL B 1 117 ? 17.969 -27.562 0.444 1 98 117 VAL B C 1
ATOM 3513 O O . VAL B 1 117 ? 18.688 -27.828 -0.527 1 98 117 VAL B O 1
ATOM 3516 N N . VAL B 1 118 ? 17.062 -26.641 0.389 1 98.12 118 VAL B N 1
ATOM 3517 C CA . VAL B 1 118 ? 16.734 -25.859 -0.804 1 98.12 118 VAL B CA 1
ATOM 3518 C C . VAL B 1 118 ? 16.875 -24.375 -0.504 1 98.12 118 VAL B C 1
ATOM 3520 O O . VAL B 1 118 ? 16.062 -23.797 0.236 1 98.12 118 VAL B O 1
ATOM 3523 N N . PRO B 1 119 ? 17.828 -23.719 -1.053 1 97.56 119 PRO B N 1
ATOM 3524 C CA . PRO B 1 119 ? 17.906 -22.266 -0.895 1 97.56 119 PRO B CA 1
ATOM 3525 C C . PRO B 1 119 ? 16.844 -21.531 -1.725 1 97.56 119 PRO B C 1
ATOM 3527 O O . PRO B 1 119 ? 16.594 -21.906 -2.871 1 97.56 119 PRO B O 1
ATOM 3530 N N . LEU B 1 120 ? 16.219 -20.625 -1.197 1 97.19 120 LEU B N 1
ATOM 3531 C CA . LEU B 1 120 ? 15.219 -19.844 -1.915 1 97.19 120 LEU B CA 1
ATOM 3532 C C . LEU B 1 120 ? 15.734 -18.438 -2.189 1 97.19 120 LEU B C 1
ATOM 3534 O O . LEU B 1 120 ? 16.109 -17.719 -1.263 1 97.19 120 LEU B O 1
ATOM 3538 N N . TYR B 1 121 ? 15.641 -18.141 -3.482 1 94.62 121 TYR B N 1
ATOM 3539 C CA . TYR B 1 121 ? 16.078 -16.828 -3.949 1 94.62 121 TYR B CA 1
ATOM 3540 C C . TYR B 1 121 ? 15.031 -16.188 -4.84 1 94.62 121 TYR B C 1
ATOM 3542 O O . TYR B 1 121 ? 14.297 -16.875 -5.551 1 94.62 121 TYR B O 1
ATOM 3550 N N . PHE B 1 122 ? 14.969 -15 -4.805 1 93.69 122 PHE B N 1
ATOM 3551 C CA . PHE B 1 122 ? 14.25 -14.211 -5.801 1 93.69 122 PHE B CA 1
ATOM 3552 C C . PHE B 1 122 ? 15.156 -13.133 -6.391 1 93.69 122 PHE B C 1
ATOM 3554 O O . PHE B 1 122 ? 15.562 -12.211 -5.688 1 93.69 122 PHE B O 1
ATOM 3561 N N . ASP B 1 123 ? 15.406 -13.344 -7.684 1 87.31 123 ASP B N 1
ATOM 3562 C CA . ASP B 1 123 ? 16.453 -12.547 -8.312 1 87.31 123 ASP B CA 1
ATOM 3563 C C . ASP B 1 123 ? 17.766 -12.633 -7.527 1 87.31 123 ASP B C 1
ATOM 3565 O O . ASP B 1 123 ? 18.312 -13.719 -7.363 1 87.31 123 ASP B O 1
ATOM 3569 N N . MET B 1 124 ? 18.25 -11.602 -6.82 1 87.12 124 MET B N 1
ATOM 3570 C CA . MET B 1 124 ? 19.531 -11.641 -6.121 1 87.12 124 MET B CA 1
ATOM 3571 C C . MET B 1 124 ? 19.328 -11.586 -4.609 1 87.12 124 MET B C 1
ATOM 3573 O O . MET B 1 124 ? 20.297 -11.68 -3.848 1 87.12 124 MET B O 1
ATOM 3577 N N . GLU B 1 125 ? 18.219 -11.711 -4.266 1 91.12 125 GLU B N 1
ATOM 3578 C CA . GLU B 1 125 ? 17.922 -11.586 -2.844 1 91.12 125 GLU B CA 1
ATOM 3579 C C . GLU B 1 125 ? 17.672 -12.953 -2.209 1 91.12 125 GLU B C 1
ATOM 3581 O O . GLU B 1 125 ? 16.906 -13.758 -2.736 1 91.12 125 GLU B O 1
ATOM 3586 N N . VAL B 1 126 ? 18.359 -13.211 -1.105 1 93 126 VAL B N 1
ATOM 3587 C CA . VAL B 1 126 ? 18.156 -14.438 -0.335 1 93 126 VAL B CA 1
ATOM 3588 C C . VAL B 1 126 ? 16.875 -14.312 0.498 1 93 126 VAL B C 1
ATOM 3590 O O . VAL B 1 126 ? 16.734 -13.383 1.292 1 93 126 VAL B O 1
ATOM 3593 N N . LEU B 1 127 ? 15.969 -15.25 0.35 1 95.25 127 LEU B N 1
ATOM 3594 C CA . LEU B 1 127 ? 14.75 -15.234 1.143 1 95.25 127 LEU B CA 1
ATOM 3595 C C . LEU B 1 127 ? 14.859 -16.188 2.332 1 95.25 127 LEU B C 1
ATOM 3597 O O . LEU B 1 127 ? 14.219 -15.977 3.363 1 95.25 127 LEU B O 1
ATOM 3601 N N . GLY B 1 128 ? 15.609 -17.266 2.17 1 96.69 128 GLY B N 1
ATOM 3602 C CA . GLY B 1 128 ? 15.82 -18.25 3.219 1 96.69 128 GLY B CA 1
ATOM 3603 C C . GLY B 1 128 ? 16.156 -19.641 2.686 1 96.69 128 GLY B C 1
ATOM 3604 O O . GLY B 1 128 ? 16.547 -19.781 1.53 1 96.69 128 GLY B O 1
ATOM 3605 N N . VAL B 1 129 ? 16.062 -20.625 3.607 1 97.69 129 VAL B N 1
ATOM 3606 C CA . VAL B 1 129 ? 16.391 -22 3.25 1 97.69 129 VAL B CA 1
ATOM 3607 C C . VAL B 1 129 ? 15.32 -22.938 3.777 1 97.69 129 VAL B C 1
ATOM 3609 O O . VAL B 1 129 ? 14.922 -22.859 4.941 1 97.69 129 VAL B O 1
ATOM 3612 N N . LEU B 1 130 ? 14.828 -23.75 2.857 1 98.44 130 LEU B N 1
ATOM 3613 C CA . LEU B 1 130 ? 13.914 -24.828 3.225 1 98.44 130 LEU B CA 1
ATOM 3614 C C . LEU B 1 130 ? 14.672 -26.125 3.455 1 98.44 130 LEU B C 1
ATOM 3616 O O . LEU B 1 130 ? 15.492 -26.531 2.627 1 98.44 130 LEU B O 1
ATOM 3620 N N . LYS B 1 131 ? 14.477 -26.75 4.57 1 97.12 131 LYS B N 1
ATOM 3621 C CA . LYS B 1 131 ? 15.086 -28.031 4.918 1 97.12 131 LYS B CA 1
ATOM 3622 C C . LYS B 1 131 ? 14.016 -29.078 5.219 1 97.12 131 LYS B C 1
ATOM 3624 O O . LYS B 1 131 ? 13.148 -28.859 6.062 1 97.12 131 LYS B O 1
ATOM 3629 N N . VAL B 1 132 ? 14.062 -30.141 4.512 1 98.25 132 VAL B N 1
ATOM 3630 C CA . VAL B 1 132 ? 13.211 -31.297 4.805 1 98.25 132 VAL B CA 1
ATOM 3631 C C . VAL B 1 132 ? 14.062 -32.438 5.332 1 98.25 132 VAL B C 1
ATOM 3633 O O . VAL B 1 132 ? 15.125 -32.75 4.777 1 98.25 132 VAL B O 1
ATOM 3636 N N . LEU B 1 133 ? 13.547 -33.094 6.426 1 97.12 133 LEU B N 1
ATOM 3637 C CA . LEU B 1 133 ? 14.43 -34.031 7.105 1 97.12 133 LEU B CA 1
ATOM 3638 C C . LEU B 1 133 ? 13.727 -35.375 7.359 1 97.12 133 LEU B C 1
ATOM 3640 O O . LEU B 1 133 ? 12.492 -35.438 7.332 1 97.12 133 LEU B O 1
ATOM 3644 N N . SER B 1 134 ? 14.539 -36.375 7.48 1 97.94 134 SER B N 1
ATOM 3645 C CA . SER B 1 134 ? 14.102 -37.719 7.855 1 97.94 134 SER B CA 1
ATOM 3646 C C . SER B 1 134 ? 15.062 -38.344 8.852 1 97.94 134 SER B C 1
ATOM 3648 O O . SER B 1 134 ? 16.266 -38.062 8.844 1 97.94 134 SER B O 1
ATOM 3650 N N . ALA B 1 135 ? 14.539 -39.219 9.68 1 96.69 135 ALA B N 1
ATOM 3651 C CA . ALA B 1 135 ? 15.344 -39.969 10.648 1 96.69 135 ALA B CA 1
ATOM 3652 C C . ALA B 1 135 ? 16.047 -41.156 9.992 1 96.69 135 ALA B C 1
ATOM 3654 O O . ALA B 1 135 ? 16.938 -41.75 10.578 1 96.69 135 ALA B O 1
ATOM 3655 N N . LYS B 1 136 ? 15.68 -41.469 8.773 1 97.44 136 LYS B N 1
ATOM 3656 C CA . LYS B 1 136 ? 16.234 -42.625 8.062 1 97.44 136 LYS B CA 1
ATOM 3657 C C . LYS B 1 136 ? 17.297 -42.188 7.059 1 97.44 136 LYS B C 1
ATOM 3659 O O . LYS B 1 136 ? 17.078 -41.25 6.285 1 97.44 136 LYS B O 1
ATOM 3664 N N . PRO B 1 137 ? 18.406 -42.875 7.047 1 97 137 PRO B N 1
ATOM 3665 C CA . PRO B 1 137 ? 19.406 -42.594 6.016 1 97 137 PRO B CA 1
ATOM 3666 C C . PRO B 1 137 ? 18.938 -42.969 4.613 1 97 137 PRO B C 1
ATOM 3668 O O . PRO B 1 137 ? 18.188 -43.938 4.449 1 97 137 PRO B O 1
ATOM 3671 N N . GLY B 1 138 ? 19.328 -42.188 3.65 1 97.19 138 GLY B N 1
ATOM 3672 C CA . GLY B 1 138 ? 19.016 -42.469 2.258 1 97.19 138 GLY B CA 1
ATOM 3673 C C . GLY B 1 138 ? 17.531 -42.375 1.95 1 97.19 138 GLY B C 1
ATOM 3674 O O . GLY B 1 138 ? 17.031 -43.062 1.067 1 97.19 138 GLY B O 1
ATOM 3675 N N . PHE B 1 139 ? 16.875 -41.656 2.664 1 97.44 139 PHE B N 1
ATOM 3676 C CA . PHE B 1 139 ? 15.414 -41.594 2.566 1 97.44 139 PHE B CA 1
ATOM 3677 C C . PHE B 1 139 ? 14.977 -40.875 1.298 1 97.44 139 PHE B C 1
ATOM 3679 O O . PHE B 1 139 ? 14.023 -41.312 0.633 1 97.44 139 PHE B O 1
ATOM 3686 N N . PHE B 1 140 ? 15.609 -39.844 0.933 1 97.44 140 PHE B N 1
ATOM 3687 C CA . PHE B 1 140 ? 15.172 -39 -0.17 1 97.44 140 PHE B CA 1
ATOM 3688 C C . PHE B 1 140 ? 15.828 -39.438 -1.478 1 97.44 140 PHE B C 1
ATOM 3690 O O . PHE B 1 140 ? 17.016 -39.719 -1.515 1 97.44 140 PHE B O 1
ATOM 3697 N N . THR B 1 141 ? 15.047 -39.438 -2.484 1 94.94 141 THR B N 1
ATOM 3698 C CA . THR B 1 141 ? 15.5 -39.844 -3.811 1 94.94 141 THR B CA 1
ATOM 3699 C C . THR B 1 141 ? 15.797 -38.625 -4.68 1 94.94 141 THR B C 1
ATOM 3701 O O . THR B 1 141 ? 15.523 -37.469 -4.281 1 94.94 141 THR B O 1
ATOM 3704 N N . GLU B 1 142 ? 16.344 -38.906 -5.867 1 93.06 142 GLU B N 1
ATOM 3705 C CA . GLU B 1 142 ? 16.562 -37.844 -6.84 1 93.06 142 GLU B CA 1
ATOM 3706 C C . GLU B 1 142 ? 15.25 -37.188 -7.273 1 93.06 142 GLU B C 1
ATOM 3708 O O . GLU B 1 142 ? 15.203 -36 -7.551 1 93.06 142 GLU B O 1
ATOM 3713 N N . ASN B 1 143 ? 14.273 -38.031 -7.348 1 92.75 143 ASN B N 1
ATOM 3714 C CA . ASN B 1 143 ? 12.953 -37.5 -7.699 1 92.75 143 ASN B CA 1
ATOM 3715 C C . ASN B 1 143 ? 12.453 -36.5 -6.66 1 92.75 143 ASN B C 1
ATOM 3717 O O . ASN B 1 143 ? 11.789 -35.531 -7.004 1 92.75 143 ASN B O 1
ATOM 3721 N N . ASP B 1 144 ? 12.773 -36.781 -5.418 1 95.44 144 ASP B N 1
ATOM 3722 C CA . ASP B 1 144 ? 12.398 -35.875 -4.352 1 95.44 144 ASP B CA 1
ATOM 3723 C C . ASP B 1 144 ? 13.102 -34.5 -4.512 1 95.44 144 ASP B C 1
ATOM 3725 O O . ASP B 1 144 ? 12.469 -33.469 -4.379 1 95.44 144 ASP B O 1
ATOM 3729 N N . LEU B 1 145 ? 14.344 -34.594 -4.828 1 94.94 145 LEU B N 1
ATOM 3730 C CA . LEU B 1 145 ? 15.117 -33.406 -5.043 1 94.94 145 LEU B CA 1
ATOM 3731 C C . LEU B 1 145 ? 14.539 -32.594 -6.199 1 94.94 145 LEU B C 1
ATOM 3733 O O . LEU B 1 145 ? 14.391 -31.359 -6.094 1 94.94 145 LEU B O 1
ATOM 3737 N N . TYR B 1 146 ? 14.25 -33.281 -7.211 1 92 146 TYR B N 1
ATOM 3738 C CA . TYR B 1 146 ? 13.688 -32.625 -8.398 1 92 146 TYR B CA 1
ATOM 3739 C C . TYR B 1 146 ? 12.352 -31.969 -8.07 1 92 146 TYR B C 1
ATOM 3741 O O . TYR B 1 146 ? 12.102 -30.828 -8.492 1 92 146 TYR B O 1
ATOM 3749 N N . SER B 1 147 ? 11.539 -32.625 -7.348 1 94.38 147 SER B N 1
ATOM 3750 C CA . SER B 1 147 ? 10.227 -32.125 -6.996 1 94.38 147 SER B CA 1
ATOM 3751 C C . SER B 1 147 ? 10.328 -30.844 -6.184 1 94.38 147 SER B C 1
ATOM 3753 O O . SER B 1 147 ? 9.633 -29.859 -6.469 1 94.38 147 SER B O 1
ATOM 3755 N N . LEU B 1 148 ? 11.188 -30.812 -5.238 1 96.56 148 LEU B N 1
ATOM 3756 C CA . LEU B 1 148 ? 11.352 -29.641 -4.406 1 96.56 148 LEU B CA 1
ATOM 3757 C C . LEU B 1 148 ? 11.953 -28.484 -5.207 1 96.56 148 LEU B C 1
ATOM 3759 O O . LEU B 1 148 ? 11.578 -27.328 -5.012 1 96.56 148 LEU B O 1
ATOM 3763 N N . ASN B 1 149 ? 12.828 -28.781 -6.078 1 93.69 149 ASN B N 1
ATOM 3764 C CA . ASN B 1 149 ? 13.422 -27.766 -6.941 1 93.69 149 ASN B CA 1
ATOM 3765 C C . ASN B 1 149 ? 12.375 -27.125 -7.844 1 93.69 149 ASN B C 1
ATOM 3767 O O . ASN B 1 149 ? 12.422 -25.906 -8.086 1 93.69 149 ASN B O 1
ATOM 3771 N N . MET B 1 150 ? 11.492 -27.922 -8.305 1 91.31 150 MET B N 1
ATOM 3772 C CA . MET B 1 150 ? 10.438 -27.406 -9.172 1 91.31 150 MET B CA 1
ATOM 3773 C C . MET B 1 150 ? 9.539 -26.422 -8.422 1 91.31 150 MET B C 1
ATOM 3775 O O . MET B 1 150 ? 9.023 -25.469 -9 1 91.31 150 MET B O 1
ATOM 3779 N N . LEU B 1 151 ? 9.406 -26.609 -7.137 1 94.88 151 LEU B N 1
ATOM 3780 C CA . LEU B 1 151 ? 8.555 -25.766 -6.309 1 94.88 151 LEU B CA 1
ATOM 3781 C C . LEU B 1 151 ? 9.297 -24.516 -5.848 1 94.88 151 LEU B C 1
ATOM 3783 O O . LEU B 1 151 ? 8.68 -23.531 -5.434 1 94.88 151 LEU B O 1
ATOM 3787 N N . SER B 1 152 ? 10.594 -24.547 -5.863 1 95.88 152 SER B N 1
ATOM 3788 C CA . SER B 1 152 ? 11.422 -23.531 -5.23 1 95.88 152 SER B CA 1
ATOM 3789 C C . SER B 1 152 ? 11.141 -22.141 -5.809 1 95.88 152 SER B C 1
ATOM 3791 O O . SER B 1 152 ? 11.094 -21.156 -5.074 1 95.88 152 SER B O 1
ATOM 3793 N N . GLY B 1 153 ? 10.945 -22.078 -7.098 1 94.44 153 GLY B N 1
ATOM 3794 C CA . GLY B 1 153 ? 10.672 -20.797 -7.73 1 94.44 153 GLY B CA 1
ATOM 3795 C C . GLY B 1 153 ? 9.391 -20.156 -7.242 1 94.44 153 GLY B C 1
ATOM 3796 O O . GLY B 1 153 ? 9.367 -18.969 -6.941 1 94.44 153 GLY B O 1
ATOM 3797 N N . THR B 1 154 ? 8.352 -20.953 -7.219 1 96 154 THR B N 1
ATOM 3798 C CA . THR B 1 154 ? 7.059 -20.453 -6.762 1 96 154 THR B CA 1
ATOM 3799 C C . THR B 1 154 ? 7.121 -20.062 -5.285 1 96 154 THR B C 1
ATOM 3801 O O . THR B 1 154 ? 6.605 -19.016 -4.891 1 96 154 THR B O 1
ATOM 3804 N N . MET B 1 155 ? 7.766 -20.906 -4.469 1 97.75 155 MET B N 1
ATOM 3805 C CA . MET B 1 155 ? 7.91 -20.609 -3.049 1 97.75 155 MET B CA 1
ATOM 3806 C C . MET B 1 155 ? 8.633 -19.281 -2.848 1 97.75 155 MET B C 1
ATOM 3808 O O . MET B 1 155 ? 8.188 -18.438 -2.059 1 97.75 155 MET B O 1
ATOM 3812 N N . ALA B 1 156 ? 9.672 -19.078 -3.613 1 97.12 156 ALA B N 1
ATOM 3813 C CA . ALA B 1 156 ? 10.445 -17.844 -3.518 1 97.12 156 ALA B CA 1
ATOM 3814 C C . ALA B 1 156 ? 9.602 -16.641 -3.953 1 97.12 156 ALA B C 1
ATOM 3816 O O . ALA B 1 156 ? 9.617 -15.602 -3.297 1 97.12 156 ALA B O 1
ATOM 3817 N N . ALA B 1 157 ? 8.883 -16.797 -4.984 1 96.62 157 ALA B N 1
ATOM 3818 C CA . ALA B 1 157 ? 8.086 -15.711 -5.539 1 96.62 157 ALA B CA 1
ATOM 3819 C C . ALA B 1 157 ? 6.984 -15.289 -4.57 1 96.62 157 ALA B C 1
ATOM 3821 O O . ALA B 1 157 ? 6.793 -14.094 -4.316 1 96.62 157 ALA B O 1
ATOM 3822 N N . VAL B 1 158 ? 6.242 -16.281 -4.055 1 97.31 158 VAL B N 1
ATOM 3823 C CA . VAL B 1 158 ? 5.133 -15.938 -3.168 1 97.31 158 VAL B CA 1
ATOM 3824 C C . VAL B 1 158 ? 5.668 -15.281 -1.896 1 97.31 158 VAL B C 1
ATOM 3826 O O . VAL B 1 158 ? 5.047 -14.359 -1.357 1 97.31 158 VAL B O 1
ATOM 3829 N N . LEU B 1 159 ? 6.809 -15.75 -1.392 1 96.62 159 LEU B N 1
ATOM 3830 C CA . LEU B 1 159 ? 7.406 -15.148 -0.203 1 96.62 159 LEU B CA 1
ATOM 3831 C C . LEU B 1 159 ? 7.879 -13.727 -0.491 1 96.62 159 LEU B C 1
ATOM 3833 O O . LEU B 1 159 ? 7.645 -12.82 0.308 1 96.62 159 LEU B O 1
ATOM 3837 N N . HIS B 1 160 ? 8.523 -13.578 -1.613 1 96.19 160 HIS B N 1
ATOM 3838 C CA . HIS B 1 160 ? 8.977 -12.25 -2.02 1 96.19 160 HIS B CA 1
ATOM 3839 C C . HIS B 1 160 ? 7.809 -11.273 -2.086 1 96.19 160 HIS B C 1
ATOM 3841 O O . HIS B 1 160 ? 7.891 -10.164 -1.553 1 96.19 160 HIS B O 1
ATOM 3847 N N . ASN B 1 161 ? 6.785 -11.695 -2.705 1 94.62 161 ASN B N 1
ATOM 3848 C CA . ASN B 1 161 ? 5.598 -10.852 -2.82 1 94.62 161 ASN B CA 1
ATOM 3849 C C . ASN B 1 161 ? 4.992 -10.547 -1.453 1 94.62 161 ASN B C 1
ATOM 3851 O O . ASN B 1 161 ? 4.543 -9.43 -1.204 1 94.62 161 ASN B O 1
ATOM 3855 N N . ALA B 1 162 ? 4.965 -11.531 -0.649 1 94.94 162 ALA B N 1
ATOM 3856 C CA . ALA B 1 162 ? 4.418 -11.344 0.691 1 94.94 162 ALA B CA 1
ATOM 3857 C C . ALA B 1 162 ? 5.238 -10.328 1.482 1 94.94 162 ALA B C 1
ATOM 3859 O O . ALA B 1 162 ? 4.68 -9.492 2.195 1 94.94 162 ALA B O 1
ATOM 3860 N N . TYR B 1 163 ? 6.543 -10.391 1.409 1 92.75 163 TYR B N 1
ATOM 3861 C CA . TYR B 1 163 ? 7.402 -9.422 2.084 1 92.75 163 TYR B CA 1
ATOM 3862 C C . TYR B 1 163 ? 7.137 -8.016 1.573 1 92.75 163 TYR B C 1
ATOM 3864 O O . TYR B 1 163 ? 7.043 -7.07 2.361 1 92.75 163 TYR B O 1
ATOM 3872 N N . ARG B 1 164 ? 7.008 -7.91 0.298 1 91.69 164 ARG B N 1
ATOM 3873 C CA . ARG B 1 164 ? 6.73 -6.605 -0.295 1 91.69 164 ARG B CA 1
ATOM 3874 C C . ARG B 1 164 ? 5.363 -6.086 0.134 1 91.69 164 ARG B C 1
ATOM 3876 O O . ARG B 1 164 ? 5.195 -4.891 0.376 1 91.69 164 ARG B O 1
ATOM 3883 N N . TRP B 1 165 ? 4.457 -6.973 0.165 1 91.19 165 TRP B N 1
ATOM 3884 C CA . TRP B 1 165 ? 3.115 -6.633 0.631 1 91.19 165 TRP B CA 1
ATOM 3885 C C . TRP B 1 165 ? 3.154 -6.102 2.061 1 91.19 165 TRP B C 1
ATOM 3887 O O . TRP B 1 165 ? 2.535 -5.078 2.365 1 91.19 165 TRP B O 1
ATOM 3897 N N . ALA B 1 166 ? 3.857 -6.766 2.906 1 90 166 ALA B N 1
ATOM 3898 C CA . ALA B 1 166 ? 3.969 -6.375 4.309 1 90 166 ALA B CA 1
ATOM 3899 C C . ALA B 1 166 ? 4.605 -4.992 4.441 1 90 166 ALA B C 1
ATOM 3901 O O . ALA B 1 166 ? 4.168 -4.176 5.254 1 90 166 ALA B O 1
ATOM 3902 N N . GLU B 1 167 ? 5.609 -4.738 3.719 1 88.81 167 GLU B N 1
ATOM 3903 C CA . GLU B 1 167 ? 6.277 -3.441 3.727 1 88.81 167 GLU B CA 1
ATOM 3904 C C . GLU B 1 167 ? 5.32 -2.326 3.314 1 88.81 167 GLU B C 1
ATOM 3906 O O . GLU B 1 167 ? 5.305 -1.256 3.928 1 88.81 167 GLU B O 1
ATOM 3911 N N . ARG B 1 168 ? 4.586 -2.604 2.318 1 85.88 168 ARG B N 1
ATOM 3912 C CA . ARG B 1 168 ? 3.629 -1.615 1.828 1 85.88 168 ARG B CA 1
ATOM 3913 C C . ARG B 1 168 ? 2.535 -1.354 2.859 1 85.88 168 ARG B C 1
ATOM 3915 O O . ARG B 1 168 ? 2.1 -0.214 3.033 1 85.88 168 ARG B O 1
ATOM 3922 N N . GLU B 1 169 ? 2.113 -2.396 3.43 1 86.06 169 GLU B N 1
ATOM 3923 C CA . GLU B 1 169 ? 1.102 -2.252 4.473 1 86.06 169 GLU B CA 1
ATOM 3924 C C . GLU B 1 169 ? 1.607 -1.374 5.613 1 86.06 169 GLU B C 1
ATOM 3926 O O . GLU B 1 169 ? 0.881 -0.51 6.109 1 86.06 169 GLU B O 1
ATOM 3931 N N . LYS B 1 170 ? 2.793 -1.573 6.016 1 84.31 170 LYS B N 1
ATOM 3932 C CA . LYS B 1 170 ? 3.402 -0.759 7.066 1 84.31 170 LYS B CA 1
ATOM 3933 C C . LYS B 1 170 ? 3.51 0.701 6.633 1 84.31 170 LYS B C 1
ATOM 3935 O O . LYS B 1 170 ? 3.217 1.608 7.418 1 84.31 170 LYS B O 1
ATOM 3940 N N . ARG B 1 171 ? 3.926 0.897 5.438 1 81.88 171 ARG B N 1
ATOM 3941 C CA . ARG B 1 171 ? 4.027 2.248 4.895 1 81.88 171 ARG B CA 1
ATOM 3942 C C . ARG B 1 171 ? 2.658 2.922 4.848 1 81.88 171 ARG B C 1
ATOM 3944 O O . ARG B 1 171 ? 2.531 4.105 5.172 1 81.88 171 ARG B O 1
ATOM 3951 N N . LEU B 1 172 ? 1.653 2.145 4.387 1 81.06 172 LEU B N 1
ATOM 3952 C CA . LEU B 1 172 ? 0.291 2.664 4.332 1 81.06 172 LEU B CA 1
ATOM 3953 C C . LEU B 1 172 ? -0.191 3.072 5.723 1 81.06 172 LEU B C 1
ATOM 3955 O O . LEU B 1 172 ? -0.812 4.125 5.883 1 81.06 172 LEU B O 1
ATOM 3959 N N . GLN B 1 173 ? 0.129 2.254 6.629 1 79.19 173 GLN B N 1
ATOM 3960 C CA . GLN B 1 173 ? -0.268 2.561 7.996 1 79.19 173 GLN B CA 1
ATOM 3961 C C . GLN B 1 173 ? 0.425 3.824 8.5 1 79.19 173 GLN B C 1
ATOM 3963 O O . GLN B 1 173 ? -0.21 4.688 9.109 1 79.19 173 GLN B O 1
ATOM 3968 N N . SER B 1 174 ? 1.704 3.943 8.227 1 80.25 174 SER B N 1
ATOM 3969 C CA . SER B 1 174 ? 2.469 5.121 8.617 1 80.25 174 SER B CA 1
ATOM 3970 C C . SER B 1 174 ? 1.946 6.375 7.926 1 80.25 174 SER B C 1
ATOM 3972 O O . SER B 1 174 ? 1.759 7.414 8.562 1 80.25 174 SER B O 1
ATOM 3974 N N . MET B 1 175 ? 1.719 6.258 6.688 1 77.44 175 MET B N 1
ATOM 3975 C CA . MET B 1 175 ? 1.228 7.391 5.91 1 77.44 175 MET B CA 1
ATOM 3976 C C . MET B 1 175 ? -0.167 7.805 6.367 1 77.44 175 MET B C 1
ATOM 3978 O O . MET B 1 175 ? -0.476 8.992 6.43 1 77.44 175 MET B O 1
ATOM 3982 N N . SER B 1 176 ? -0.995 6.832 6.555 1 76.5 176 SER B N 1
ATOM 3983 C CA . SER B 1 176 ? -2.328 7.105 7.078 1 76.5 176 SER B CA 1
ATOM 3984 C C . SER B 1 176 ? -2.258 7.875 8.391 1 76.5 176 SER B C 1
ATOM 3986 O O . SER B 1 176 ? -3.023 8.812 8.609 1 76.5 176 SER B O 1
ATOM 3988 N N . TYR B 1 177 ? -1.352 7.516 9.188 1 76.62 177 TYR B N 1
ATOM 3989 C CA . TYR B 1 177 ? -1.157 8.219 10.453 1 76.62 177 TYR B CA 1
ATOM 3990 C C . TYR B 1 177 ? -0.725 9.664 10.211 1 76.62 177 TYR B C 1
ATOM 3992 O O . TYR B 1 177 ? -1.282 10.594 10.805 1 76.62 177 TYR B O 1
ATOM 4000 N N . LEU B 1 178 ? 0.172 9.836 9.367 1 76.12 178 LEU B N 1
ATOM 4001 C CA . LEU B 1 178 ? 0.682 11.172 9.055 1 76.12 178 LEU B CA 1
ATOM 4002 C C . LEU B 1 178 ? -0.398 12.023 8.398 1 76.12 178 LEU B C 1
ATOM 4004 O O . LEU B 1 178 ? -0.426 13.242 8.578 1 76.12 178 LEU B O 1
ATOM 4008 N N . ALA B 1 179 ? -1.221 11.359 7.695 1 74.62 179 ALA B N 1
ATOM 4009 C CA . ALA B 1 179 ? -2.291 12.062 6.988 1 74.62 179 ALA B CA 1
ATOM 4010 C C . ALA B 1 179 ? -3.398 12.484 7.949 1 74.62 179 ALA B C 1
ATOM 4012 O O . ALA B 1 179 ? -4.113 13.453 7.691 1 74.62 179 ALA B O 1
ATOM 4013 N N . SER B 1 180 ? -3.467 11.742 9.047 1 83.12 180 SER B N 1
ATOM 4014 C CA . SER B 1 180 ? -4.645 11.969 9.875 1 83.12 180 SER B CA 1
ATOM 4015 C C . SER B 1 180 ? -4.258 12.5 11.25 1 83.12 180 SER B C 1
ATOM 4017 O O . SER B 1 180 ? -5.109 12.977 12 1 83.12 180 SER B O 1
ATOM 4019 N N . HIS B 1 181 ? -2.982 12.461 11.594 1 86.94 181 HIS B N 1
ATOM 4020 C CA . HIS B 1 181 ? -2.584 12.844 12.945 1 86.94 181 HIS B CA 1
ATOM 4021 C C . HIS B 1 181 ? -1.58 13.992 12.914 1 86.94 181 HIS B C 1
ATOM 4023 O O . HIS B 1 181 ? -0.828 14.141 11.945 1 86.94 181 HIS B O 1
ATOM 4029 N N . ASP B 1 182 ? -1.651 14.734 13.945 1 85.44 182 ASP B N 1
ATOM 4030 C CA . ASP B 1 182 ? -0.667 15.781 14.18 1 85.44 182 ASP B CA 1
ATOM 4031 C C . ASP B 1 182 ? 0.637 15.203 14.719 1 85.44 182 ASP B C 1
ATOM 4033 O O . ASP B 1 182 ? 0.645 14.555 15.773 1 85.44 182 ASP B O 1
ATOM 4037 N N . THR B 1 183 ? 1.698 15.5 14.023 1 78.88 183 THR B N 1
ATOM 4038 C CA . THR B 1 183 ? 2.963 14.828 14.312 1 78.88 183 THR B CA 1
ATOM 4039 C C . THR B 1 183 ? 3.523 15.297 15.656 1 78.88 183 THR B C 1
ATOM 4041 O O . THR B 1 183 ? 4.242 14.555 16.328 1 78.88 183 THR B O 1
ATOM 4044 N N . LEU B 1 184 ? 3.145 16.469 16.094 1 83.62 184 LEU B N 1
ATOM 4045 C CA . LEU B 1 184 ? 3.67 17 17.344 1 83.62 184 LEU B CA 1
ATOM 4046 C C . LEU B 1 184 ? 2.98 16.359 18.531 1 83.62 184 LEU B C 1
ATOM 4048 O O . LEU B 1 184 ? 3.631 16.031 19.531 1 83.62 184 LEU B O 1
ATOM 4052 N N . THR B 1 185 ? 1.713 16.141 18.453 1 92.62 185 THR B N 1
ATOM 4053 C CA . THR B 1 185 ? 0.931 15.773 19.625 1 92.62 185 THR B CA 1
ATOM 4054 C C . THR B 1 185 ? 0.446 14.328 19.531 1 92.62 185 THR B C 1
ATOM 4056 O O . THR B 1 185 ? 0.048 13.734 20.531 1 92.62 185 THR B O 1
ATOM 4059 N N . GLY B 1 186 ? 0.353 13.875 18.312 1 90.19 186 GLY B N 1
ATOM 4060 C CA . GLY B 1 186 ? -0.131 12.523 18.125 1 90.19 186 GLY B CA 1
ATOM 4061 C C . GLY B 1 186 ? -1.642 12.438 18.016 1 90.19 186 GLY B C 1
ATOM 4062 O O . GLY B 1 186 ? -2.188 11.383 17.688 1 90.19 186 GLY B O 1
ATOM 4063 N N . ILE B 1 187 ? -2.301 13.531 18.297 1 93.12 187 ILE B N 1
ATOM 4064 C CA . ILE B 1 187 ? -3.752 13.539 18.156 1 93.12 187 ILE B CA 1
ATOM 4065 C C . ILE B 1 187 ? -4.121 13.805 16.688 1 93.12 187 ILE B C 1
ATOM 4067 O O . ILE B 1 187 ? -3.24 13.992 15.852 1 93.12 187 ILE B O 1
ATOM 4071 N N . TYR B 1 188 ? -5.418 13.742 16.375 1 90.62 188 TYR B N 1
ATOM 4072 C CA . TYR B 1 188 ? -5.848 13.938 15 1 90.62 188 TYR B CA 1
ATOM 4073 C C . TYR B 1 188 ? -5.465 15.32 14.492 1 90.62 188 TYR B C 1
ATOM 4075 O O . TYR B 1 188 ? -5.27 16.25 15.281 1 90.62 188 TYR B O 1
ATOM 4083 N N . ASN B 1 189 ? -5.32 15.383 13.18 1 85.88 189 ASN B N 1
ATOM 4084 C CA . ASN B 1 189 ? -5.031 16.688 12.578 1 85.88 189 ASN B CA 1
ATOM 4085 C C . ASN B 1 189 ? -6.293 17.328 12.016 1 85.88 189 ASN B C 1
ATOM 4087 O O . ASN B 1 189 ? -7.391 16.797 12.172 1 85.88 189 ASN B O 1
ATOM 4091 N N . ARG B 1 190 ? -6.121 18.453 11.469 1 82.94 190 ARG B N 1
ATOM 4092 C CA . ARG B 1 190 ? -7.227 19.266 10.969 1 82.94 190 ARG B CA 1
ATOM 4093 C C . ARG B 1 190 ? -8.055 18.5 9.945 1 82.94 190 ARG B C 1
ATOM 4095 O O . ARG B 1 190 ? -9.281 18.484 10.016 1 82.94 190 ARG B O 1
ATOM 4102 N N . SER B 1 191 ? -7.355 17.953 9.016 1 78.81 191 SER B N 1
ATOM 4103 C CA . SER B 1 191 ? -8.055 17.234 7.957 1 78.81 191 SER B CA 1
ATOM 4104 C C . SER B 1 191 ? -8.922 16.109 8.523 1 78.81 191 SER B C 1
ATOM 4106 O O . SER B 1 191 ? -10.078 15.945 8.125 1 78.81 191 SER B O 1
ATOM 4108 N N . ALA B 1 192 ? -8.328 15.344 9.422 1 83.56 192 ALA B N 1
ATOM 4109 C CA . ALA B 1 192 ? -9.07 14.266 10.062 1 83.56 192 ALA B CA 1
ATOM 4110 C C . ALA B 1 192 ? -10.273 14.805 10.828 1 83.56 192 ALA B C 1
ATOM 4112 O O . ALA B 1 192 ? -11.352 14.203 10.805 1 83.56 192 ALA B O 1
ATOM 4113 N N . PHE B 1 193 ? -10.078 15.883 11.516 1 91.56 193 PHE B N 1
ATOM 4114 C CA . PHE B 1 193 ? -11.148 16.5 12.289 1 91.56 193 PHE B CA 1
ATOM 4115 C C . PHE B 1 193 ? -12.367 16.766 11.406 1 91.56 193 PHE B C 1
ATOM 4117 O O . PHE B 1 193 ? -13.484 16.375 11.75 1 91.56 193 PHE B O 1
ATOM 4124 N N . TYR B 1 194 ? -12.141 17.359 10.312 1 84 194 TYR B N 1
ATOM 4125 C CA . TYR B 1 194 ? -13.242 17.781 9.453 1 84 194 TYR B CA 1
ATOM 4126 C C . TYR B 1 194 ? -13.875 16.578 8.758 1 84 194 TYR B C 1
ATOM 4128 O O . TYR B 1 194 ? -15.086 16.562 8.523 1 84 194 TYR B O 1
ATOM 4136 N N . ASP B 1 195 ? -13.094 15.641 8.445 1 82.56 195 ASP B N 1
ATOM 4137 C CA . ASP B 1 195 ? -13.633 14.406 7.871 1 82.56 195 ASP B CA 1
ATOM 4138 C C . ASP B 1 195 ? -14.562 13.703 8.852 1 82.56 195 ASP B C 1
ATOM 4140 O O . ASP B 1 195 ? -15.648 13.266 8.477 1 82.56 195 ASP B O 1
ATOM 4144 N N . PHE B 1 196 ? -14.078 13.625 10.086 1 87.56 196 PHE B N 1
ATOM 4145 C CA . PHE B 1 196 ? -14.875 12.977 11.117 1 87.56 196 PHE B CA 1
ATOM 4146 C C . PHE B 1 196 ? -16.156 13.766 11.391 1 87.56 196 PHE B C 1
ATOM 4148 O O . PHE B 1 196 ? -17.219 13.18 11.602 1 87.56 196 PHE B O 1
ATOM 4155 N N . LEU B 1 197 ? -16.031 15.016 11.391 1 90.06 197 LEU B N 1
ATOM 4156 C CA . LEU B 1 197 ? -17.203 15.844 11.641 1 90.06 197 LEU B CA 1
ATOM 4157 C C . LEU B 1 197 ? -18.234 15.672 10.531 1 90.06 197 LEU B C 1
ATOM 4159 O O . LEU B 1 197 ? -19.438 15.531 10.812 1 90.06 197 LEU B O 1
ATOM 4163 N N . ARG B 1 198 ? -17.797 15.727 9.352 1 85.25 198 ARG B N 1
ATOM 4164 C CA . ARG B 1 198 ? -18.688 15.523 8.211 1 85.25 198 ARG B CA 1
ATOM 4165 C C . ARG B 1 198 ? -19.406 14.18 8.312 1 85.25 198 ARG B C 1
ATOM 4167 O O . ARG B 1 198 ? -20.625 14.109 8.133 1 85.25 198 ARG B O 1
ATOM 4174 N N . ARG B 1 199 ? -18.75 13.117 8.609 1 81.69 199 ARG B N 1
ATOM 4175 C CA . ARG B 1 199 ? -19.312 11.781 8.742 1 81.69 199 ARG B CA 1
ATOM 4176 C C . ARG B 1 199 ? -20.281 11.719 9.914 1 81.69 199 ARG B C 1
ATOM 4178 O O . ARG B 1 199 ? -21.312 11.023 9.852 1 81.69 199 ARG B O 1
ATOM 4185 N N . GLY B 1 200 ? -19.812 12.367 11.008 1 82.81 200 GLY B N 1
ATOM 4186 C CA . GLY B 1 200 ? -20.672 12.398 12.188 1 82.81 200 GLY B CA 1
ATOM 4187 C C . GLY B 1 200 ? -22.016 13.039 11.922 1 82.81 200 GLY B C 1
ATOM 4188 O O . GLY B 1 200 ? -23.047 12.516 12.352 1 82.81 200 GLY B O 1
ATOM 4189 N N . ILE B 1 201 ? -22 14.117 11.172 1 86.62 201 ILE B N 1
ATOM 4190 C CA . ILE B 1 201 ? -23.234 14.844 10.867 1 86.62 201 ILE B CA 1
ATOM 4191 C C . ILE B 1 201 ? -24.125 13.984 9.969 1 86.62 201 ILE B C 1
ATOM 4193 O O . ILE B 1 201 ? -25.344 13.93 10.172 1 86.62 201 ILE B O 1
ATOM 4197 N N . THR B 1 202 ? -23.547 13.312 9.062 1 80.81 202 THR B N 1
ATOM 4198 C CA . THR B 1 202 ? -24.297 12.508 8.102 1 80.81 202 THR B CA 1
ATOM 4199 C C . THR B 1 202 ? -24.938 11.305 8.781 1 80.81 202 THR B C 1
ATOM 4201 O O . THR B 1 202 ? -26 10.844 8.367 1 80.81 202 THR B O 1
ATOM 4204 N N . ARG B 1 203 ? -24.266 10.875 9.742 1 74.25 203 ARG B N 1
ATOM 4205 C CA . ARG B 1 203 ? -24.75 9.695 10.453 1 74.25 203 ARG B CA 1
ATOM 4206 C C . ARG B 1 203 ? -25.906 10.047 11.391 1 74.25 203 ARG B C 1
ATOM 4208 O O . ARG B 1 203 ? -26.672 9.172 11.781 1 74.25 203 ARG B O 1
ATOM 4215 N N . LEU B 1 204 ? -25.859 11.336 11.859 1 74.31 204 LEU B N 1
ATOM 4216 C CA . LEU B 1 204 ? -26.812 11.742 12.883 1 74.31 204 LEU B CA 1
ATOM 4217 C C . LEU B 1 204 ? -28.234 11.82 12.305 1 74.31 204 LEU B C 1
ATOM 4219 O O . LEU B 1 204 ? -28.484 12.602 11.383 1 74.31 204 LEU B O 1
ATOM 4223 N N . SER B 1 205 ? -28.703 10.766 11.812 1 60.66 205 SER B N 1
ATOM 4224 C CA . SER B 1 205 ? -30.141 10.758 11.547 1 60.66 205 SER B CA 1
ATOM 4225 C C . SER B 1 205 ? -30.953 10.984 12.82 1 60.66 205 SER B C 1
ATOM 4227 O O . SER B 1 205 ? -30.391 11.289 13.867 1 60.66 205 SER B O 1
ATOM 4229 N N . SER B 1 206 ? -32.094 10.25 13.039 1 54.41 206 SER B N 1
ATOM 4230 C CA . SER B 1 206 ? -33.219 10.328 13.977 1 54.41 206 SER B CA 1
ATOM 4231 C C . SER B 1 206 ? -32.781 10.016 15.398 1 54.41 206 SER B C 1
ATOM 4233 O O . SER B 1 206 ? -33.562 10.109 16.344 1 54.41 206 SER B O 1
ATOM 4235 N N . ASN B 1 207 ? -31.516 9.602 15.609 1 57.47 207 ASN B N 1
ATOM 4236 C CA . ASN B 1 207 ? -31.375 8.953 16.906 1 57.47 207 ASN B CA 1
ATOM 4237 C C . ASN B 1 207 ? -30.938 9.938 17.984 1 57.47 207 ASN B C 1
ATOM 4239 O O . ASN B 1 207 ? -30.5 11.047 17.672 1 57.47 207 ASN B O 1
ATOM 4243 N N . PHE B 1 208 ? -31.109 9.648 19.266 1 66.44 208 PHE B N 1
ATOM 4244 C CA . PHE B 1 208 ? -30.969 10.297 20.562 1 66.44 208 PHE B CA 1
ATOM 4245 C C . PHE B 1 208 ? -29.5 10.578 20.859 1 66.44 208 PHE B C 1
ATOM 4247 O O . PHE B 1 208 ? -29.062 10.523 22.016 1 66.44 208 PHE B O 1
ATOM 4254 N N . ILE B 1 209 ? -28.672 10.711 19.781 1 76.12 209 ILE B N 1
ATOM 4255 C CA . ILE B 1 209 ? -27.281 11.016 20.031 1 76.12 209 ILE B CA 1
ATOM 4256 C C . ILE B 1 209 ? -27 12.484 19.703 1 76.12 209 ILE B C 1
ATOM 4258 O O . ILE B 1 209 ? -27.406 12.977 18.641 1 76.12 209 ILE B O 1
ATOM 4262 N N . SER B 1 210 ? -26.5 13.102 20.734 1 82.94 210 SER B N 1
ATOM 4263 C CA . SER B 1 210 ? -26.109 14.492 20.531 1 82.94 210 SER B CA 1
ATOM 4264 C C . SER B 1 210 ? -24.688 14.586 20 1 82.94 210 SER B C 1
ATOM 4266 O O . SER B 1 210 ? -23.828 13.758 20.328 1 82.94 210 SER B O 1
ATOM 4268 N N . LEU B 1 211 ? -24.484 15.453 19.031 1 91 211 LEU B N 1
ATOM 4269 C CA . LEU B 1 211 ? -23.141 15.766 18.531 1 91 211 LEU B CA 1
ATOM 4270 C C . LEU B 1 211 ? -22.734 17.188 18.922 1 91 211 LEU B C 1
ATOM 4272 O O . LEU B 1 211 ? -23.484 18.141 18.703 1 91 211 LEU B O 1
ATOM 4276 N N . SER B 1 212 ? -21.641 17.297 19.609 1 94 212 SER B N 1
ATOM 4277 C CA . SER B 1 212 ? -21.109 18.594 19.984 1 94 212 SER B CA 1
ATOM 4278 C C . SER B 1 212 ? -19.703 18.812 19.422 1 94 212 SER B C 1
ATOM 4280 O O . SER B 1 212 ? -18.922 17.859 19.328 1 94 212 SER B O 1
ATOM 4282 N N . VAL B 1 213 ? -19.5 20.016 19.062 1 95.5 213 VAL B N 1
ATOM 4283 C CA . VAL B 1 213 ? -18.188 20.453 18.578 1 95.5 213 VAL B CA 1
ATOM 4284 C C . VAL B 1 213 ? -17.609 21.516 19.516 1 95.5 213 VAL B C 1
ATOM 4286 O O . VAL B 1 213 ? -18.297 22.469 19.875 1 95.5 213 VAL B O 1
ATOM 4289 N N . VAL B 1 214 ? -16.375 21.266 19.891 1 96.44 214 VAL B N 1
ATOM 4290 C CA . VAL B 1 214 ? -15.703 22.219 20.766 1 96.44 214 VAL B CA 1
ATOM 4291 C C . VAL B 1 214 ? -14.422 22.719 20.109 1 96.44 214 VAL B C 1
ATOM 4293 O O . VAL B 1 214 ? -13.617 21.922 19.609 1 96.44 214 VAL B O 1
ATOM 4296 N N . PHE B 1 215 ? -14.266 23.969 20.094 1 95.81 215 PHE B N 1
ATOM 4297 C CA . PHE B 1 215 ? -13.008 24.578 19.672 1 95.81 215 PHE B CA 1
ATOM 4298 C C . PHE B 1 215 ? -12.242 25.109 20.875 1 95.81 215 PHE B C 1
ATOM 4300 O O . PHE B 1 215 ? -12.836 25.688 21.797 1 95.81 215 PHE B O 1
ATOM 4307 N N . PHE B 1 216 ? -10.961 24.828 20.875 1 95.81 216 PHE B N 1
ATOM 4308 C CA . PHE B 1 216 ? -10.07 25.344 21.906 1 95.81 216 PHE B CA 1
ATOM 4309 C C . PHE B 1 216 ? -8.992 26.219 21.297 1 95.81 216 PHE B C 1
ATOM 4311 O O . PHE B 1 216 ? -8.531 25.969 20.188 1 95.81 216 PHE B O 1
ATOM 4318 N N . ASP B 1 217 ? -8.609 27.141 22 1 93.56 217 ASP B N 1
ATOM 4319 C CA . ASP B 1 217 ? -7.43 27.953 21.703 1 93.56 217 ASP B CA 1
ATOM 4320 C C . ASP B 1 217 ? -6.477 27.984 22.906 1 93.56 217 ASP B C 1
ATOM 4322 O O . ASP B 1 217 ? -6.902 28.219 24.031 1 93.56 217 ASP B O 1
ATOM 4326 N N . LEU B 1 218 ? -5.27 27.703 22.641 1 94.5 218 LEU B N 1
ATOM 4327 C CA . LEU B 1 218 ? -4.25 27.812 23.672 1 94.5 218 LEU B CA 1
ATOM 4328 C C . LEU B 1 218 ? -3.807 29.266 23.859 1 94.5 218 LEU B C 1
ATOM 4330 O O . LEU B 1 218 ? -2.941 29.75 23.125 1 94.5 218 LEU B O 1
ATOM 4334 N N . ASP B 1 219 ? -4.219 29.812 25 1 93.25 219 ASP B N 1
ATOM 4335 C CA . ASP B 1 219 ? -4.008 31.25 25.219 1 93.25 219 ASP B CA 1
ATOM 4336 C C . ASP B 1 219 ? -2.543 31.547 25.516 1 93.25 219 ASP B C 1
ATOM 4338 O O . ASP B 1 219 ? -1.928 30.875 26.344 1 93.25 219 ASP B O 1
ATOM 4342 N N . GLY B 1 220 ? -2.012 32.594 24.781 1 90.56 220 GLY B N 1
ATOM 4343 C CA . GLY B 1 220 ? -0.693 33.094 25.125 1 90.56 220 GLY B CA 1
ATOM 4344 C C . GLY B 1 220 ? 0.436 32.281 24.516 1 90.56 220 GLY B C 1
ATOM 4345 O O . GLY B 1 220 ? 1.592 32.406 24.922 1 90.56 220 GLY B O 1
ATOM 4346 N N . LEU B 1 221 ? 0.122 31.438 23.594 1 90.06 221 LEU B N 1
ATOM 4347 C CA . LEU B 1 221 ? 1.157 30.594 23.016 1 90.06 221 LEU B CA 1
ATOM 4348 C C . LEU B 1 221 ? 2.232 31.453 22.344 1 90.06 221 LEU B C 1
ATOM 4350 O O . LEU B 1 221 ? 3.422 31.141 22.438 1 90.06 221 LEU B O 1
ATOM 4354 N N . LYS B 1 222 ? 1.812 32.406 21.641 1 81.69 222 LYS B N 1
ATOM 4355 C CA . LYS B 1 222 ? 2.775 33.25 20.969 1 81.69 222 LYS B CA 1
ATOM 4356 C C . LYS B 1 222 ? 3.734 33.906 21.969 1 81.69 222 LYS B C 1
ATOM 4358 O O . LYS B 1 222 ? 4.938 33.969 21.719 1 81.69 222 LYS B O 1
ATOM 4363 N N . GLN B 1 223 ? 3.205 34.375 23.047 1 85.81 223 GLN B N 1
ATOM 4364 C CA . GLN B 1 223 ? 4.035 34.969 24.094 1 85.81 223 GLN B CA 1
ATOM 4365 C C . GLN B 1 223 ? 5.043 33.938 24.625 1 85.81 223 GLN B C 1
ATOM 4367 O O . GLN B 1 223 ? 6.18 34.312 24.938 1 85.81 223 GLN B O 1
ATOM 4372 N N . VAL B 1 224 ? 4.613 32.812 24.797 1 90.81 224 VAL B N 1
ATOM 4373 C CA . VAL B 1 224 ? 5.496 31.766 25.281 1 90.81 224 VAL B CA 1
ATOM 4374 C C . VAL B 1 224 ? 6.605 31.516 24.266 1 90.81 224 VAL B C 1
ATOM 4376 O O . VAL B 1 224 ? 7.777 31.391 24.625 1 90.81 224 VAL B O 1
ATOM 4379 N N . ASN B 1 225 ? 6.258 31.438 23.016 1 82.25 225 ASN B N 1
ATOM 4380 C CA . ASN B 1 225 ? 7.242 31.266 21.938 1 82.25 225 ASN B CA 1
ATOM 4381 C C . ASN B 1 225 ? 8.266 32.406 21.922 1 82.25 225 ASN B C 1
ATOM 4383 O O . ASN B 1 225 ? 9.461 32.156 21.797 1 82.25 225 ASN B O 1
ATOM 4387 N N . ASP B 1 226 ? 7.719 33.531 22.062 1 77.56 226 ASP B N 1
ATOM 4388 C CA . ASP B 1 226 ? 8.562 34.719 22 1 77.56 226 ASP B CA 1
ATOM 4389 C C . ASP B 1 226 ? 9.516 34.781 23.188 1 77.56 226 ASP B C 1
ATOM 4391 O O . ASP B 1 226 ? 10.656 35.25 23.047 1 77.56 226 ASP B O 1
ATOM 4395 N N . SER B 1 227 ? 9.039 34.375 24.281 1 84.62 227 SER B N 1
ATOM 4396 C CA . SER B 1 227 ? 9.789 34.5 25.531 1 84.62 227 SER B CA 1
ATOM 4397 C C . SER B 1 227 ? 10.758 33.344 25.719 1 84.62 227 SER B C 1
ATOM 4399 O O . SER B 1 227 ? 11.867 33.531 26.234 1 84.62 227 SER B O 1
ATOM 4401 N N . TYR B 1 228 ? 10.305 32.188 25.297 1 85 228 TYR B N 1
ATOM 4402 C CA . TYR B 1 228 ? 11.07 31.016 25.703 1 85 228 TYR B CA 1
ATOM 4403 C C . TYR B 1 228 ? 11.453 30.172 24.484 1 85 228 TYR B C 1
ATOM 4405 O O . TYR B 1 228 ? 12.094 29.125 24.625 1 85 228 TYR B O 1
ATOM 4413 N N . GLY B 1 229 ? 11.047 30.578 23.438 1 77.19 229 GLY B N 1
ATOM 4414 C CA . GLY B 1 229 ? 11.383 29.859 22.219 1 77.19 229 GLY B CA 1
ATOM 4415 C C . GLY B 1 229 ? 10.297 28.891 21.766 1 77.19 229 GLY B C 1
ATOM 4416 O O . GLY B 1 229 ? 9.391 28.562 22.547 1 77.19 229 GLY B O 1
ATOM 4417 N N . HIS B 1 230 ? 10.422 28.297 20.578 1 76.75 230 HIS B N 1
ATOM 4418 C CA . HIS B 1 230 ? 9.414 27.422 19.969 1 76.75 230 HIS B CA 1
ATOM 4419 C C . HIS B 1 230 ? 9.367 26.062 20.672 1 76.75 230 HIS B C 1
ATOM 4421 O O . HIS B 1 230 ? 8.32 25.422 20.719 1 76.75 230 HIS B O 1
ATOM 4427 N N . ALA B 1 231 ? 10.484 25.719 21.109 1 81.94 231 ALA B N 1
ATOM 4428 C CA . ALA B 1 231 ? 10.5 24.453 21.844 1 81.94 231 ALA B CA 1
ATOM 4429 C C . ALA B 1 231 ? 9.562 24.516 23.047 1 81.94 231 ALA B C 1
ATOM 4431 O O . ALA B 1 231 ? 8.891 23.531 23.359 1 81.94 231 ALA B O 1
ATOM 4432 N N . ALA B 1 232 ? 9.562 25.594 23.688 1 88.5 232 ALA B N 1
ATOM 4433 C CA . ALA B 1 232 ? 8.664 25.781 24.828 1 88.5 232 ALA B CA 1
ATOM 4434 C C . ALA B 1 232 ? 7.203 25.781 24.375 1 88.5 232 ALA B C 1
ATOM 4436 O O . ALA B 1 232 ? 6.34 25.234 25.078 1 88.5 232 ALA B O 1
ATOM 4437 N N . GLY B 1 233 ? 6.977 26.406 23.297 1 90.44 233 GLY B N 1
ATOM 4438 C CA . GLY B 1 233 ? 5.637 26.375 22.734 1 90.44 233 GLY B CA 1
ATOM 4439 C C . GLY B 1 233 ? 5.172 24.984 22.359 1 90.44 233 GLY B C 1
ATOM 4440 O O . GLY B 1 233 ? 4.043 24.594 22.672 1 90.44 233 GLY B O 1
ATOM 4441 N N . ASP B 1 234 ? 6.047 24.266 21.766 1 88.25 234 ASP B N 1
ATOM 4442 C CA . ASP B 1 234 ? 5.746 22.875 21.422 1 88.25 234 ASP B CA 1
ATOM 4443 C C . ASP B 1 234 ? 5.445 22.047 22.656 1 88.25 234 ASP B C 1
ATOM 4445 O O . ASP B 1 234 ? 4.551 21.203 22.641 1 88.25 234 ASP B O 1
ATOM 4449 N N . PHE B 1 235 ? 6.215 22.297 23.578 1 92.31 235 PHE B N 1
ATOM 4450 C CA . PHE B 1 235 ? 6.008 21.609 24.844 1 92.31 235 PHE B CA 1
ATOM 4451 C C . PHE B 1 235 ? 4.625 21.922 25.406 1 92.31 235 PHE B C 1
ATOM 4453 O O . PHE B 1 235 ? 3.91 21.016 25.844 1 92.31 235 PHE B O 1
ATOM 4460 N N . LEU B 1 236 ? 4.297 23.172 25.375 1 94.62 236 LEU B N 1
ATOM 4461 C CA . LEU B 1 236 ? 3.002 23.609 25.891 1 94.62 236 LEU B CA 1
ATOM 4462 C C . LEU B 1 236 ? 1.863 22.969 25.109 1 94.62 236 LEU B C 1
ATOM 4464 O O . LEU B 1 236 ? 0.883 22.5 25.688 1 94.62 236 LEU B O 1
ATOM 4468 N N . ILE B 1 237 ? 2.012 22.953 23.859 1 95 237 ILE B N 1
ATOM 4469 C CA . ILE B 1 237 ? 1.033 22.359 22.969 1 95 237 ILE B CA 1
ATOM 4470 C C . ILE B 1 237 ? 0.856 20.875 23.312 1 95 237 ILE B C 1
ATOM 4472 O O . ILE B 1 237 ? -0.271 20.406 23.453 1 95 237 ILE B O 1
ATOM 4476 N N . THR B 1 238 ? 1.929 20.172 23.484 1 96.12 238 THR B N 1
ATOM 4477 C CA . THR B 1 238 ? 1.921 18.734 23.766 1 96.12 238 THR B CA 1
ATOM 4478 C C . THR B 1 238 ? 1.298 18.453 25.125 1 96.12 238 THR B C 1
ATOM 4480 O O . THR B 1 238 ? 0.539 17.5 25.281 1 96.12 238 THR B O 1
ATOM 4483 N N . GLN B 1 239 ? 1.624 19.266 26.031 1 95.88 239 GLN B N 1
ATOM 4484 C CA . GLN B 1 239 ? 1.083 19.094 27.375 1 95.88 239 GLN B CA 1
ATOM 4485 C C . GLN B 1 239 ? -0.43 19.281 27.375 1 95.88 239 GLN B C 1
ATOM 4487 O O . GLN B 1 239 ? -1.151 18.531 28.047 1 95.88 239 GLN B O 1
ATOM 4492 N N . PHE B 1 240 ? -0.861 20.281 26.75 1 95.94 240 PHE B N 1
ATOM 4493 C CA . PHE B 1 240 ? -2.301 20.484 26.641 1 95.94 240 PHE B CA 1
ATOM 4494 C C . PHE B 1 240 ? -2.979 19.281 26.016 1 95.94 240 PHE B C 1
ATOM 4496 O O . PHE B 1 240 ? -3.979 18.781 26.531 1 95.94 240 PHE B O 1
ATOM 4503 N N . ALA B 1 241 ? -2.412 18.859 24.891 1 96.5 241 ALA B N 1
ATOM 4504 C CA . ALA B 1 241 ? -2.973 17.719 24.188 1 96.5 241 ALA B CA 1
ATOM 4505 C C . ALA B 1 241 ? -3.027 16.484 25.078 1 96.5 241 ALA B C 1
ATOM 4507 O O . ALA B 1 241 ? -4.039 15.781 25.125 1 96.5 241 ALA B O 1
ATOM 4508 N N . ASN B 1 242 ? -1.988 16.25 25.812 1 95.88 242 ASN B N 1
ATOM 4509 C CA . ASN B 1 242 ? -1.912 15.094 26.688 1 95.88 242 ASN B CA 1
ATOM 4510 C C . ASN B 1 242 ? -2.943 15.18 27.812 1 95.88 242 ASN B C 1
ATOM 4512 O O . ASN B 1 242 ? -3.637 14.203 28.109 1 95.88 242 ASN B O 1
ATOM 4516 N N . ARG B 1 243 ? -3.025 16.297 28.391 1 96 243 ARG B N 1
ATOM 4517 C CA . ARG B 1 243 ? -3.945 16.484 29.5 1 96 243 ARG B CA 1
ATOM 4518 C C . ARG B 1 243 ? -5.391 16.297 29.062 1 96 243 ARG B C 1
ATOM 4520 O O . ARG B 1 243 ? -6.164 15.609 29.719 1 96 243 ARG B O 1
ATOM 4527 N N . LEU B 1 244 ? -5.73 16.906 28 1 96.12 244 LEU B N 1
ATOM 4528 C CA . LEU B 1 244 ? -7.109 16.797 27.547 1 96.12 244 LEU B CA 1
ATOM 4529 C C . LEU B 1 244 ? -7.422 15.367 27.094 1 96.12 244 LEU B C 1
ATOM 4531 O O . LEU B 1 244 ? -8.523 14.867 27.328 1 96.12 244 LEU B O 1
ATOM 4535 N N . SER B 1 245 ? -6.484 14.758 26.438 1 95.81 245 SER B N 1
ATOM 4536 C CA . SER B 1 245 ? -6.66 13.383 25.984 1 95.81 245 SER B CA 1
ATOM 4537 C C . SER B 1 245 ? -6.969 12.453 27.156 1 95.81 245 SER B C 1
ATOM 4539 O O . SER B 1 245 ? -7.715 11.484 27.016 1 95.81 245 SER B O 1
ATOM 4541 N N . ASN B 1 246 ? -6.414 12.758 28.281 1 94.5 246 ASN B N 1
ATOM 4542 C CA . ASN B 1 246 ? -6.605 11.93 29.469 1 94.5 246 ASN B CA 1
ATOM 4543 C C . ASN B 1 246 ? -7.98 12.148 30.078 1 94.5 246 ASN B C 1
ATOM 4545 O O . ASN B 1 246 ? -8.43 11.359 30.922 1 94.5 246 ASN B O 1
ATOM 4549 N N . LEU B 1 247 ? -8.656 13.164 29.641 1 94.12 247 LEU B N 1
ATOM 4550 C CA . LEU B 1 247 ? -9.93 13.523 30.25 1 94.12 247 LEU B CA 1
ATOM 4551 C C . LEU B 1 247 ? -11.094 13.078 29.375 1 94.12 247 LEU B C 1
ATOM 4553 O O . LEU B 1 247 ? -12.25 13.141 29.781 1 94.12 247 LEU B O 1
ATOM 4557 N N . ILE B 1 248 ? -10.773 12.641 28.188 1 93 248 ILE B N 1
ATOM 4558 C CA . ILE B 1 248 ? -11.836 12.234 27.266 1 93 248 ILE B CA 1
ATOM 4559 C C . ILE B 1 248 ? -11.711 10.742 26.953 1 93 248 ILE B C 1
ATOM 4561 O O . ILE B 1 248 ? -10.836 10.062 27.5 1 93 248 ILE B O 1
ATOM 4565 N N . GLN B 1 249 ? -12.695 10.289 26.156 1 87.69 249 GLN B N 1
ATOM 4566 C CA . GLN B 1 249 ? -12.703 8.875 25.812 1 87.69 249 GLN B CA 1
ATOM 4567 C C . GLN B 1 249 ? -11.984 8.617 24.484 1 87.69 249 GLN B C 1
ATOM 4569 O O . GLN B 1 249 ? -11.836 9.531 23.672 1 87.69 249 GLN B O 1
ATOM 4574 N N . ASP B 1 250 ? -11.68 7.391 24.266 1 81.56 250 ASP B N 1
ATOM 4575 C CA . ASP B 1 250 ? -10.914 6.992 23.078 1 81.56 250 ASP B CA 1
ATOM 4576 C C . ASP B 1 250 ? -11.734 7.191 21.812 1 81.56 250 ASP B C 1
ATOM 4578 O O . ASP B 1 250 ? -11.172 7.441 20.734 1 81.56 250 ASP B O 1
ATOM 4582 N N . HIS B 1 251 ? -13 7.125 21.938 1 79.19 251 HIS B N 1
ATOM 4583 C CA . HIS B 1 251 ? -13.828 7.223 20.734 1 79.19 251 HIS B CA 1
ATOM 4584 C C . HIS B 1 251 ? -14.133 8.68 20.391 1 79.19 251 HIS B C 1
ATOM 4586 O O . HIS B 1 251 ? -14.664 8.969 19.328 1 79.19 251 HIS B O 1
ATOM 4592 N N . ASP B 1 252 ? -13.695 9.602 21.266 1 88.81 252 ASP B N 1
ATOM 4593 C CA . ASP B 1 252 ? -13.852 11.023 20.984 1 88.81 252 ASP B CA 1
ATOM 4594 C C . ASP B 1 252 ? -12.805 11.5 19.969 1 88.81 252 ASP B C 1
ATOM 4596 O O . ASP B 1 252 ? -11.672 11.008 19.969 1 88.81 252 ASP B O 1
ATOM 4600 N N . THR B 1 253 ? -13.266 12.391 19.125 1 93.31 253 THR B N 1
ATOM 4601 C CA . THR B 1 253 ? -12.32 12.938 18.141 1 93.31 253 THR B CA 1
ATOM 4602 C C . THR B 1 253 ? -11.695 14.227 18.672 1 93.31 253 THR B C 1
ATOM 4604 O O . THR B 1 253 ? -12.367 15.25 18.781 1 93.31 253 THR B O 1
ATOM 4607 N N . PHE B 1 254 ? -10.469 14.172 19.047 1 96.31 254 PHE B N 1
ATOM 4608 C CA . PHE B 1 254 ? -9.68 15.305 19.5 1 96.31 254 PHE B CA 1
ATOM 4609 C C . PHE B 1 254 ? -8.539 15.602 18.547 1 96.31 254 PHE B C 1
ATOM 4611 O O . PHE B 1 254 ? -7.727 14.727 18.25 1 96.31 254 PHE B O 1
ATOM 4618 N N . ALA B 1 255 ? -8.555 16.859 18 1 95.12 255 ALA B N 1
ATOM 4619 C CA . ALA B 1 255 ? -7.633 17.172 16.922 1 95.12 255 ALA B CA 1
ATOM 4620 C C . ALA B 1 255 ? -6.953 18.516 17.141 1 95.12 255 ALA B C 1
ATOM 4622 O O . ALA B 1 255 ? -7.508 19.406 17.797 1 95.12 255 ALA B O 1
ATOM 4623 N N . ARG B 1 256 ? -5.75 18.672 16.625 1 92.56 256 ARG B N 1
ATOM 4624 C CA . ARG B 1 256 ? -5.098 19.969 16.5 1 92.56 256 ARG B CA 1
ATOM 4625 C C . ARG B 1 256 ? -5.387 20.594 15.141 1 92.56 256 ARG B C 1
ATOM 4627 O O . ARG B 1 256 ? -5.062 20.016 14.102 1 92.56 256 ARG B O 1
ATOM 4634 N N . LEU B 1 257 ? -5.996 21.734 15.133 1 86.44 257 LEU B N 1
ATOM 4635 C CA . LEU B 1 257 ? -6.508 22.344 13.914 1 86.44 257 LEU B CA 1
ATOM 4636 C C . LEU B 1 257 ? -5.496 23.328 13.336 1 86.44 257 LEU B C 1
ATOM 4638 O O . LEU B 1 257 ? -5.566 23.672 12.156 1 86.44 257 LEU B O 1
ATOM 4642 N N . GLY B 1 258 ? -4.625 23.75 14.156 1 79.12 258 GLY B N 1
ATOM 4643 C CA . GLY B 1 258 ? -3.619 24.734 13.789 1 79.12 258 GLY B CA 1
ATOM 4644 C C . GLY B 1 258 ? -2.531 24.891 14.828 1 79.12 258 GLY B C 1
ATOM 4645 O O . GLY B 1 258 ? -2.166 23.938 15.508 1 79.12 258 GLY B O 1
ATOM 4646 N N . GLY B 1 259 ? -1.91 26.016 14.797 1 79.5 259 GLY B N 1
ATOM 4647 C CA . GLY B 1 259 ? -0.84 26.266 15.75 1 79.5 259 GLY B CA 1
ATOM 4648 C C . GLY B 1 259 ? -1.28 26.125 17.188 1 79.5 259 GLY B C 1
ATOM 4649 O O . GLY B 1 259 ? -0.76 25.281 17.922 1 79.5 259 GLY B O 1
ATOM 4650 N N . ASP B 1 260 ? -2.281 26.922 17.531 1 88.94 260 ASP B N 1
ATOM 4651 C CA . ASP B 1 260 ? -2.768 26.922 18.906 1 88.94 260 ASP B CA 1
ATOM 4652 C C . ASP B 1 260 ? -4.238 26.516 18.984 1 88.94 260 ASP B C 1
ATOM 4654 O O . ASP B 1 260 ? -4.883 26.656 20.016 1 88.94 260 ASP B O 1
ATOM 4658 N N . GLU B 1 261 ? -4.699 26.031 17.875 1 91.25 261 GLU B N 1
ATOM 4659 C CA . GLU B 1 261 ? -6.125 25.719 17.797 1 91.25 261 GLU B CA 1
ATOM 4660 C C . GLU B 1 261 ? -6.371 24.219 17.828 1 91.25 261 GLU B C 1
ATOM 4662 O O . GLU B 1 261 ? -5.648 23.453 17.188 1 91.25 261 GLU B O 1
ATOM 4667 N N . PHE B 1 262 ? -7.402 23.812 18.641 1 95.81 262 PHE B N 1
ATOM 4668 C CA . PHE B 1 262 ? -7.77 22.406 18.797 1 95.81 262 PHE B CA 1
ATOM 4669 C C . PHE B 1 262 ? -9.273 22.219 18.641 1 95.81 262 PHE B C 1
ATOM 4671 O O . PHE B 1 262 ? -10.047 23.172 18.828 1 95.81 262 PHE B O 1
ATOM 4678 N N . GLY B 1 263 ? -9.656 21.047 18.281 1 95.88 263 GLY B N 1
ATOM 4679 C CA . GLY B 1 263 ? -11.062 20.703 18.125 1 95.88 263 GLY B CA 1
ATOM 4680 C C . GLY B 1 263 ? -11.422 19.375 18.75 1 95.88 263 GLY B C 1
ATOM 4681 O O . GLY B 1 263 ? -10.617 18.438 18.75 1 95.88 263 GLY B O 1
ATOM 4682 N N . LEU B 1 264 ? -12.609 19.312 19.297 1 96.75 264 LEU B N 1
ATOM 4683 C CA . LEU B 1 264 ? -13.148 18.078 19.891 1 96.75 264 LEU B CA 1
ATOM 4684 C C . LEU B 1 264 ? -14.555 17.797 19.391 1 96.75 264 LEU B C 1
ATOM 4686 O O . LEU B 1 264 ? -15.383 18.719 19.297 1 96.75 264 LEU B O 1
ATOM 4690 N N . ILE B 1 265 ? -14.773 16.641 18.922 1 94.69 265 ILE B N 1
ATOM 4691 C CA . ILE B 1 265 ? -16.094 16.172 18.547 1 94.69 265 ILE B CA 1
ATOM 4692 C C . ILE B 1 265 ? -16.578 15.117 19.547 1 94.69 265 ILE B C 1
ATOM 4694 O O . ILE B 1 265 ? -15.906 14.102 19.766 1 94.69 265 ILE B O 1
ATOM 4698 N N . LEU B 1 266 ? -17.672 15.375 20.156 1 91.88 266 LEU B N 1
ATOM 4699 C CA . LEU B 1 266 ? -18.266 14.43 21.094 1 91.88 266 LEU B CA 1
ATOM 4700 C C . LEU B 1 266 ? -19.641 13.977 20.609 1 91.88 266 LEU B C 1
ATOM 4702 O O . LEU B 1 266 ? -20.484 14.797 20.266 1 91.88 266 LEU B O 1
ATOM 4706 N N . MET B 1 267 ? -19.719 12.711 20.516 1 86.94 267 MET B N 1
ATOM 4707 C CA . MET B 1 267 ? -21.031 12.102 20.297 1 86.94 267 MET B CA 1
ATOM 4708 C C . MET B 1 267 ? -21.5 11.375 21.547 1 86.94 267 MET B C 1
ATOM 4710 O O . MET B 1 267 ? -20.797 10.516 22.078 1 86.94 267 MET B O 1
ATOM 4714 N N . SER B 1 268 ? -22.609 11.836 22.047 1 84.75 268 SER B N 1
ATOM 4715 C CA . SER B 1 268 ? -23.047 11.297 23.328 1 84.75 268 SER B CA 1
ATOM 4716 C C . SER B 1 268 ? -24.562 11.148 23.375 1 84.75 268 SER B C 1
ATOM 4718 O O . SER B 1 268 ? -25.297 11.992 22.859 1 84.75 268 SER B O 1
ATOM 4720 N N . PRO B 1 269 ? -24.938 10.086 24.047 1 81.56 269 PRO B N 1
ATOM 4721 C CA . PRO B 1 269 ? -26.375 9.922 24.281 1 81.56 269 PRO B CA 1
ATOM 4722 C C . PRO B 1 269 ? -26.875 10.727 25.469 1 81.56 269 PRO B C 1
ATOM 4724 O O . PRO B 1 269 ? -28.094 10.797 25.703 1 81.56 269 PRO B O 1
ATOM 4727 N N . GLU B 1 270 ? -25.984 11.352 26.141 1 84.5 270 GLU B N 1
ATOM 4728 C CA . GLU B 1 270 ? -26.359 12.094 27.344 1 84.5 270 GLU B CA 1
ATOM 4729 C C . GLU B 1 270 ? -27.078 13.383 27 1 84.5 270 GLU B C 1
ATOM 4731 O O . GLU B 1 270 ? -26.922 13.914 25.906 1 84.5 270 GLU B O 1
ATOM 4736 N N . PRO B 1 271 ? -27.859 13.844 28.016 1 85.69 271 PRO B N 1
ATOM 4737 C CA . PRO B 1 271 ? -28.516 15.133 27.797 1 85.69 271 PRO B CA 1
ATOM 4738 C C . PRO B 1 271 ? -27.531 16.266 27.578 1 85.69 271 PRO B C 1
ATOM 4740 O O . PRO B 1 271 ? -26.422 16.25 28.141 1 85.69 271 PRO B O 1
ATOM 4743 N N . LYS B 1 272 ? -27.906 17.219 26.844 1 87.31 272 LYS B N 1
ATOM 4744 C CA . LYS B 1 272 ? -27.078 18.359 26.469 1 87.31 272 LYS B CA 1
ATOM 4745 C C . LYS B 1 272 ? -26.453 19.016 27.688 1 87.31 272 LYS B C 1
ATOM 4747 O O . LYS B 1 272 ? -25.266 19.375 27.672 1 87.31 272 LYS B O 1
ATOM 4752 N N . ASP B 1 273 ? -27.234 19.141 28.672 1 89.94 273 ASP B N 1
ATOM 4753 C CA . ASP B 1 273 ? -26.75 19.828 29.875 1 89.94 273 ASP B CA 1
ATOM 4754 C C . ASP B 1 273 ? -25.594 19.078 30.516 1 89.94 273 ASP B C 1
ATOM 4756 O O . ASP B 1 273 ? -24.656 19.688 31.031 1 89.94 273 ASP B O 1
ATOM 4760 N N . SER B 1 274 ? -25.75 17.828 30.438 1 91.31 274 SER B N 1
ATOM 4761 C CA . SER B 1 274 ? -24.672 17 30.984 1 91.31 274 SER B CA 1
ATOM 4762 C C . SER B 1 274 ? -23.406 17.125 30.156 1 91.31 274 SER B C 1
ATOM 4764 O O . SER B 1 274 ? -22.297 17.172 30.703 1 91.31 274 SER B O 1
ATOM 4766 N N . VAL B 1 275 ? -23.562 17.25 28.906 1 90 275 VAL B N 1
ATOM 4767 C CA . VAL B 1 275 ? -22.422 17.375 28 1 90 275 VAL B CA 1
ATOM 4768 C C . VAL B 1 275 ? -21.75 18.734 28.172 1 90 275 VAL B C 1
ATOM 4770 O O . VAL B 1 275 ? -20.531 18.828 28.219 1 90 275 VAL B O 1
ATOM 4773 N N . VAL B 1 276 ? -22.531 19.688 28.328 1 91.38 276 VAL B N 1
ATOM 4774 C CA . VAL B 1 276 ? -22.016 21.047 28.516 1 91.38 276 VAL B CA 1
ATOM 4775 C C . VAL B 1 276 ? -21.203 21.094 29.812 1 91.38 276 VAL B C 1
ATOM 4777 O O . VAL B 1 276 ? -20.094 21.656 29.844 1 91.38 276 VAL B O 1
ATOM 4780 N N . SER B 1 277 ? -21.797 20.547 30.828 1 93.06 277 SER B N 1
ATOM 4781 C CA . SER B 1 277 ? -21.109 20.531 32.125 1 93.06 277 SER B CA 1
ATOM 4782 C C . SER B 1 277 ? -19.781 19.797 32.031 1 93.06 277 SER B C 1
ATOM 4784 O O . SER B 1 277 ? -18.766 20.25 32.594 1 93.06 277 SER B O 1
ATOM 4786 N N . PHE B 1 278 ? -19.875 18.766 31.375 1 92.38 278 PHE B N 1
ATOM 4787 C CA . PHE B 1 278 ? -18.656 17.969 31.172 1 92.38 278 PHE B CA 1
ATOM 4788 C C . PHE B 1 278 ? -17.594 18.766 30.438 1 92.38 278 PHE B C 1
ATOM 4790 O O . PHE B 1 278 ? -16.438 18.828 30.859 1 92.38 278 PHE B O 1
ATOM 4797 N N . LEU B 1 279 ? -17.953 19.453 29.375 1 90.88 279 LEU B N 1
ATOM 4798 C CA . LEU B 1 279 ? -17.031 20.172 28.516 1 90.88 279 LEU B CA 1
ATOM 4799 C C . LEU B 1 279 ? -16.453 21.375 29.25 1 90.88 279 LEU B C 1
ATOM 4801 O O . LEU B 1 279 ? -15.258 21.672 29.109 1 90.88 279 LEU B O 1
ATOM 4805 N N . ILE B 1 280 ? -17.234 21.984 30.047 1 91.56 280 ILE B N 1
ATOM 4806 C CA . ILE B 1 280 ? -16.766 23.109 30.844 1 91.56 280 ILE B CA 1
ATOM 4807 C C . ILE B 1 280 ? -15.758 22.609 31.891 1 91.56 280 ILE B C 1
ATOM 4809 O O . ILE B 1 280 ? -14.727 23.25 32.125 1 91.56 280 ILE B O 1
ATOM 4813 N N . ASN B 1 281 ? -16.078 21.516 32.438 1 94.06 281 ASN B N 1
ATOM 4814 C CA . ASN B 1 281 ? -15.203 20.938 33.438 1 94.06 281 ASN B CA 1
ATOM 4815 C C . ASN B 1 281 ? -13.844 20.562 32.875 1 94.06 281 ASN B C 1
ATOM 4817 O O . ASN B 1 281 ? -12.812 20.828 33.5 1 94.06 281 ASN B O 1
ATOM 4821 N N . ILE B 1 282 ? -13.883 19.984 31.75 1 92.94 282 ILE B N 1
ATOM 4822 C CA . ILE B 1 282 ? -12.602 19.547 31.203 1 92.94 282 ILE B CA 1
ATOM 4823 C C . ILE B 1 282 ? -11.781 20.75 30.781 1 92.94 282 ILE B C 1
ATOM 4825 O O . ILE B 1 282 ? -10.547 20.734 30.859 1 92.94 282 ILE B O 1
ATOM 4829 N N . ALA B 1 283 ? -12.375 21.766 30.328 1 90.38 283 ALA B N 1
ATOM 4830 C CA . ALA B 1 283 ? -11.68 23 29.953 1 90.38 283 ALA B CA 1
ATOM 4831 C C . ALA B 1 283 ? -10.969 23.609 31.156 1 90.38 283 ALA B C 1
ATOM 4833 O O . ALA B 1 283 ? -9.891 24.203 31.031 1 90.38 283 ALA B O 1
ATOM 4834 N N . LYS B 1 284 ? -11.586 23.422 32.281 1 91.31 284 LYS B N 1
ATOM 4835 C CA . LYS B 1 284 ? -11.008 23.938 33.531 1 91.31 284 LYS B CA 1
ATOM 4836 C C . LYS B 1 284 ? -9.891 23.016 34.031 1 91.31 284 LYS B C 1
ATOM 4838 O O . LYS B 1 284 ? -8.836 23.484 34.469 1 91.31 284 LYS B O 1
ATOM 4843 N N . LEU B 1 285 ? -10.125 21.812 33.844 1 92.31 285 LEU B N 1
ATOM 4844 C CA . LEU B 1 285 ? -9.219 20.812 34.406 1 92.31 285 LEU B CA 1
ATOM 4845 C C . LEU B 1 285 ? -7.902 20.781 33.625 1 92.31 285 LEU B C 1
ATOM 4847 O O . LEU B 1 285 ? -6.852 20.469 34.188 1 92.31 285 LEU B O 1
ATOM 4851 N N . VAL B 1 286 ? -7.938 21.141 32.438 1 94.69 286 VAL B N 1
ATOM 4852 C CA . VAL B 1 286 ? -6.754 21.047 31.578 1 94.69 286 VAL B CA 1
ATOM 4853 C C . VAL B 1 286 ? -5.797 22.188 31.906 1 94.69 286 VAL B C 1
ATOM 4855 O O . VAL B 1 286 ? -4.598 22.094 31.625 1 94.69 286 VAL B O 1
ATOM 4858 N N . GLU B 1 287 ? -6.336 23.203 32.5 1 94.88 287 GLU B N 1
ATOM 4859 C CA . GLU B 1 287 ? -5.508 24.375 32.781 1 94.88 287 GLU B CA 1
ATOM 4860 C C . GLU B 1 287 ? -4.605 24.094 34 1 94.88 287 GLU B C 1
ATOM 4862 O O . GLU B 1 287 ? -4.918 23.25 34.844 1 94.88 287 GLU B O 1
ATOM 4867 N N . GLY B 1 288 ? -3.436 24.75 34 1 93.5 288 GLY B N 1
ATOM 4868 C CA . GLY B 1 288 ? -2.523 24.594 35.125 1 93.5 288 GLY B CA 1
ATOM 4869 C C . GLY B 1 288 ? -1.072 24.828 34.75 1 93.5 288 GLY B C 1
ATOM 4870 O O . GLY B 1 288 ? -0.759 25.078 33.594 1 93.5 288 GLY B O 1
ATOM 4871 N N . GLU B 1 289 ? -0.3 24.703 35.781 1 95 289 GLU B N 1
ATOM 4872 C CA . GLU B 1 289 ? 1.126 24.969 35.594 1 95 289 GLU B CA 1
ATOM 4873 C C . GLU B 1 289 ? 1.849 23.719 35.094 1 95 289 GLU B C 1
ATOM 4875 O O . GLU B 1 289 ? 1.499 22.594 35.5 1 95 289 GLU B O 1
ATOM 4880 N N . VAL B 1 290 ? 2.775 23.969 34.188 1 94 290 VAL B N 1
ATOM 4881 C CA . VAL B 1 290 ? 3.666 22.906 33.719 1 94 290 VAL B CA 1
ATOM 4882 C C . VAL B 1 290 ? 5.109 23.406 33.75 1 94 290 VAL B C 1
ATOM 4884 O O . VAL B 1 290 ? 5.371 24.594 33.562 1 94 290 VAL B O 1
ATOM 4887 N N . LEU B 1 291 ? 6.016 22.5 33.938 1 93.62 291 LEU B N 1
ATOM 4888 C CA . LEU B 1 291 ? 7.422 22.859 34.062 1 93.62 291 LEU B CA 1
ATOM 4889 C C . LEU B 1 291 ? 8.195 22.516 32.812 1 93.62 291 LEU B C 1
ATOM 4891 O O . LEU B 1 291 ? 8.219 21.359 32.375 1 93.62 291 LEU B O 1
ATOM 4895 N N . PHE B 1 292 ? 8.758 23.547 32.219 1 92.56 292 PHE B N 1
ATOM 4896 C CA . PHE B 1 292 ? 9.656 23.406 31.094 1 92.56 292 PHE B CA 1
ATOM 4897 C C . PHE B 1 292 ? 11.062 23.875 31.453 1 92.56 292 PHE B C 1
ATOM 4899 O O . PHE B 1 292 ? 11.297 25.062 31.656 1 92.56 292 PHE B O 1
ATOM 4906 N N . GLU B 1 293 ? 12.086 23.016 31.406 1 90.56 293 GLU B N 1
ATOM 4907 C CA . GLU B 1 293 ? 13.469 23.344 31.734 1 90.56 293 GLU B CA 1
ATOM 4908 C C . GLU B 1 293 ? 13.555 24.281 32.938 1 90.56 293 GLU B C 1
ATOM 4910 O O . GLU B 1 293 ? 14.195 25.328 32.875 1 90.56 293 GLU B O 1
ATOM 4915 N N . SER B 1 294 ? 12.828 24.078 34 1 88.81 294 SER B N 1
ATOM 4916 C CA . SER B 1 294 ? 12.836 24.75 35.281 1 88.81 294 SER B CA 1
ATOM 4917 C C . SER B 1 294 ? 11.992 26.031 35.25 1 88.81 294 SER B C 1
ATOM 4919 O O . SER B 1 294 ? 12.062 26.844 36.156 1 88.81 294 SER B O 1
ATOM 4921 N N . LYS B 1 295 ? 11.375 26.281 34.156 1 90.94 295 LYS B N 1
ATOM 4922 C CA . LYS B 1 295 ? 10.445 27.406 34.062 1 90.94 295 LYS B CA 1
ATOM 4923 C C . LYS B 1 295 ? 9 26.922 34.156 1 90.94 295 LYS B C 1
ATOM 4925 O O . LYS B 1 295 ? 8.641 25.891 33.594 1 90.94 295 LYS B O 1
ATOM 4930 N N . SER B 1 296 ? 8.297 27.719 34.875 1 93.38 296 SER B N 1
ATOM 4931 C CA . SER B 1 296 ? 6.883 27.391 35 1 93.38 296 SER B CA 1
ATOM 4932 C C . SER B 1 296 ? 6.043 28.062 33.938 1 93.38 296 SER B C 1
ATOM 4934 O O . SER B 1 296 ? 6.066 29.281 33.781 1 93.38 296 SER B O 1
ATOM 4936 N N . LEU B 1 297 ? 5.426 27.281 33.125 1 94.19 297 LEU B N 1
ATOM 4937 C CA . LEU B 1 297 ? 4.492 27.766 32.125 1 94.19 297 LEU B CA 1
ATOM 4938 C C . LEU B 1 297 ? 3.053 27.484 32.531 1 94.19 297 LEU B C 1
ATOM 4940 O O . LEU B 1 297 ? 2.791 26.547 33.281 1 94.19 297 LEU B O 1
ATOM 4944 N N . LEU B 1 298 ? 2.174 28.328 32.062 1 94.19 298 LEU B N 1
ATOM 4945 C CA . LEU B 1 298 ? 0.769 28.172 32.438 1 94.19 298 LEU B CA 1
ATOM 4946 C C . LEU B 1 298 ? -0.069 27.844 31.203 1 94.19 298 LEU B C 1
ATOM 4948 O O . LEU B 1 298 ? -0.018 28.562 30.188 1 94.19 298 LEU B O 1
ATOM 4952 N N . ILE B 1 299 ? -0.789 26.766 31.328 1 95.38 299 ILE B N 1
ATOM 4953 C CA . ILE B 1 299 ? -1.756 26.406 30.281 1 95.38 299 ILE B CA 1
ATOM 4954 C C . ILE B 1 299 ? -3.072 27.141 30.547 1 95.38 299 ILE B C 1
ATOM 4956 O O . ILE B 1 299 ? -3.691 26.969 31.594 1 95.38 299 ILE B O 1
ATOM 4960 N N . LYS B 1 300 ? -3.445 27.953 29.641 1 94.88 300 LYS B N 1
ATOM 4961 C CA . LYS B 1 300 ? -4.746 28.609 29.609 1 94.88 300 LYS B CA 1
ATOM 4962 C C . LYS B 1 300 ? -5.453 28.375 28.281 1 94.88 300 LYS B C 1
ATOM 4964 O O . LYS B 1 300 ? -4.82 28.391 27.219 1 94.88 300 LYS B O 1
ATOM 4969 N N . VAL B 1 301 ? -6.727 28.109 28.422 1 95.5 301 VAL B N 1
ATOM 4970 C CA . VAL B 1 301 ? -7.414 27.766 27.188 1 95.5 301 VAL B CA 1
ATOM 4971 C C . VAL B 1 301 ? -8.742 28.516 27.109 1 95.5 301 VAL B C 1
ATOM 4973 O O . VAL B 1 301 ? -9.422 28.688 28.125 1 95.5 301 VAL B O 1
ATOM 4976 N N . SER B 1 302 ? -9.086 29.047 25.984 1 96.25 302 SER B N 1
ATOM 4977 C CA . SER B 1 302 ? -10.422 29.5 25.609 1 96.25 302 SER B CA 1
ATOM 4978 C C . SER B 1 302 ? -11.172 28.453 24.812 1 96.25 302 SER B C 1
ATOM 4980 O O . SER B 1 302 ? -10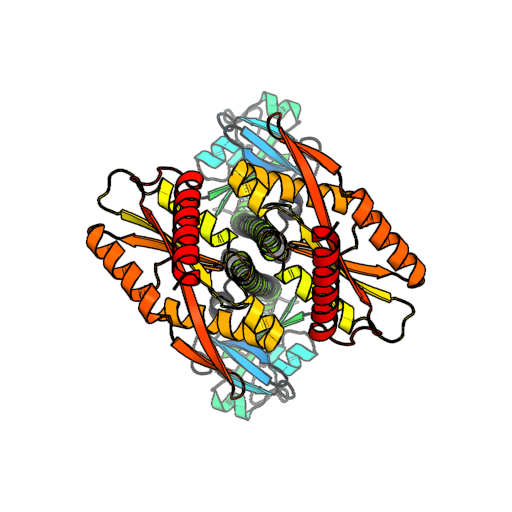.562 27.641 24.125 1 96.25 302 SER B O 1
ATOM 4982 N N . TYR B 1 303 ? -12.5 28.406 25.016 1 95.69 303 TYR B N 1
ATOM 4983 C CA . TYR B 1 303 ? -13.227 27.359 24.312 1 95.69 303 TYR B CA 1
ATOM 4984 C C . TYR B 1 303 ? -14.594 27.859 23.844 1 95.69 303 TYR B C 1
ATOM 4986 O O . TYR B 1 303 ? -15.078 28.891 24.328 1 95.69 303 TYR B O 1
ATOM 4994 N N . GLY B 1 304 ? -15.133 27.266 22.844 1 95.81 304 GLY B N 1
ATOM 4995 C CA . GLY B 1 304 ? -16.484 27.453 22.328 1 95.81 304 GLY B CA 1
ATOM 4996 C C . GLY B 1 304 ? -17.156 26.156 21.953 1 95.81 304 GLY B C 1
ATOM 4997 O O . GLY B 1 304 ? -16.547 25.281 21.328 1 95.81 304 GLY B O 1
ATOM 4998 N N . ILE B 1 305 ? -18.453 26 22.375 1 95.81 305 ILE B N 1
ATOM 4999 C CA . ILE B 1 305 ? -19.188 24.75 22.172 1 95.81 305 ILE B CA 1
ATOM 5000 C C . ILE B 1 305 ? -20.359 25 21.219 1 95.81 305 ILE B C 1
ATOM 5002 O O . ILE B 1 305 ? -21.078 25.984 21.359 1 95.81 305 ILE B O 1
ATOM 5006 N N . ALA B 1 306 ? -20.484 24.125 20.234 1 95.31 306 ALA B N 1
ATOM 5007 C CA . ALA B 1 306 ? -21.656 24.125 19.344 1 95.31 306 ALA B CA 1
ATOM 5008 C C . ALA B 1 306 ? -22.328 22.75 19.328 1 95.31 306 ALA B C 1
ATOM 5010 O O . ALA B 1 306 ? -21.656 21.719 19.359 1 95.31 306 ALA B O 1
ATOM 5011 N N . PHE B 1 307 ? -23.641 22.781 19.266 1 93.31 307 PHE B N 1
ATOM 5012 C CA . PHE B 1 307 ? -24.406 21.547 19.297 1 93.31 307 PHE B CA 1
ATOM 5013 C C . PHE B 1 307 ? -25.172 21.344 18 1 93.31 307 PHE B C 1
ATOM 5015 O O . PHE B 1 307 ? -25.734 22.297 17.438 1 93.31 307 PHE B O 1
ATOM 5022 N N . TYR B 1 308 ? -25.047 20.156 17.5 1 89.81 308 TYR B N 1
ATOM 5023 C CA . TYR B 1 308 ? -25.953 19.719 16.453 1 89.81 308 TYR B CA 1
ATOM 5024 C C . TYR B 1 308 ? -27.266 19.219 17.047 1 89.81 308 TYR B C 1
ATOM 5026 O O . TYR B 1 308 ? -27.266 18.438 18 1 89.81 308 TYR B O 1
ATOM 5034 N N . PRO B 1 309 ? -28.469 19.625 16.547 1 88 309 PRO B N 1
ATOM 5035 C CA . PRO B 1 309 ? -28.703 20.5 15.406 1 88 309 PRO B CA 1
ATOM 5036 C C . PRO B 1 309 ? -29.031 21.922 15.812 1 88 309 PRO B C 1
ATOM 5038 O O . PRO B 1 309 ? -29.281 22.781 14.953 1 88 309 PRO B O 1
ATOM 5041 N N . GLU B 1 310 ? -28.969 22.266 17.078 1 89.31 310 GLU B N 1
ATOM 5042 C CA . GLU B 1 310 ? -29.438 23.531 17.594 1 89.31 310 GLU B CA 1
ATOM 5043 C C . GLU B 1 310 ? -28.609 24.703 17.062 1 89.31 310 GLU B C 1
ATOM 5045 O O . GLU B 1 310 ? -29.141 25.766 16.75 1 89.31 310 GLU B O 1
ATOM 5050 N N . ASP B 1 311 ? -27.344 24.453 16.953 1 91.88 311 ASP B N 1
ATOM 5051 C CA . ASP B 1 311 ? -26.438 25.531 16.578 1 91.88 311 ASP B CA 1
ATOM 5052 C C . ASP B 1 311 ? -26.094 25.453 15.086 1 91.88 311 ASP B C 1
ATOM 5054 O O . ASP B 1 311 ? -25.359 26.297 14.57 1 91.88 311 ASP B O 1
ATOM 5058 N N . GLY B 1 312 ? -26.547 24.422 14.469 1 89.69 312 GLY B N 1
ATOM 5059 C CA . GLY B 1 312 ? -26.281 24.234 13.055 1 89.69 312 GLY B CA 1
ATOM 5060 C C . GLY B 1 312 ? -26.516 22.797 12.594 1 89.69 312 GLY B C 1
ATOM 5061 O O . GLY B 1 312 ? -26.312 21.859 13.359 1 89.69 312 GLY B O 1
ATOM 5062 N N . LYS B 1 313 ? -26.875 22.734 11.336 1 88.75 313 LYS B N 1
ATOM 5063 C CA . LYS B 1 313 ? -27.188 21.406 10.805 1 88.75 313 LYS B CA 1
ATOM 5064 C C . LYS B 1 313 ? -26.156 20.984 9.758 1 88.75 313 LYS B C 1
ATOM 5066 O O . LYS B 1 313 ? -26.312 19.953 9.109 1 88.75 313 LYS B O 1
ATOM 5071 N N . ASP B 1 314 ? -25.203 21.875 9.562 1 87.06 314 ASP B N 1
ATOM 5072 C CA . ASP B 1 314 ? -24.125 21.562 8.641 1 87.06 314 ASP B CA 1
ATOM 5073 C C . ASP B 1 314 ? -22.766 21.922 9.234 1 87.06 314 ASP B C 1
ATOM 5075 O O . ASP B 1 314 ? -22.703 22.578 10.273 1 87.06 314 ASP B O 1
ATOM 5079 N N . LEU B 1 315 ? -21.734 21.422 8.625 1 87.88 315 LEU B N 1
ATOM 5080 C CA . LEU B 1 315 ? -20.359 21.562 9.094 1 87.88 315 LEU B CA 1
ATOM 5081 C C . LEU B 1 315 ? -20 23.047 9.258 1 87.88 315 LEU B C 1
ATOM 5083 O O . LEU B 1 315 ? -19.469 23.438 10.297 1 87.88 315 LEU B O 1
ATOM 5087 N N . GLU B 1 316 ? -20.297 23.828 8.297 1 82.44 316 GLU B N 1
ATOM 5088 C CA . GLU B 1 316 ? -19.906 25.234 8.281 1 82.44 316 GLU B CA 1
ATOM 5089 C C . GLU B 1 316 ? -20.562 26 9.438 1 82.44 316 GLU B C 1
ATOM 5091 O O . GLU B 1 316 ? -19.891 26.75 10.141 1 82.44 316 GLU B O 1
ATOM 5096 N N . SER B 1 317 ? -21.781 25.719 9.609 1 89.12 317 SER B N 1
ATOM 5097 C CA . SER B 1 317 ? -22.516 26.422 10.656 1 89.12 317 SER B CA 1
ATOM 5098 C C . SER B 1 317 ? -22.031 26.016 12.039 1 89.12 317 SER B C 1
ATOM 5100 O O . SER B 1 317 ? -21.875 26.859 12.922 1 89.12 317 SER B O 1
ATOM 5102 N N . LEU B 1 318 ? -21.797 24.781 12.258 1 91.19 318 LEU B N 1
ATOM 5103 C CA . LEU B 1 318 ? -21.344 24.297 13.555 1 91.19 318 LEU B CA 1
ATOM 5104 C C . LEU B 1 318 ? -19.953 24.844 13.883 1 91.19 318 LEU B C 1
ATOM 5106 O O . LEU B 1 318 ? -19.719 25.297 15 1 91.19 318 LEU B O 1
ATOM 5110 N N . VAL B 1 319 ? -19.141 24.844 12.898 1 90.19 319 VAL B N 1
ATOM 5111 C CA . VAL B 1 319 ? -17.766 25.312 13.07 1 90.19 319 VAL B CA 1
ATOM 5112 C C . VAL B 1 319 ? -17.766 26.828 13.328 1 90.19 319 VAL B C 1
ATOM 5114 O O . VAL B 1 319 ? -17.062 27.297 14.219 1 90.19 319 VAL B O 1
ATOM 5117 N N . ALA B 1 320 ? -18.547 27.5 12.586 1 87 320 ALA B N 1
ATOM 5118 C CA . ALA B 1 320 ? -18.656 28.953 12.758 1 87 320 ALA B CA 1
ATOM 5119 C C . ALA B 1 320 ? -19.125 29.297 14.164 1 87 320 ALA B C 1
ATOM 5121 O O . ALA B 1 320 ? -18.594 30.234 14.789 1 87 320 ALA B O 1
ATOM 5122 N N . ARG B 1 321 ? -20.047 28.578 14.641 1 92.19 321 ARG B N 1
ATOM 5123 C CA . ARG B 1 321 ? -20.594 28.859 15.961 1 92.19 321 ARG B CA 1
ATOM 5124 C C . ARG B 1 321 ? -19.578 28.531 17.062 1 92.19 321 ARG B C 1
ATOM 5126 O O . ARG B 1 321 ? -19.422 29.312 18 1 92.19 321 ARG B O 1
ATOM 5133 N N . ALA B 1 322 ? -18.984 27.422 16.953 1 94.19 322 ALA B N 1
ATOM 5134 C CA . ALA B 1 322 ? -17.969 27.047 17.938 1 94.19 322 ALA B CA 1
ATOM 5135 C C . ALA B 1 322 ? -16.828 28.062 17.953 1 94.19 322 ALA B C 1
ATOM 5137 O O . ALA B 1 322 ? -16.344 28.438 19.031 1 94.19 322 ALA B O 1
ATOM 5138 N N . ASP B 1 323 ? -16.453 28.469 16.828 1 88.75 323 ASP B N 1
ATOM 5139 C CA . ASP B 1 323 ? -15.375 29.453 16.703 1 88.75 323 ASP B CA 1
ATOM 5140 C C . ASP B 1 323 ? -15.773 30.797 17.312 1 88.75 323 ASP B C 1
ATOM 5142 O O . ASP B 1 323 ? -14.984 31.406 18.047 1 88.75 323 ASP B O 1
ATOM 5146 N N . GLU B 1 324 ? -16.922 31.188 16.984 1 90.88 324 GLU B N 1
ATOM 5147 C CA . GLU B 1 324 ? -17.438 32.438 17.516 1 90.88 324 GLU B CA 1
ATOM 5148 C C . GLU B 1 324 ? -17.469 32.406 19.047 1 90.88 324 GLU B C 1
ATOM 5150 O O . GLU B 1 324 ? -17.031 33.375 19.688 1 90.88 324 GLU B O 1
ATOM 5155 N N . ARG B 1 325 ? -17.922 31.375 19.578 1 93.69 325 ARG B N 1
ATOM 5156 C CA . ARG B 1 325 ? -18.047 31.266 21.031 1 93.69 325 ARG B CA 1
ATOM 5157 C C . ARG B 1 325 ? -16.688 31.156 21.688 1 93.69 325 ARG B C 1
ATOM 5159 O O . ARG B 1 325 ? -16.484 31.641 22.797 1 93.69 325 ARG B O 1
ATOM 5166 N N . MET B 1 326 ? -15.852 30.516 21.016 1 93.38 326 MET B N 1
ATOM 5167 C CA . MET B 1 326 ? -14.477 30.469 21.516 1 93.38 326 MET B CA 1
ATOM 5168 C C . MET B 1 326 ? -13.859 31.859 21.578 1 93.38 326 MET B C 1
ATOM 5170 O O . MET B 1 326 ? -13.219 32.219 22.562 1 93.38 326 MET B O 1
ATOM 5174 N N . TYR B 1 327 ? -14.07 32.594 20.516 1 88.56 327 TYR B N 1
ATOM 5175 C CA . TYR B 1 327 ? -13.539 33.938 20.453 1 88.56 327 TYR B CA 1
ATOM 5176 C C . TYR B 1 327 ? -14.156 34.812 21.547 1 88.56 327 TYR B C 1
ATOM 5178 O O . TYR B 1 327 ? -13.469 35.656 22.141 1 88.56 327 TYR B O 1
ATOM 5186 N N . GLU B 1 328 ? -15.406 34.656 21.734 1 91.44 328 GLU B N 1
ATOM 5187 C CA . GLU B 1 328 ? -16.078 35.375 22.812 1 91.44 328 GLU B CA 1
ATOM 5188 C C . GLU B 1 328 ? -15.484 35 24.172 1 91.44 328 GLU B C 1
ATOM 5190 O O . GLU B 1 328 ? -15.25 35.906 25 1 91.44 328 GLU B O 1
ATOM 5195 N N . ASN B 1 329 ? -15.305 33.812 24.344 1 92.94 329 ASN B N 1
ATOM 5196 C CA . ASN B 1 329 ? -14.688 33.344 25.578 1 92.94 329 ASN B CA 1
ATOM 5197 C C . ASN B 1 329 ? -13.289 33.906 25.766 1 92.94 329 ASN B C 1
ATOM 5199 O O . ASN B 1 329 ? -12.914 34.312 26.859 1 92.94 329 ASN B O 1
ATOM 5203 N N . LYS B 1 330 ? -12.562 33.938 24.719 1 91.06 330 LYS B N 1
ATOM 5204 C CA . LYS B 1 330 ? -11.203 34.469 24.734 1 91.06 330 LYS B CA 1
ATOM 5205 C C . LYS B 1 330 ? -11.203 35.938 25.125 1 91.06 330 LYS B C 1
ATOM 5207 O O . LYS B 1 330 ? -10.367 36.406 25.906 1 91.06 330 LYS B O 1
ATOM 5212 N N . ARG B 1 331 ? -12.109 36.656 24.594 1 88.56 331 ARG B N 1
ATOM 5213 C CA . ARG B 1 331 ? -12.227 38.094 24.891 1 88.56 331 ARG B CA 1
ATOM 5214 C C . ARG B 1 331 ? -12.586 38.312 26.344 1 88.56 331 ARG B C 1
ATOM 5216 O O . ARG B 1 331 ? -12.078 39.25 26.984 1 88.56 331 ARG B O 1
ATOM 5223 N N . GLU B 1 332 ? -13.414 37.531 26.797 1 88.94 332 GLU B N 1
ATOM 5224 C CA . GLU B 1 332 ? -13.828 37.656 28.188 1 88.94 332 GLU B CA 1
ATOM 5225 C C . GLU B 1 332 ? -12.672 37.344 29.141 1 88.94 332 GLU B C 1
ATOM 5227 O O . GLU B 1 332 ? -12.547 38 30.188 1 88.94 332 GLU B O 1
ATOM 5232 N N . ARG B 1 333 ? -11.898 36.5 28.75 1 86.06 333 ARG B N 1
ATOM 5233 C CA . ARG B 1 333 ? -10.773 36.094 29.594 1 86.06 333 ARG B CA 1
ATOM 5234 C C . ARG B 1 333 ? -9.648 37.125 29.547 1 86.06 333 ARG B C 1
ATOM 5236 O O . ARG B 1 333 ? -8.883 37.25 30.5 1 86.06 333 ARG B O 1
ATOM 5243 N N . LYS B 1 334 ? -9.453 37.719 28.484 1 81.19 334 LYS B N 1
ATOM 5244 C CA . LYS B 1 334 ? -8.438 38.781 28.375 1 81.19 334 LYS B CA 1
ATOM 5245 C C . LYS B 1 334 ? -8.789 39.969 29.234 1 81.19 334 LYS B C 1
ATOM 5247 O O . LYS B 1 334 ? -7.906 40.656 29.734 1 81.19 334 LYS B O 1
ATOM 5252 N N . LYS B 1 335 ? -10.07 40.25 29.406 1 72.5 335 LYS B N 1
ATOM 5253 C CA . LYS B 1 335 ? -10.516 41.344 30.234 1 72.5 335 LYS B CA 1
ATOM 5254 C C . LYS B 1 335 ? -10.32 41.031 31.719 1 72.5 335 LYS B C 1
ATOM 5256 O O . LYS B 1 335 ? -10.109 41.938 32.531 1 72.5 335 LYS B O 1
ATOM 5261 N N . ASN B 1 336 ? -10.336 39.812 32.062 1 60.34 336 ASN B N 1
ATOM 5262 C CA . ASN B 1 336 ? -10.211 39.469 33.469 1 60.34 336 ASN B CA 1
ATOM 5263 C C . ASN B 1 336 ? -8.766 39.125 33.844 1 60.34 336 ASN B C 1
ATOM 5265 O O . ASN B 1 336 ? -8.078 38.438 33.094 1 60.34 336 ASN B O 1
#